Protein AF-A0A958PTQ9-F1 (afdb_monomer_lite)

Radius of gyration: 29.42 Å; chains: 1; bounding box: 82×75×78 Å

Sequence (600 aa):
MVLRRQIFIFIVIVLVSIVGSYMMKSGHLPGFTTPSSHRPLLGTPPSSGCLNCHSNQSFSGHDIHTQIQCTRCHNGNDQSDQKALAHTDLISIPGQARLWRQTCGTTDCHPQSLDSIEHSVMMTNVRLKNVDKKMFHAAFPDEDDKQVTEWTHSHVKDQCSVCHLGNEKESIGPIKKGARNGGCLLCHLQEFSNSDPGKNRKGHPTLSLKVSSDSCFGCHNRSGRIATNYLGWQEISEEDLNTTDMKHHRQFHDSRHYLKQAADIHHVAGLECIDCHPHEQVMGRLNEAQVQGSMVTCQDCHLISQNEWVRWSQLENIDRRLLRGHWPNQDFLTTSFKKLKNSQRALINVQKSGEKVVLKGKIDSLTRPLPQVPLNCQRQQSLHQNQLSCQACHSSWVTTCITCHTQRDTQGIWREWSGDFQAHPPSLGWRGSNGTPEITTFAPGMILTVDKNLLSSEDEDLSQLR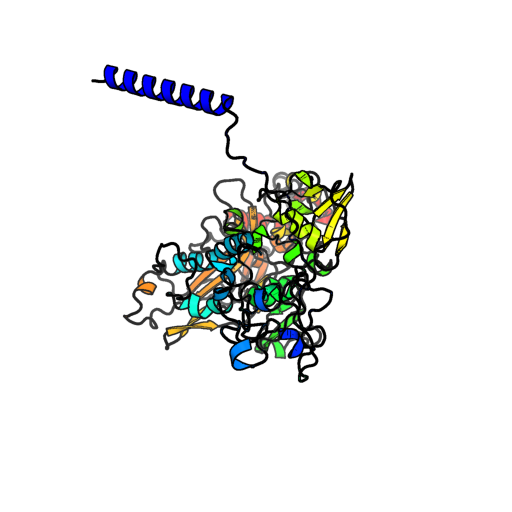TTSPLLRFYAAVNPHTTQKNARTCESCHWSSQALGWGQGQLTYDRKNEIQFTPLYEPLKDHLPADAWMAFLKSPKVPFSLHEDQKPLNLTQQKKALTVGVCLKCHSWSSQKDIYENFTSNLKKLSRSCVLPKFP

Structure (mmCIF, N/CA/C/O backbone):
data_AF-A0A958PTQ9-F1
#
_entry.id   AF-A0A958PTQ9-F1
#
loop_
_atom_site.group_PDB
_atom_site.id
_atom_site.type_symbol
_atom_site.label_atom_id
_atom_site.label_alt_id
_atom_site.label_comp_id
_atom_site.label_asym_id
_atom_site.label_entity_id
_atom_site.label_seq_id
_atom_site.pdbx_PDB_ins_code
_atom_site.Cartn_x
_atom_site.Cartn_y
_atom_site.Cartn_z
_atom_site.occupancy
_atom_site.B_iso_or_equiv
_atom_site.auth_seq_id
_atom_site.auth_comp_id
_atom_site.auth_asym_id
_atom_site.auth_atom_id
_atom_site.pdbx_PDB_model_num
ATOM 1 N N . MET A 1 1 ? 49.297 44.174 13.021 1.00 53.50 1 MET A N 1
ATOM 2 C CA . MET A 1 1 ? 49.018 42.993 12.163 1.00 53.50 1 MET A CA 1
ATOM 3 C C . MET A 1 1 ? 47.613 42.990 11.550 1.00 53.50 1 MET A C 1
ATOM 5 O O . MET A 1 1 ? 47.486 42.611 10.395 1.00 53.50 1 MET A O 1
ATOM 9 N N . VAL A 1 2 ? 46.576 43.456 12.259 1.00 55.25 2 VAL A N 1
ATOM 10 C CA . VAL A 1 2 ? 45.177 43.462 11.773 1.00 55.25 2 VAL A CA 1
ATOM 11 C C . VAL A 1 2 ? 44.939 44.427 10.597 1.00 55.25 2 VAL A C 1
ATOM 13 O O . VAL A 1 2 ? 44.313 44.045 9.612 1.00 55.25 2 VAL A O 1
ATOM 16 N N . LEU A 1 3 ? 45.533 45.627 10.628 1.00 57.03 3 LEU A N 1
ATOM 17 C CA . LEU A 1 3 ? 45.337 46.645 9.583 1.00 57.03 3 LEU A CA 1
ATOM 18 C C . LEU A 1 3 ? 45.915 46.233 8.212 1.00 57.03 3 LEU A C 1
ATOM 20 O O . LEU A 1 3 ? 45.285 46.436 7.180 1.00 57.03 3 LEU A O 1
ATOM 24 N N . ARG A 1 4 ? 47.073 45.554 8.190 1.00 60.38 4 ARG A N 1
ATOM 25 C CA . ARG A 1 4 ? 47.668 45.014 6.949 1.00 60.38 4 ARG A CA 1
ATOM 26 C C . ARG A 1 4 ? 46.812 43.912 6.318 1.00 60.38 4 ARG A C 1
ATOM 28 O O . ARG A 1 4 ? 46.767 43.807 5.098 1.00 60.38 4 ARG A O 1
ATOM 35 N N . ARG A 1 5 ? 46.113 43.117 7.134 1.00 61.28 5 ARG A N 1
ATOM 36 C CA . ARG A 1 5 ? 45.246 42.030 6.658 1.00 61.28 5 ARG A CA 1
ATOM 37 C C . ARG A 1 5 ? 43.949 42.572 6.049 1.00 61.28 5 ARG A C 1
ATOM 39 O O . ARG A 1 5 ? 43.504 42.057 5.033 1.00 61.28 5 ARG A O 1
ATOM 46 N N . GLN A 1 6 ? 43.397 43.647 6.614 1.00 63.56 6 GLN A N 1
ATOM 47 C CA . GLN A 1 6 ? 42.217 44.323 6.063 1.00 63.56 6 GLN A CA 1
ATOM 48 C C . GLN A 1 6 ? 42.523 45.058 4.753 1.00 63.56 6 GLN A C 1
ATOM 50 O O . GLN A 1 6 ? 41.745 44.951 3.810 1.00 63.56 6 GLN A O 1
ATOM 55 N N . ILE A 1 7 ? 43.685 45.715 4.650 1.00 74.44 7 ILE A N 1
ATOM 56 C CA . ILE A 1 7 ? 44.122 46.362 3.402 1.00 74.44 7 ILE A CA 1
ATOM 57 C C . ILE A 1 7 ? 44.345 45.320 2.296 1.00 74.44 7 ILE A C 1
ATOM 59 O O . ILE A 1 7 ? 43.923 45.529 1.163 1.00 74.44 7 ILE A O 1
ATOM 63 N N . PHE A 1 8 ? 44.934 44.165 2.622 1.00 77.12 8 PHE A N 1
ATOM 64 C CA . PHE A 1 8 ? 45.142 43.091 1.647 1.00 77.12 8 PHE A CA 1
ATOM 65 C C . PHE A 1 8 ? 43.818 42.502 1.137 1.00 77.12 8 PHE A C 1
ATOM 67 O O . PHE A 1 8 ? 43.644 42.334 -0.066 1.00 77.12 8 PHE A O 1
ATOM 74 N N . ILE A 1 9 ? 42.853 42.258 2.030 1.00 76.94 9 ILE A N 1
ATOM 75 C CA . ILE A 1 9 ? 41.516 41.775 1.648 1.00 76.94 9 ILE A CA 1
ATOM 76 C C . ILE A 1 9 ? 40.795 42.808 0.773 1.00 76.94 9 ILE A C 1
ATOM 78 O O . ILE A 1 9 ? 40.191 42.442 -0.232 1.00 76.94 9 ILE A O 1
ATOM 82 N N . PHE A 1 10 ? 40.902 44.096 1.103 1.00 80.81 10 PHE A N 1
ATOM 83 C CA . PHE A 1 10 ? 40.276 45.158 0.319 1.00 80.81 10 PHE A CA 1
ATOM 84 C C . PHE A 1 10 ? 40.880 45.268 -1.090 1.00 80.81 10 PHE A C 1
ATOM 86 O O . PHE A 1 10 ? 40.144 45.361 -2.068 1.00 80.81 10 PHE A O 1
ATOM 93 N N . ILE A 1 11 ? 42.207 45.161 -1.216 1.00 82.94 11 ILE A N 1
ATOM 94 C CA . ILE A 1 11 ? 42.897 45.158 -2.516 1.00 82.94 11 ILE A CA 1
ATOM 95 C C . ILE A 1 11 ? 42.489 43.941 -3.358 1.00 82.94 11 ILE A C 1
ATOM 97 O O . ILE A 1 11 ? 42.247 44.086 -4.555 1.00 82.94 11 ILE A O 1
ATOM 101 N N . VAL A 1 12 ? 42.342 42.760 -2.747 1.00 8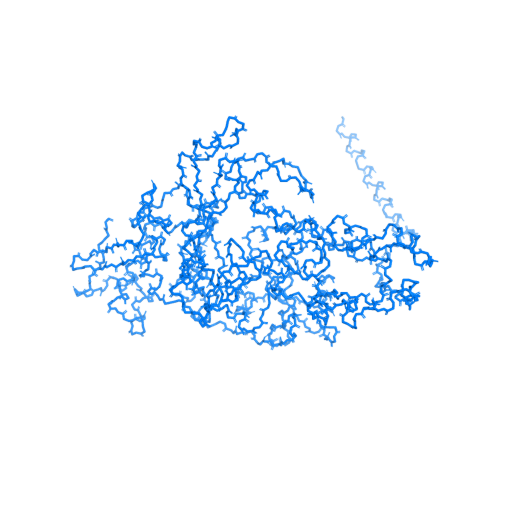0.94 12 VAL A N 1
ATOM 102 C CA . VAL A 1 12 ? 41.883 41.548 -3.447 1.00 80.94 12 VAL A CA 1
ATOM 103 C C . VAL A 1 12 ? 40.441 41.703 -3.941 1.00 80.94 12 VAL A C 1
ATOM 105 O O . VAL A 1 12 ? 40.159 41.375 -5.089 1.00 80.94 12 VAL A O 1
ATOM 108 N N . ILE A 1 13 ? 39.536 42.258 -3.130 1.00 81.69 13 ILE A N 1
ATOM 109 C CA . ILE A 1 13 ? 38.136 42.481 -3.529 1.00 81.69 13 ILE A CA 1
ATOM 110 C C . ILE A 1 13 ? 38.045 43.490 -4.682 1.00 81.69 13 ILE A C 1
ATOM 112 O O . ILE A 1 13 ? 37.293 43.277 -5.637 1.00 81.69 13 ILE A O 1
ATOM 116 N N . VAL A 1 14 ? 38.840 44.562 -4.633 1.00 82.00 14 VAL A N 1
ATOM 117 C CA . VAL A 1 14 ? 38.895 45.566 -5.703 1.00 82.00 14 VAL A CA 1
ATOM 118 C C . VAL A 1 14 ? 39.472 44.963 -6.987 1.00 82.00 14 VAL A C 1
ATOM 120 O O . VAL A 1 14 ? 38.895 45.159 -8.054 1.00 82.00 14 VAL A O 1
ATOM 123 N N . LEU A 1 15 ? 40.532 44.153 -6.904 1.00 75.94 15 LEU A N 1
ATOM 124 C CA . LEU A 1 15 ? 41.099 43.454 -8.064 1.00 75.94 15 LEU A CA 1
ATOM 125 C C . LEU A 1 15 ? 40.109 42.461 -8.688 1.00 75.94 15 LEU A C 1
ATOM 127 O O . LEU A 1 15 ? 39.942 42.463 -9.904 1.00 75.94 15 LEU A O 1
ATOM 131 N N . VAL A 1 16 ? 39.394 41.672 -7.880 1.00 76.69 16 VAL A N 1
ATOM 132 C CA . VAL A 1 16 ? 38.362 40.737 -8.370 1.00 76.69 16 VAL A CA 1
ATOM 133 C C . VAL A 1 16 ? 37.204 41.487 -9.037 1.00 76.69 16 VAL A C 1
ATOM 135 O O . VAL A 1 16 ? 36.706 41.057 -10.076 1.00 76.69 16 VAL A O 1
ATOM 138 N N . SER A 1 17 ? 36.817 42.648 -8.503 1.00 70.12 17 SER A N 1
ATOM 139 C CA . SER A 1 17 ? 35.744 43.479 -9.069 1.00 70.12 17 SER A CA 1
ATOM 140 C C . SER A 1 17 ? 36.149 44.145 -10.391 1.00 70.12 17 SER A C 1
ATOM 142 O O . SER A 1 17 ? 35.338 44.242 -11.317 1.00 70.12 17 SER A O 1
ATOM 144 N N . ILE A 1 18 ? 37.415 44.561 -10.512 1.00 74.81 18 ILE A N 1
ATOM 145 C CA . ILE A 1 18 ? 37.981 45.126 -11.746 1.00 74.81 18 ILE A CA 1
ATOM 146 C C . ILE A 1 18 ? 38.119 44.041 -12.823 1.00 74.81 18 ILE A C 1
ATOM 148 O O . ILE A 1 18 ? 37.729 44.275 -13.966 1.00 74.81 18 ILE A O 1
ATOM 152 N N . VAL A 1 19 ? 38.584 42.837 -12.465 1.00 70.00 19 VAL A N 1
ATOM 153 C CA . VAL A 1 19 ? 38.664 41.690 -13.389 1.00 70.00 19 VAL A CA 1
ATOM 154 C C . VAL A 1 19 ? 37.266 41.247 -13.838 1.00 70.00 19 VAL A C 1
ATOM 156 O O . VAL A 1 19 ? 37.056 41.015 -15.029 1.00 70.00 19 VAL A O 1
ATOM 159 N N . GLY A 1 20 ? 36.280 41.224 -12.933 1.00 63.19 20 GLY A N 1
ATOM 160 C CA . GLY A 1 20 ? 34.881 40.935 -13.266 1.00 63.19 20 GLY A CA 1
ATOM 161 C C . GLY A 1 20 ? 34.262 41.959 -14.227 1.00 63.19 20 GLY A C 1
ATOM 162 O O . GLY A 1 20 ? 33.603 41.581 -15.195 1.00 63.19 20 GLY A O 1
ATOM 163 N N . SER A 1 21 ? 34.539 43.253 -14.025 1.00 57.16 21 SER A N 1
ATOM 164 C CA . SER A 1 21 ? 34.069 44.321 -14.923 1.00 57.16 21 SER A CA 1
ATOM 165 C C . SER A 1 21 ? 34.768 44.316 -16.286 1.00 57.16 21 SER A C 1
ATOM 167 O O . SER A 1 21 ? 34.148 44.667 -17.291 1.00 57.16 21 SER A O 1
ATOM 169 N N . TYR A 1 22 ? 36.040 43.909 -16.346 1.00 54.09 22 TYR A N 1
ATOM 170 C CA . TYR A 1 22 ? 36.772 43.772 -17.607 1.00 54.09 22 TYR A CA 1
ATOM 171 C C . TYR A 1 22 ? 36.237 42.584 -18.423 1.00 54.09 22 TYR A C 1
ATOM 173 O O . TYR A 1 22 ? 35.894 42.755 -19.588 1.00 54.09 22 TYR A O 1
ATOM 181 N N . MET A 1 23 ? 36.015 41.425 -17.790 1.00 46.22 23 MET A N 1
ATOM 182 C CA . MET A 1 23 ? 35.428 40.239 -18.437 1.00 46.22 23 MET A CA 1
ATOM 183 C C . MET A 1 23 ? 34.010 40.489 -18.984 1.00 46.22 23 MET A C 1
ATOM 185 O O . MET A 1 23 ? 33.662 39.966 -20.040 1.00 46.22 23 MET A O 1
ATOM 189 N N . MET A 1 24 ? 33.209 41.337 -18.325 1.00 45.22 24 MET A N 1
ATOM 190 C CA . MET A 1 24 ? 31.885 41.738 -18.827 1.00 45.22 24 MET A CA 1
ATOM 191 C C . MET A 1 24 ? 31.941 42.693 -20.033 1.00 45.22 24 MET A C 1
ATOM 193 O O . MET A 1 24 ? 31.023 42.681 -20.850 1.00 45.22 24 MET A O 1
ATOM 197 N N . LYS A 1 25 ? 33.000 43.504 -20.181 1.00 47.66 25 LYS A N 1
ATOM 198 C CA . LYS A 1 25 ? 33.164 44.442 -21.311 1.00 47.66 25 LYS A CA 1
ATOM 199 C C . LYS A 1 25 ? 33.839 43.826 -22.541 1.00 47.66 25 LYS A C 1
ATOM 201 O O . LYS A 1 25 ? 33.604 44.309 -23.643 1.00 47.66 25 LYS A O 1
ATOM 206 N N . SER A 1 26 ? 34.648 42.776 -22.386 1.00 40.91 26 SER A N 1
ATOM 207 C CA . SER A 1 26 ? 35.437 42.184 -23.484 1.00 40.91 26 SER A CA 1
ATOM 208 C C . SER A 1 26 ? 34.681 41.191 -24.380 1.00 40.91 26 SER A C 1
ATOM 210 O O . SER A 1 26 ? 35.279 40.644 -25.303 1.00 40.91 26 SER A O 1
ATOM 212 N N . GLY A 1 27 ? 33.396 40.909 -24.131 1.00 38.66 27 GLY A N 1
ATOM 213 C CA . GLY A 1 27 ? 32.586 40.048 -25.009 1.00 38.66 27 GLY A CA 1
ATOM 214 C C . GLY A 1 27 ? 33.121 38.619 -25.209 1.00 38.66 27 GLY A C 1
ATOM 215 O O . GLY A 1 27 ? 32.747 37.962 -26.173 1.00 38.66 27 GLY A O 1
ATOM 216 N N . HIS A 1 28 ? 34.002 38.135 -24.330 1.00 39.47 28 HIS A N 1
ATOM 217 C CA . HIS A 1 28 ? 34.548 36.774 -24.337 1.00 39.47 28 HIS A CA 1
ATOM 218 C C . HIS A 1 28 ? 34.100 36.046 -23.067 1.00 39.47 28 HIS A C 1
ATOM 220 O O . HIS A 1 28 ? 34.884 35.773 -22.163 1.00 39.47 28 HIS A O 1
ATOM 226 N N . LEU A 1 29 ? 32.805 35.747 -22.995 1.00 35.31 29 LEU A N 1
ATOM 227 C CA . LEU A 1 29 ? 32.312 34.646 -22.174 1.00 35.31 29 LEU A CA 1
ATOM 228 C C . LEU A 1 29 ? 32.266 33.412 -23.085 1.00 35.31 29 LEU A C 1
ATOM 230 O O . LEU A 1 29 ? 31.682 33.514 -24.168 1.00 35.31 29 LEU A O 1
ATOM 234 N N . PRO A 1 30 ? 32.848 32.259 -22.704 1.00 33.78 30 PRO A N 1
ATOM 235 C CA . PRO A 1 30 ? 32.556 31.014 -23.398 1.00 33.78 30 PRO A CA 1
ATOM 236 C C . PRO A 1 30 ? 31.047 30.810 -23.291 1.00 33.78 30 PRO A C 1
ATOM 238 O O . PRO A 1 30 ? 30.497 30.722 -22.193 1.00 33.78 30 PRO A O 1
ATOM 241 N N . GLY A 1 31 ? 30.365 30.859 -24.434 1.00 26.22 31 GLY A N 1
ATOM 242 C CA . GLY A 1 31 ? 28.919 30.766 -24.484 1.00 26.22 31 GLY A CA 1
ATOM 243 C C . GLY A 1 31 ? 28.464 29.488 -23.794 1.00 26.22 31 GLY A C 1
ATOM 244 O O . GLY A 1 31 ? 28.677 28.392 -24.310 1.00 26.22 31 GLY A O 1
ATOM 245 N N . PHE A 1 32 ? 27.786 29.631 -22.656 1.00 29.06 32 PHE A N 1
ATOM 246 C CA . PHE A 1 32 ? 26.803 28.646 -22.237 1.00 29.06 32 PHE A CA 1
ATOM 247 C C . PHE A 1 32 ? 25.685 28.706 -23.270 1.00 29.06 32 PHE A C 1
ATOM 249 O O . PHE A 1 32 ? 24.712 29.450 -23.145 1.00 29.06 32 PHE A O 1
ATOM 256 N N . THR A 1 33 ? 25.880 27.952 -24.347 1.00 25.61 33 THR A N 1
ATOM 257 C CA . THR A 1 33 ? 24.784 27.529 -25.195 1.00 25.61 33 THR A CA 1
ATOM 258 C C . THR A 1 33 ? 23.792 26.844 -24.267 1.00 25.61 33 THR A C 1
ATOM 260 O O . THR A 1 33 ? 24.108 25.887 -23.558 1.00 25.61 33 THR A O 1
ATOM 263 N N . THR A 1 34 ? 22.578 27.384 -24.210 1.00 26.67 34 THR A N 1
ATOM 264 C CA . THR A 1 34 ? 21.430 26.591 -23.795 1.00 26.67 34 THR A CA 1
ATOM 265 C C . THR A 1 34 ? 21.523 25.272 -24.559 1.00 26.67 34 THR A C 1
ATOM 267 O O . THR A 1 34 ? 21.784 25.314 -25.767 1.00 26.67 34 THR A O 1
ATOM 270 N N . PRO A 1 35 ? 21.361 24.099 -23.919 1.00 28.78 35 PRO A N 1
ATOM 271 C CA . PRO A 1 35 ? 21.203 22.883 -24.681 1.00 28.78 35 PRO A CA 1
ATOM 272 C C . PRO A 1 35 ? 19.898 23.062 -25.447 1.00 28.78 35 PRO A C 1
ATOM 274 O O . PRO A 1 35 ? 18.795 22.873 -24.930 1.00 28.78 35 PRO A O 1
ATOM 277 N N . SER A 1 36 ? 20.054 23.519 -26.689 1.00 27.45 36 SER A N 1
ATOM 278 C CA . SER A 1 36 ? 19.135 23.297 -27.779 1.00 27.45 36 SER A CA 1
ATOM 279 C C . SER A 1 36 ? 18.574 21.904 -27.584 1.00 27.45 36 SER A C 1
ATOM 281 O O . SER A 1 36 ? 19.306 20.962 -27.267 1.00 27.45 36 SER A O 1
ATOM 283 N N . SER A 1 37 ? 17.260 21.790 -27.716 1.00 33.94 37 SER A N 1
ATOM 284 C CA . SER A 1 37 ? 16.585 20.518 -27.850 1.00 33.94 37 SER A CA 1
ATOM 285 C C . SER A 1 37 ? 17.183 19.772 -29.043 1.00 33.94 37 SER A C 1
ATOM 287 O O . SER A 1 37 ? 16.626 19.786 -30.140 1.00 33.94 37 SER A O 1
ATOM 289 N N . HIS A 1 38 ? 18.310 19.102 -28.832 1.00 28.78 38 HIS A N 1
ATOM 290 C CA . HIS A 1 38 ? 18.762 18.026 -29.672 1.00 28.78 38 HIS A CA 1
ATOM 291 C C . HIS A 1 38 ? 17.715 16.935 -29.476 1.00 28.78 38 HIS A C 1
ATOM 293 O O . HIS A 1 38 ? 17.799 16.089 -28.589 1.00 28.78 38 HIS A O 1
ATOM 299 N N . ARG A 1 39 ? 16.671 16.977 -30.315 1.00 33.38 39 ARG A N 1
ATOM 300 C CA . ARG A 1 39 ? 16.184 15.729 -30.890 1.00 33.38 39 ARG A CA 1
ATOM 301 C C . ARG A 1 39 ? 17.454 15.036 -31.377 1.00 33.38 39 ARG A C 1
ATOM 303 O O . ARG A 1 39 ? 18.146 15.647 -32.198 1.00 33.38 39 ARG A O 1
ATOM 310 N N . PRO A 1 40 ? 17.803 13.842 -30.873 1.00 32.62 40 PRO A N 1
ATOM 311 C CA . PRO A 1 40 ? 18.767 13.037 -31.588 1.00 32.62 40 PRO A CA 1
ATOM 312 C C . PRO A 1 40 ? 18.242 13.002 -33.018 1.00 32.62 40 PRO A C 1
ATOM 314 O O . PRO A 1 40 ? 17.057 12.722 -33.238 1.00 32.62 40 PRO A O 1
ATOM 317 N N . LEU A 1 41 ? 19.078 13.396 -33.973 1.00 36.34 41 LEU A N 1
ATOM 318 C CA . LEU A 1 41 ? 18.867 12.999 -35.348 1.00 36.34 41 LEU A CA 1
ATOM 319 C C . LEU A 1 41 ? 18.915 11.471 -35.308 1.00 36.34 41 LEU A C 1
ATOM 321 O O . LEU A 1 41 ? 19.981 10.872 -35.394 1.00 36.34 41 LEU A O 1
ATOM 325 N N . LEU A 1 42 ? 17.756 10.851 -35.080 1.00 43.03 42 LEU A N 1
ATOM 326 C CA . LEU A 1 42 ? 17.494 9.468 -35.425 1.00 43.03 42 LEU A CA 1
ATOM 327 C C . LEU A 1 42 ? 17.555 9.454 -36.949 1.00 43.03 42 LEU A C 1
ATOM 329 O O . LEU A 1 42 ? 16.541 9.584 -37.633 1.00 43.03 42 LEU A O 1
ATOM 333 N N . GLY A 1 43 ? 18.782 9.425 -37.475 1.00 34.41 43 GLY A N 1
ATOM 334 C CA . GLY A 1 43 ? 19.017 8.993 -38.838 1.00 34.41 43 GLY A CA 1
ATOM 335 C C . GLY A 1 43 ? 18.343 7.638 -39.001 1.00 34.41 43 GLY A C 1
ATOM 336 O O . GLY A 1 43 ? 18.283 6.856 -38.050 1.00 34.41 43 GLY A O 1
ATOM 337 N N . THR A 1 44 ? 17.796 7.386 -40.187 1.00 40.16 44 THR A N 1
ATOM 338 C CA . THR A 1 44 ? 17.336 6.053 -40.585 1.00 40.16 44 THR A CA 1
ATOM 339 C C . THR A 1 44 ? 18.343 5.020 -40.083 1.00 40.16 44 THR A C 1
ATOM 341 O O . THR A 1 44 ? 19.523 5.153 -40.433 1.00 40.16 44 THR A O 1
ATOM 344 N N . PRO A 1 45 ? 17.945 4.056 -39.232 1.00 47.06 45 PRO A N 1
ATOM 345 C CA . PRO A 1 45 ? 18.905 3.118 -38.689 1.00 47.06 45 PRO A CA 1
ATOM 346 C C . PRO A 1 45 ? 19.502 2.369 -39.885 1.00 47.06 45 PRO A C 1
ATOM 348 O O . PRO A 1 45 ? 18.732 1.832 -40.687 1.00 47.06 45 PRO A O 1
ATOM 351 N N . PRO A 1 46 ? 20.837 2.355 -40.072 1.00 48.47 46 PRO A N 1
ATOM 352 C CA . PRO A 1 46 ? 21.424 1.410 -41.006 1.00 48.47 46 PRO A CA 1
ATOM 353 C C . PRO A 1 46 ? 20.914 0.034 -40.584 1.00 48.47 46 PRO A C 1
ATOM 355 O O . PRO A 1 46 ? 20.925 -0.283 -39.391 1.00 48.47 46 PRO A O 1
ATOM 358 N N . SER A 1 47 ? 20.372 -0.723 -41.537 1.00 54.34 47 SER A N 1
ATOM 359 C CA . SER A 1 47 ? 19.925 -2.096 -41.322 1.00 54.34 47 SER A CA 1
ATOM 360 C C . SER A 1 47 ? 21.020 -2.835 -40.556 1.00 54.34 47 SER A C 1
ATOM 362 O O . SER A 1 47 ? 22.102 -3.044 -41.106 1.00 54.34 47 SER A O 1
ATOM 364 N N . SER A 1 48 ? 20.793 -3.131 -39.273 1.00 66.69 48 SER A N 1
ATOM 365 C CA . SER A 1 48 ? 21.829 -3.732 -38.436 1.00 66.69 48 SER A CA 1
ATOM 366 C C . SER A 1 48 ? 22.190 -5.086 -39.036 1.00 66.69 48 SER A C 1
ATOM 368 O O . SER A 1 48 ? 21.295 -5.879 -39.338 1.00 66.69 48 SER A O 1
ATOM 370 N N . GLY A 1 49 ? 23.483 -5.379 -39.211 1.00 83.06 49 GLY A N 1
ATOM 371 C CA . GLY A 1 49 ? 23.918 -6.682 -39.730 1.00 83.06 49 GLY A CA 1
ATOM 372 C C . GLY A 1 49 ? 23.371 -7.853 -38.903 1.00 83.06 49 GLY A C 1
ATOM 373 O O . GLY A 1 49 ? 23.162 -8.944 -39.427 1.00 83.06 49 GLY A O 1
ATOM 374 N N . CYS A 1 50 ? 22.991 -7.597 -37.646 1.00 86.88 50 CYS A N 1
ATOM 375 C CA . CYS A 1 50 ? 22.239 -8.511 -36.791 1.00 86.88 50 CYS A CA 1
ATOM 376 C C . CYS A 1 50 ? 20.970 -9.068 -37.467 1.00 86.88 50 CYS A C 1
ATOM 378 O O . CYS A 1 50 ? 20.709 -10.268 -37.379 1.00 86.88 50 CYS A O 1
ATOM 380 N N . LEU A 1 51 ? 20.176 -8.232 -38.149 1.00 86.06 51 LEU A N 1
ATOM 381 C CA . LEU A 1 51 ? 18.908 -8.642 -38.768 1.00 86.06 51 LEU A CA 1
ATOM 382 C C . LEU A 1 51 ? 19.090 -9.535 -40.003 1.00 86.06 51 LEU A C 1
ATOM 384 O O . LEU A 1 51 ? 18.144 -10.233 -40.366 1.00 86.06 51 LEU A O 1
ATOM 388 N N . ASN A 1 52 ? 20.290 -9.590 -40.594 1.00 86.06 52 ASN A N 1
ATOM 389 C CA . ASN A 1 52 ? 20.590 -10.528 -41.682 1.00 86.06 52 ASN A CA 1
ATOM 390 C C . ASN A 1 52 ? 20.476 -11.985 -41.207 1.00 86.06 52 ASN A C 1
ATOM 392 O O . ASN A 1 52 ? 19.976 -12.841 -41.933 1.00 86.06 52 ASN A O 1
ATOM 396 N N . CYS A 1 53 ? 20.878 -12.252 -39.961 1.00 85.88 53 CYS A N 1
ATOM 397 C CA . CYS A 1 53 ? 20.768 -13.569 -39.329 1.00 85.88 53 CYS A CA 1
ATOM 398 C C . CYS A 1 53 ? 19.532 -13.686 -38.416 1.00 85.88 53 CYS A C 1
ATOM 400 O O . CYS A 1 53 ? 18.977 -14.772 -38.253 1.00 85.88 53 CYS A O 1
ATOM 402 N N . HIS A 1 54 ? 19.072 -12.574 -37.830 1.00 86.06 54 HIS A N 1
ATOM 403 C CA . HIS A 1 54 ? 17.963 -12.507 -36.870 1.00 86.06 54 HIS A CA 1
ATOM 404 C C . HIS A 1 54 ? 16.692 -11.864 -37.448 1.00 86.06 54 HIS A C 1
ATOM 406 O O . HIS A 1 54 ? 15.994 -11.120 -36.762 1.00 86.06 54 HIS A O 1
ATOM 412 N N . SER A 1 55 ? 16.345 -12.183 -38.695 1.00 80.94 55 SER A N 1
ATOM 413 C CA . SER A 1 55 ? 15.191 -11.606 -39.408 1.00 80.94 55 SER A CA 1
ATOM 414 C C . SER A 1 55 ? 13.843 -11.774 -38.687 1.00 80.94 55 SER A C 1
ATOM 416 O O . SER A 1 55 ? 12.945 -10.954 -38.845 1.00 80.94 55 SER A O 1
ATOM 418 N N . ASN A 1 56 ? 13.709 -12.795 -37.834 1.00 74.69 56 ASN A N 1
ATOM 419 C CA . ASN A 1 56 ? 12.511 -13.051 -37.023 1.00 74.69 56 ASN A CA 1
ATOM 420 C C . ASN A 1 56 ? 12.496 -12.326 -35.660 1.00 74.69 56 ASN A C 1
ATOM 422 O O . ASN A 1 56 ? 11.615 -12.594 -34.842 1.00 74.69 56 ASN A O 1
ATOM 426 N N . GLN A 1 57 ? 13.478 -11.461 -35.384 1.00 74.44 57 GLN A N 1
ATOM 427 C CA . GLN A 1 57 ? 13.659 -10.750 -34.110 1.00 74.44 57 GLN A CA 1
ATOM 428 C C . GLN A 1 57 ? 13.480 -9.234 -34.266 1.00 74.44 57 GLN A C 1
ATOM 430 O O . GLN A 1 57 ? 14.124 -8.448 -33.578 1.00 74.44 57 GLN A O 1
ATOM 435 N N . SER A 1 58 ? 12.618 -8.794 -35.182 1.00 70.50 58 SER A N 1
ATOM 436 C CA . SER A 1 58 ? 12.259 -7.378 -35.283 1.00 70.50 58 SER A CA 1
ATOM 437 C C . SER A 1 58 ? 11.442 -6.924 -34.068 1.00 70.50 58 SER A C 1
ATOM 439 O O . SER A 1 58 ? 10.678 -7.704 -33.487 1.00 70.50 58 SER A O 1
ATOM 441 N N . PHE A 1 59 ? 11.597 -5.651 -33.698 1.00 69.81 59 PHE A N 1
ATOM 442 C CA . PHE A 1 59 ? 10.763 -5.004 -32.687 1.00 69.81 59 PHE A CA 1
ATOM 443 C C . PHE A 1 59 ? 9.288 -5.006 -33.097 1.00 69.81 59 PHE A C 1
ATOM 445 O O . PHE A 1 59 ? 8.952 -4.900 -34.278 1.00 69.81 59 PHE A O 1
ATOM 452 N N . SER A 1 60 ? 8.398 -5.076 -32.106 1.00 66.62 60 SER A N 1
ATOM 453 C CA . SER A 1 60 ? 6.988 -4.765 -32.326 1.00 66.62 60 SER A CA 1
ATOM 454 C C . SER A 1 60 ? 6.819 -3.258 -32.572 1.00 66.62 60 SER A C 1
ATOM 456 O O . SER A 1 60 ? 7.584 -2.448 -32.051 1.00 66.62 60 SER A O 1
ATOM 458 N N . GLY A 1 61 ? 5.789 -2.853 -33.322 1.00 61.72 61 GLY A N 1
ATOM 459 C CA . GLY A 1 61 ? 5.510 -1.433 -33.598 1.00 61.72 61 GLY A CA 1
ATOM 460 C C . GLY A 1 61 ? 5.109 -0.595 -32.372 1.00 61.72 61 GLY A C 1
ATOM 461 O O . GLY A 1 61 ? 4.849 0.596 -32.512 1.00 61.72 61 GLY A O 1
ATOM 462 N N . HIS A 1 62 ? 5.027 -1.203 -31.186 1.00 65.38 62 HIS A N 1
ATOM 463 C CA . HIS A 1 62 ? 4.672 -0.535 -29.934 1.00 65.38 62 HIS A CA 1
ATOM 464 C C . HIS A 1 62 ? 5.873 -0.284 -29.010 1.00 65.38 62 HIS A C 1
ATOM 466 O O . HIS A 1 62 ? 5.699 0.374 -27.984 1.00 65.38 62 HIS A O 1
ATOM 472 N N . ASP A 1 63 ? 7.070 -0.781 -29.350 1.00 72.19 63 ASP A N 1
ATOM 473 C CA . ASP A 1 63 ? 8.285 -0.473 -28.594 1.00 72.19 63 ASP A CA 1
ATOM 474 C C . ASP A 1 63 ? 8.744 0.965 -28.882 1.00 72.19 63 ASP A C 1
ATOM 476 O O . ASP A 1 63 ? 8.811 1.408 -30.028 1.00 72.19 63 ASP A O 1
ATOM 480 N N . ILE A 1 64 ? 9.074 1.716 -27.835 1.00 74.38 64 ILE A N 1
ATOM 481 C CA . ILE A 1 64 ? 9.550 3.099 -27.967 1.00 74.38 64 ILE A CA 1
ATOM 482 C C . ILE A 1 64 ? 10.998 3.184 -28.488 1.00 74.38 64 ILE A C 1
ATOM 484 O O . ILE A 1 64 ? 11.462 4.273 -28.824 1.00 74.38 64 ILE A O 1
ATOM 488 N N . HIS A 1 65 ? 11.702 2.051 -28.575 1.00 84.69 65 HIS A N 1
ATOM 489 C CA . HIS A 1 65 ? 13.098 1.939 -28.997 1.00 84.69 65 HIS A CA 1
ATOM 490 C C . HIS A 1 65 ? 13.275 1.312 -30.387 1.00 84.69 65 HIS A C 1
ATOM 492 O O . HIS A 1 65 ? 14.401 0.990 -30.756 1.00 84.69 65 HIS A O 1
ATOM 498 N N . THR A 1 66 ? 12.219 1.174 -31.202 1.00 79.12 66 THR A N 1
ATOM 499 C CA . THR A 1 66 ? 12.306 0.539 -32.541 1.00 79.12 66 THR A CA 1
ATOM 500 C C . THR A 1 66 ? 13.343 1.175 -33.476 1.00 79.12 66 THR A C 1
ATOM 502 O O . THR A 1 66 ? 13.722 0.568 -34.470 1.00 79.12 66 THR A O 1
ATOM 505 N N . GLN A 1 67 ? 13.753 2.419 -33.206 1.00 79.94 67 GLN A N 1
ATOM 506 C CA . GLN A 1 67 ? 14.720 3.180 -34.006 1.00 79.94 67 GLN A CA 1
ATOM 507 C C . GLN A 1 67 ? 16.167 3.064 -33.490 1.00 79.94 67 GLN A C 1
ATOM 509 O O . GLN A 1 67 ? 17.062 3.721 -34.018 1.00 79.94 67 GLN A O 1
ATOM 514 N N . ILE A 1 68 ? 16.412 2.264 -32.449 1.00 84.69 68 ILE A N 1
ATOM 515 C CA . ILE A 1 68 ? 17.735 2.058 -31.855 1.00 84.69 68 ILE A CA 1
ATOM 516 C C . ILE A 1 68 ? 18.367 0.784 -32.434 1.00 84.69 68 ILE A C 1
ATOM 518 O O . ILE A 1 68 ? 17.717 -0.253 -32.552 1.00 84.69 68 ILE A O 1
ATOM 522 N N . GLN A 1 69 ? 19.652 0.852 -32.793 1.00 86.25 69 GLN A N 1
ATOM 523 C CA . GLN A 1 69 ? 20.410 -0.305 -33.283 1.00 86.25 69 GLN A CA 1
ATOM 524 C C . GLN A 1 69 ? 20.536 -1.391 -32.203 1.00 86.25 69 GLN A C 1
ATOM 526 O O . GLN A 1 69 ? 20.776 -1.081 -31.036 1.00 86.25 69 GLN A O 1
ATOM 531 N N . CYS A 1 70 ? 20.468 -2.666 -32.601 1.00 88.06 70 CYS A N 1
ATOM 532 C CA . CYS A 1 70 ? 20.546 -3.820 -31.693 1.00 88.06 70 CYS A CA 1
ATOM 533 C C . CYS A 1 70 ? 21.779 -3.764 -30.775 1.00 88.06 70 CYS A C 1
ATOM 535 O O . CYS A 1 70 ? 21.670 -4.004 -29.573 1.00 88.06 70 CYS A O 1
ATOM 537 N N . THR A 1 71 ? 22.929 -3.379 -31.332 1.00 90.69 71 THR A N 1
ATOM 538 C CA . THR A 1 71 ? 24.222 -3.284 -30.639 1.00 90.69 71 THR A CA 1
ATOM 539 C C . THR A 1 71 ? 24.248 -2.232 -29.534 1.00 90.69 71 THR A C 1
ATOM 541 O O . THR A 1 71 ? 25.026 -2.349 -28.596 1.00 90.69 71 THR A O 1
ATOM 544 N N . ARG A 1 72 ? 23.357 -1.233 -29.557 1.00 90.62 72 ARG A N 1
ATOM 545 C CA . ARG A 1 72 ? 23.270 -0.229 -28.481 1.00 90.62 72 ARG A CA 1
ATOM 546 C C . ARG A 1 72 ? 22.703 -0.791 -27.183 1.00 90.62 72 ARG A C 1
ATOM 548 O O . ARG A 1 72 ? 22.997 -0.258 -26.119 1.00 90.62 72 ARG A O 1
ATOM 555 N N . CYS A 1 73 ? 21.906 -1.853 -27.263 1.00 89.62 73 CYS A N 1
ATOM 556 C CA . CYS A 1 73 ? 21.421 -2.565 -26.085 1.00 89.62 73 CYS A CA 1
ATOM 557 C C . CYS A 1 73 ? 22.235 -3.836 -25.852 1.00 89.62 73 CYS A C 1
ATOM 559 O O . CYS A 1 73 ? 22.685 -4.081 -24.742 1.00 89.62 73 CYS A O 1
ATOM 561 N N . HIS A 1 74 ? 22.430 -4.634 -26.899 1.00 91.50 74 HIS A N 1
ATOM 562 C CA . HIS A 1 74 ? 22.994 -5.975 -26.804 1.00 91.50 74 HIS A CA 1
ATOM 563 C C . HIS A 1 74 ? 24.508 -6.040 -27.009 1.00 91.50 74 HIS A C 1
ATOM 565 O O . HIS A 1 74 ? 25.065 -7.122 -26.873 1.00 91.50 74 HIS A O 1
ATOM 571 N N . ASN A 1 75 ? 25.187 -4.929 -27.305 1.00 91.88 75 ASN A N 1
ATOM 572 C CA . ASN A 1 75 ? 26.590 -4.933 -27.727 1.00 91.88 75 ASN A CA 1
ATOM 573 C C . ASN A 1 75 ? 26.808 -5.875 -28.936 1.00 91.88 75 ASN A C 1
ATOM 575 O O . ASN A 1 75 ? 25.888 -6.069 -29.736 1.00 91.88 75 ASN A O 1
ATOM 579 N N . GLY A 1 76 ? 27.994 -6.464 -29.086 1.00 90.88 76 GLY A N 1
ATOM 580 C CA . GLY A 1 76 ? 28.322 -7.327 -30.218 1.00 90.88 76 GLY A CA 1
ATOM 581 C C . GLY A 1 76 ? 28.806 -6.556 -31.445 1.00 90.88 76 GLY A C 1
ATOM 582 O O . GLY A 1 76 ? 28.834 -5.325 -31.474 1.00 90.88 76 GLY A O 1
ATOM 583 N N . ASN A 1 77 ? 29.200 -7.305 -32.472 1.00 90.88 77 ASN A N 1
ATOM 584 C CA . ASN A 1 77 ? 29.760 -6.776 -33.708 1.00 90.88 77 ASN A CA 1
ATOM 585 C C . ASN A 1 77 ? 28.783 -6.991 -34.871 1.00 90.88 77 ASN A C 1
ATOM 587 O O . ASN A 1 77 ? 28.688 -8.086 -35.424 1.00 90.88 77 ASN A O 1
ATOM 591 N N . ASP A 1 78 ? 28.074 -5.935 -35.268 1.00 89.75 78 ASP A N 1
ATOM 592 C CA . ASP A 1 78 ? 27.115 -5.973 -36.378 1.00 89.75 78 ASP A CA 1
ATOM 593 C C . ASP A 1 78 ? 27.757 -5.907 -37.773 1.00 89.75 78 ASP A C 1
ATOM 595 O O . ASP A 1 78 ? 27.034 -5.929 -38.767 1.00 89.75 78 ASP A O 1
ATOM 599 N N . GLN A 1 79 ? 29.089 -5.860 -37.857 1.00 89.69 79 GLN A N 1
ATOM 600 C CA . GLN A 1 79 ? 29.843 -5.877 -39.114 1.00 89.69 79 GLN A CA 1
ATOM 601 C C . GLN A 1 79 ? 30.355 -7.275 -39.486 1.00 89.69 79 GLN A C 1
ATOM 603 O O . GLN A 1 79 ? 30.895 -7.455 -40.575 1.00 89.69 79 GLN A O 1
ATOM 608 N N . SER A 1 80 ? 30.221 -8.266 -38.597 1.00 87.94 80 SER A N 1
ATOM 609 C CA . SER A 1 80 ? 30.657 -9.640 -38.856 1.00 87.94 80 SER A CA 1
ATOM 610 C C . SER A 1 80 ? 29.474 -10.560 -39.152 1.00 87.94 80 SER A C 1
ATOM 612 O O . SER A 1 80 ? 28.457 -10.532 -38.464 1.00 87.94 80 SER A O 1
ATOM 614 N N . ASP A 1 81 ? 29.635 -11.422 -40.150 1.00 87.44 81 ASP A N 1
ATOM 615 C CA . ASP A 1 81 ? 28.725 -12.522 -40.484 1.00 87.44 81 ASP A CA 1
ATOM 616 C C . ASP A 1 81 ? 29.092 -13.838 -39.767 1.00 87.44 81 ASP A C 1
ATOM 618 O O . ASP A 1 81 ? 28.304 -14.788 -39.731 1.00 87.44 81 ASP A O 1
ATOM 622 N N . GLN A 1 82 ? 30.267 -13.901 -39.134 1.00 90.75 82 GLN A N 1
ATOM 623 C CA . GLN A 1 82 ? 30.708 -15.057 -38.367 1.00 90.75 82 GLN A CA 1
ATOM 624 C C . GLN A 1 82 ? 30.142 -15.010 -36.952 1.00 90.75 82 GLN A C 1
ATOM 626 O O . GLN A 1 82 ? 30.505 -14.152 -36.153 1.00 90.75 82 GLN A O 1
ATOM 631 N N . LYS A 1 83 ? 29.321 -16.004 -36.594 1.00 91.00 83 LYS A N 1
ATOM 632 C CA . LYS A 1 83 ? 28.629 -16.091 -35.293 1.00 91.00 83 LYS A CA 1
ATOM 633 C C . LYS A 1 83 ? 29.521 -15.799 -34.075 1.00 91.00 83 LYS A C 1
ATOM 635 O O . LYS A 1 83 ? 29.075 -15.123 -33.156 1.00 91.00 83 LYS A O 1
ATOM 640 N N . ALA A 1 84 ? 30.743 -16.332 -34.038 1.00 93.31 84 ALA A N 1
ATOM 641 C CA . ALA A 1 84 ? 31.649 -16.141 -32.902 1.00 93.31 84 ALA A CA 1
ATOM 642 C C . ALA A 1 84 ? 32.125 -14.682 -32.774 1.00 93.31 84 ALA A C 1
ATOM 644 O O . ALA A 1 84 ? 32.106 -14.116 -31.684 1.00 93.31 84 ALA A O 1
ATOM 645 N N . LEU A 1 85 ? 32.490 -14.059 -33.896 1.00 91.88 85 LEU A N 1
ATOM 646 C CA . LEU A 1 85 ? 32.948 -12.671 -33.939 1.00 91.88 85 LEU A CA 1
ATOM 647 C C . LEU A 1 85 ? 31.784 -11.691 -33.752 1.00 91.88 85 LEU A C 1
ATOM 649 O O . LEU A 1 85 ? 31.899 -10.741 -32.984 1.00 91.88 85 LEU A O 1
ATOM 653 N N . ALA A 1 86 ? 30.638 -11.960 -34.380 1.00 90.62 86 ALA A N 1
ATOM 654 C CA . ALA A 1 86 ? 29.424 -11.158 -34.248 1.00 90.62 86 ALA A CA 1
ATOM 655 C C . ALA A 1 86 ? 28.907 -11.099 -32.801 1.00 90.62 86 ALA A C 1
ATOM 657 O O . ALA A 1 86 ? 28.393 -10.073 -32.362 1.00 90.62 86 ALA A O 1
ATOM 658 N N . HIS A 1 87 ? 29.068 -12.186 -32.038 1.00 94.38 87 HIS A N 1
ATOM 659 C CA . HIS A 1 87 ? 28.623 -12.279 -30.645 1.00 94.38 87 HIS A CA 1
ATOM 660 C C . HIS A 1 87 ? 29.730 -12.049 -29.605 1.00 94.38 87 HIS A C 1
ATOM 662 O O . HIS A 1 87 ? 29.514 -12.323 -28.423 1.00 94.38 87 HIS A O 1
ATOM 668 N N . THR A 1 88 ? 30.904 -11.557 -30.007 1.00 93.19 88 THR A N 1
ATOM 669 C CA . THR A 1 88 ? 31.943 -11.166 -29.042 1.00 93.19 88 THR A CA 1
ATOM 670 C C . THR A 1 88 ? 31.401 -10.050 -28.139 1.00 93.19 88 THR A C 1
ATOM 672 O O . THR A 1 88 ? 30.826 -9.084 -28.633 1.00 93.19 88 THR A O 1
ATOM 675 N N . ASP A 1 89 ? 31.514 -10.223 -26.818 1.00 91.50 89 ASP A N 1
ATOM 676 C CA . ASP A 1 89 ? 30.975 -9.324 -25.781 1.00 91.50 89 ASP A CA 1
ATOM 677 C C . ASP A 1 89 ? 29.459 -9.053 -25.850 1.00 91.50 89 ASP A C 1
ATOM 679 O O . ASP A 1 89 ? 28.968 -8.066 -25.291 1.00 91.50 89 ASP A O 1
ATOM 683 N N . LEU A 1 90 ? 28.695 -9.930 -26.515 1.00 92.88 90 LEU A N 1
ATOM 684 C CA . LEU A 1 90 ? 27.244 -9.804 -26.622 1.00 92.88 90 LEU A CA 1
ATOM 685 C C . LEU A 1 90 ? 26.573 -9.915 -25.248 1.00 92.88 90 LEU A C 1
ATOM 687 O O . LEU A 1 90 ? 26.674 -10.909 -24.526 1.00 92.88 90 LEU A O 1
ATOM 691 N N . ILE A 1 91 ? 25.766 -8.915 -24.942 1.00 91.69 91 ILE A N 1
ATOM 692 C CA . ILE A 1 91 ? 24.904 -8.860 -23.780 1.00 91.69 91 ILE A CA 1
ATOM 693 C C . ILE A 1 91 ? 23.558 -9.500 -24.127 1.00 91.69 91 ILE A C 1
ATOM 695 O O . ILE A 1 91 ? 22.733 -8.937 -24.844 1.00 91.69 91 ILE A O 1
ATOM 699 N N . SER A 1 92 ? 23.289 -10.673 -23.557 1.00 85.75 92 SER A N 1
ATOM 700 C CA . SER A 1 92 ? 22.026 -11.388 -23.803 1.00 85.75 92 SER A CA 1
ATOM 701 C C . SER A 1 92 ? 20.812 -10.714 -23.146 1.00 85.75 92 SER A C 1
ATOM 703 O O . SER A 1 92 ? 19.716 -10.738 -23.699 1.00 85.75 92 SER A O 1
ATOM 705 N N . ILE A 1 93 ? 20.992 -10.100 -21.969 1.00 86.31 93 ILE A N 1
ATOM 706 C CA . ILE A 1 93 ? 19.910 -9.491 -21.176 1.00 86.31 93 ILE A CA 1
ATOM 707 C C . ILE A 1 93 ? 20.379 -8.110 -20.686 1.00 86.31 93 ILE A C 1
ATOM 709 O O . ILE A 1 93 ? 21.008 -8.022 -19.628 1.00 86.31 93 ILE A O 1
ATOM 713 N N . PRO A 1 94 ? 20.116 -7.031 -21.446 1.00 88.19 94 PRO A N 1
ATOM 714 C CA . PRO A 1 94 ? 20.790 -5.753 -21.229 1.00 88.19 94 PRO A CA 1
ATOM 715 C C . PRO A 1 94 ? 20.275 -4.928 -20.051 1.00 88.19 94 PRO A C 1
ATOM 717 O O . PRO A 1 94 ? 21.053 -4.230 -19.418 1.00 88.19 94 PRO A O 1
ATOM 720 N N . GLY A 1 95 ? 19.003 -5.046 -19.668 1.00 87.88 95 GLY A N 1
ATOM 721 C CA . GLY A 1 95 ? 18.442 -4.213 -18.593 1.00 87.88 95 GLY A CA 1
ATOM 722 C C . GLY A 1 95 ? 18.722 -4.683 -17.157 1.00 87.88 95 GLY A C 1
ATOM 723 O O . GLY A 1 95 ? 18.058 -4.201 -16.237 1.00 87.88 95 GLY A O 1
ATOM 724 N N . GLN A 1 96 ? 19.672 -5.603 -16.952 1.00 86.25 96 GLN A N 1
ATOM 725 C CA . GLN A 1 96 ? 20.092 -6.063 -15.621 1.00 86.25 96 GLN A CA 1
ATOM 726 C C . GLN A 1 96 ? 20.904 -4.993 -14.887 1.00 86.25 96 GLN A C 1
ATOM 728 O O . GLN A 1 96 ? 21.665 -4.260 -15.515 1.00 86.25 96 GLN A O 1
ATOM 733 N N . ALA A 1 97 ? 20.797 -4.950 -13.555 1.00 86.62 97 ALA A N 1
ATOM 734 C CA . ALA A 1 97 ? 21.398 -3.894 -12.739 1.00 86.62 97 ALA A CA 1
ATOM 735 C C . ALA A 1 97 ? 22.905 -3.705 -12.977 1.00 86.62 97 ALA A C 1
ATOM 737 O O . ALA A 1 97 ? 23.350 -2.595 -13.263 1.00 86.62 97 ALA A O 1
ATOM 738 N N . ARG A 1 98 ? 23.680 -4.798 -12.986 1.00 86.56 98 ARG A N 1
ATOM 739 C CA . ARG A 1 98 ? 25.134 -4.752 -13.235 1.00 86.56 98 ARG A CA 1
ATOM 740 C C . ARG A 1 98 ? 25.531 -4.235 -14.627 1.00 86.56 98 ARG A C 1
ATOM 742 O O . ARG A 1 98 ? 26.682 -3.874 -14.838 1.00 86.56 98 ARG A O 1
ATOM 749 N N . LEU A 1 99 ? 24.600 -4.220 -15.585 1.00 90.25 99 LEU A N 1
ATOM 750 C CA . LEU A 1 99 ? 24.829 -3.815 -16.975 1.00 90.25 99 LEU A CA 1
ATOM 751 C C . LEU A 1 99 ? 24.256 -2.432 -17.301 1.00 90.25 99 LEU A C 1
ATOM 753 O O . LEU A 1 99 ? 24.449 -1.950 -18.416 1.00 90.25 99 LEU A O 1
ATOM 757 N N . TRP A 1 100 ? 23.570 -1.763 -16.368 1.00 90.50 100 TRP A N 1
ATOM 758 C CA . TRP A 1 100 ? 22.878 -0.505 -16.662 1.00 90.50 100 TRP A CA 1
ATOM 759 C C . TRP A 1 100 ? 23.792 0.572 -17.236 1.00 90.50 100 TRP A C 1
ATOM 761 O O . TRP A 1 100 ? 23.428 1.213 -18.218 1.00 90.50 100 TRP A O 1
ATOM 771 N N . ARG A 1 101 ? 24.995 0.738 -16.679 1.00 91.44 101 ARG A N 1
ATOM 772 C CA . ARG A 1 101 ? 25.968 1.741 -17.150 1.00 91.44 101 ARG A CA 1
ATOM 773 C C . ARG A 1 101 ? 26.489 1.463 -18.563 1.00 91.44 101 ARG A C 1
ATOM 775 O O . ARG A 1 101 ? 26.910 2.393 -19.237 1.00 91.44 101 ARG A O 1
ATOM 782 N N . GLN A 1 102 ? 26.427 0.210 -19.013 1.00 91.38 102 GLN A N 1
ATOM 783 C CA . GLN A 1 102 ? 26.829 -0.213 -20.359 1.00 91.38 102 GLN A CA 1
ATOM 784 C C . GLN A 1 102 ? 25.662 -0.174 -21.361 1.00 91.38 102 GLN A C 1
ATOM 786 O O . GLN A 1 102 ? 25.885 -0.282 -22.560 1.00 91.38 102 GLN A O 1
ATOM 791 N N . THR A 1 103 ? 24.422 -0.032 -20.881 1.00 92.69 103 THR A N 1
ATOM 792 C CA . THR A 1 103 ? 23.202 -0.190 -21.687 1.00 92.69 103 THR A CA 1
ATOM 793 C C . THR A 1 103 ? 22.242 0.993 -21.481 1.00 92.69 103 THR A C 1
ATOM 795 O O . THR A 1 103 ? 22.447 2.072 -22.039 1.00 92.69 103 THR A O 1
ATOM 798 N N . CYS A 1 104 ? 21.203 0.834 -20.656 1.00 92.06 104 CYS A N 1
ATOM 799 C CA . CYS A 1 104 ? 20.121 1.801 -20.457 1.00 92.06 104 CYS A CA 1
ATOM 800 C C . CYS A 1 104 ? 20.599 3.159 -19.914 1.00 92.06 104 CYS A C 1
ATOM 802 O O . CYS A 1 104 ? 20.001 4.190 -20.210 1.00 92.06 104 CYS A O 1
ATOM 804 N N . GLY A 1 105 ? 21.644 3.163 -19.088 1.00 92.88 105 GLY A N 1
ATOM 805 C CA . GLY A 1 105 ? 22.156 4.332 -18.372 1.00 92.88 105 GLY A CA 1
ATOM 806 C C . GLY A 1 105 ? 23.363 5.005 -19.017 1.00 92.88 105 GLY A C 1
ATOM 807 O O . GLY A 1 105 ? 24.014 5.816 -18.363 1.00 92.88 105 GLY A O 1
ATOM 808 N N . THR A 1 106 ? 23.669 4.681 -20.275 1.00 92.06 106 THR A N 1
ATOM 809 C CA . THR A 1 106 ? 24.666 5.415 -21.070 1.00 92.06 106 THR A CA 1
ATOM 810 C C . THR A 1 106 ? 24.275 6.892 -21.216 1.00 92.06 106 THR A C 1
ATOM 812 O O . THR A 1 106 ? 23.105 7.254 -21.073 1.00 92.06 106 THR A O 1
ATOM 815 N N . THR A 1 107 ? 25.246 7.763 -21.511 1.00 88.56 107 THR A N 1
ATOM 816 C CA . THR A 1 107 ? 25.052 9.226 -21.603 1.00 88.56 107 THR A CA 1
ATOM 817 C C . THR A 1 107 ? 23.954 9.640 -22.580 1.00 88.56 107 THR A C 1
ATOM 819 O O . THR A 1 107 ? 23.253 10.620 -22.333 1.00 88.56 107 THR A O 1
ATOM 822 N N . ASP A 1 108 ? 23.768 8.862 -23.645 1.00 87.62 108 ASP A N 1
ATOM 823 C CA . ASP A 1 108 ? 22.823 9.156 -24.724 1.00 87.62 108 ASP A CA 1
ATOM 824 C C . ASP A 1 108 ? 21.407 8.608 -24.458 1.00 87.62 108 ASP A C 1
ATOM 826 O O . ASP A 1 108 ? 20.483 8.892 -25.220 1.00 87.62 108 ASP A O 1
ATOM 830 N N . CYS A 1 109 ? 21.218 7.839 -23.377 1.00 91.19 109 CYS A N 1
ATOM 831 C CA . CYS A 1 109 ? 19.962 7.158 -23.057 1.00 91.19 109 CYS A CA 1
ATOM 832 C C . CYS A 1 109 ? 19.307 7.725 -21.782 1.00 91.19 109 CYS A C 1
ATOM 834 O O . CYS A 1 109 ? 18.698 8.802 -21.800 1.00 91.19 109 CYS A O 1
ATOM 836 N N . HIS A 1 110 ? 19.404 7.004 -20.658 1.00 92.31 110 HIS A N 1
ATOM 837 C CA . HIS A 1 110 ? 18.718 7.326 -19.404 1.00 92.31 110 HIS A CA 1
ATOM 838 C C . HIS A 1 110 ? 19.671 7.527 -18.208 1.00 92.31 110 HIS A C 1
ATOM 840 O O . HIS A 1 110 ? 19.424 6.960 -17.140 1.00 92.31 110 HIS A O 1
ATOM 846 N N . PRO A 1 111 ? 20.723 8.367 -18.311 1.00 91.94 111 PRO A N 1
ATOM 847 C CA . PRO A 1 111 ? 21.715 8.506 -17.240 1.00 91.94 111 PRO A CA 1
ATOM 848 C C . PRO A 1 111 ? 21.110 9.098 -15.954 1.00 91.94 111 PRO A C 1
ATOM 850 O O . PRO A 1 111 ? 21.455 8.689 -14.851 1.00 91.94 111 PRO A O 1
ATOM 853 N N . GLN A 1 112 ? 20.135 10.007 -16.081 1.00 89.31 112 GLN A N 1
ATOM 854 C CA . GLN A 1 112 ? 19.430 10.606 -14.938 1.00 89.31 112 GLN A CA 1
ATOM 855 C C . GLN A 1 112 ? 18.509 9.610 -14.219 1.00 89.31 112 GLN A C 1
ATOM 857 O O . GLN A 1 112 ? 18.407 9.624 -12.992 1.00 89.31 112 GLN A O 1
ATOM 862 N N . SER A 1 113 ? 17.823 8.747 -14.975 1.00 90.31 113 SER A N 1
ATOM 863 C CA . SER A 1 113 ? 16.978 7.702 -14.391 1.00 90.31 113 SER A CA 1
ATOM 864 C C . SER A 1 113 ? 17.825 6.623 -13.729 1.00 90.31 113 SER A C 1
ATOM 866 O O . SER A 1 113 ? 17.421 6.130 -12.681 1.00 90.31 113 SER A O 1
ATOM 868 N N . LEU A 1 114 ? 18.998 6.302 -14.294 1.00 91.56 114 LEU A N 1
ATOM 869 C CA . LEU A 1 114 ? 19.963 5.402 -13.667 1.00 91.56 114 LEU A CA 1
ATOM 870 C C . LEU A 1 114 ? 20.448 5.956 -12.321 1.00 91.56 114 LEU A C 1
ATOM 872 O O . LEU A 1 114 ? 20.331 5.279 -11.304 1.00 91.56 114 LEU A O 1
ATOM 876 N N . ASP A 1 115 ? 20.922 7.202 -12.295 1.00 90.62 115 ASP A N 1
ATOM 877 C CA . ASP A 1 115 ? 21.337 7.840 -11.042 1.00 90.62 115 ASP A CA 1
ATOM 878 C C . ASP A 1 115 ? 20.192 7.855 -10.014 1.00 90.62 115 ASP A C 1
ATOM 880 O O . ASP A 1 115 ? 20.398 7.582 -8.833 1.00 90.62 115 ASP A O 1
ATOM 884 N N . SER A 1 116 ? 18.956 8.094 -10.457 1.00 90.06 116 SER A N 1
ATOM 885 C CA . SER A 1 116 ? 17.798 8.083 -9.562 1.00 90.06 116 SER A CA 1
ATOM 886 C C . SER A 1 116 ? 17.502 6.700 -8.977 1.00 90.06 116 SER A C 1
ATOM 888 O O . SER A 1 116 ? 17.355 6.579 -7.758 1.00 90.06 116 SER A O 1
ATOM 890 N N . ILE A 1 117 ? 17.439 5.660 -9.819 1.00 89.44 117 ILE A N 1
ATOM 891 C CA . ILE A 1 117 ? 17.076 4.309 -9.377 1.00 89.44 117 ILE A CA 1
ATOM 892 C C . ILE A 1 117 ? 18.160 3.707 -8.480 1.00 89.44 117 ILE A C 1
ATOM 894 O O . ILE A 1 117 ? 17.800 3.093 -7.478 1.00 89.44 117 ILE A O 1
ATOM 898 N N . GLU A 1 118 ? 19.449 3.949 -8.762 1.00 88.62 118 GLU A N 1
ATOM 899 C CA . GLU A 1 118 ? 20.579 3.484 -7.934 1.00 88.62 118 GLU A CA 1
ATOM 900 C C . GLU A 1 118 ? 20.480 3.985 -6.481 1.00 88.62 118 GLU A C 1
ATOM 902 O O . GLU A 1 118 ? 20.921 3.307 -5.557 1.00 88.62 118 GLU A O 1
ATOM 907 N N . HIS A 1 119 ? 19.831 5.133 -6.263 1.00 87.31 119 HIS A N 1
ATOM 908 C CA . HIS A 1 119 ? 19.628 5.735 -4.943 1.00 87.31 119 HIS A CA 1
ATOM 909 C C . HIS A 1 119 ? 18.173 5.666 -4.467 1.00 87.31 119 HIS A C 1
ATOM 911 O O . HIS A 1 119 ? 17.790 6.417 -3.571 1.00 87.31 119 HIS A O 1
ATOM 917 N N . SER A 1 120 ? 17.336 4.832 -5.080 1.00 86.25 120 SER A N 1
ATOM 918 C CA . SER A 1 120 ? 15.916 4.721 -4.739 1.00 86.25 120 SER A CA 1
ATOM 919 C C . SER A 1 120 ? 15.669 3.781 -3.557 1.00 86.25 120 SER A C 1
ATOM 921 O O . SER A 1 120 ? 16.505 2.949 -3.189 1.00 86.25 120 SER A O 1
ATOM 923 N N . VAL A 1 121 ? 14.466 3.853 -2.981 1.00 82.12 121 VAL A N 1
ATOM 924 C CA . VAL A 1 121 ? 14.027 2.909 -1.939 1.00 82.12 121 VAL A CA 1
ATOM 925 C C . VAL A 1 121 ? 13.948 1.462 -2.446 1.00 82.12 121 VAL A C 1
ATOM 927 O O . VAL A 1 121 ? 14.212 0.546 -1.673 1.00 82.12 121 VAL A O 1
ATOM 930 N N . MET A 1 122 ? 13.625 1.259 -3.731 1.00 82.50 122 MET A N 1
ATOM 931 C CA . MET A 1 122 ? 13.510 -0.068 -4.352 1.00 82.50 122 MET A CA 1
ATOM 932 C C . MET A 1 122 ? 14.875 -0.725 -4.590 1.00 82.50 122 MET A C 1
ATOM 934 O O . MET A 1 122 ? 14.983 -1.945 -4.521 1.00 82.50 122 MET A O 1
ATOM 938 N N . MET A 1 123 ? 15.913 0.074 -4.862 1.00 82.75 123 MET A N 1
ATOM 939 C CA . MET A 1 123 ? 17.276 -0.435 -5.036 1.00 82.75 123 MET A CA 1
ATOM 940 C C . MET A 1 123 ? 17.989 -0.625 -3.700 1.00 82.75 123 MET A C 1
ATOM 942 O O . MET A 1 123 ? 18.625 -1.639 -3.473 1.00 82.75 123 MET A O 1
ATOM 946 N N . THR A 1 124 ? 17.887 0.338 -2.787 1.00 78.00 124 THR A N 1
ATOM 947 C CA . THR A 1 124 ? 18.666 0.297 -1.537 1.00 78.00 124 THR A CA 1
ATOM 948 C C . THR A 1 124 ? 18.070 -0.632 -0.478 1.00 78.00 124 THR A C 1
ATOM 950 O O . THR A 1 124 ? 18.778 -1.039 0.449 1.00 78.00 124 THR A O 1
ATOM 953 N N . ASN A 1 125 ? 16.763 -0.926 -0.568 1.00 77.06 125 ASN A N 1
ATOM 954 C CA . ASN A 1 125 ? 15.976 -1.605 0.467 1.00 77.06 125 ASN A CA 1
ATOM 955 C C . ASN A 1 125 ? 16.142 -0.982 1.868 1.00 77.06 125 ASN A C 1
ATOM 957 O O . ASN A 1 125 ? 15.962 -1.655 2.885 1.00 77.06 125 ASN A O 1
ATOM 961 N N . VAL A 1 126 ? 16.450 0.321 1.943 1.00 77.50 126 VAL A N 1
ATOM 962 C CA . VAL A 1 126 ? 16.843 1.001 3.190 1.00 77.50 126 VAL A CA 1
ATOM 963 C C . VAL A 1 126 ? 15.805 0.861 4.308 1.00 77.50 126 VAL A C 1
ATOM 965 O O . VAL A 1 126 ? 16.162 0.716 5.472 1.00 77.50 126 VAL A O 1
ATOM 968 N N . ARG A 1 127 ? 14.505 0.830 3.977 1.00 76.88 127 ARG A N 1
ATOM 969 C CA . ARG A 1 127 ? 13.434 0.668 4.978 1.00 76.88 127 ARG A CA 1
ATOM 970 C C . ARG A 1 127 ? 13.457 -0.721 5.620 1.00 76.88 127 ARG A C 1
ATOM 972 O O . ARG A 1 127 ? 13.290 -0.808 6.830 1.00 76.88 127 ARG A O 1
ATOM 979 N N . LEU A 1 128 ? 13.695 -1.772 4.831 1.00 76.25 128 LEU A N 1
ATOM 980 C CA . LEU A 1 128 ? 13.823 -3.142 5.338 1.00 76.25 128 LEU A CA 1
ATOM 981 C C . LEU A 1 128 ? 15.095 -3.282 6.183 1.00 76.25 128 LEU A C 1
ATOM 983 O O . LEU A 1 128 ? 15.016 -3.721 7.324 1.00 76.25 128 LEU A O 1
ATOM 987 N N . LYS A 1 129 ? 16.239 -2.795 5.677 1.00 74.88 129 LYS A N 1
ATOM 988 C CA . LYS A 1 129 ? 17.515 -2.794 6.416 1.00 74.88 129 LYS A CA 1
ATOM 989 C C . LYS A 1 129 ? 17.402 -2.068 7.765 1.00 74.88 129 LYS A C 1
ATOM 991 O O . LYS A 1 129 ? 17.884 -2.567 8.774 1.00 74.88 129 LYS A O 1
ATOM 996 N N . ASN A 1 130 ? 16.714 -0.924 7.811 1.00 76.31 130 ASN A N 1
ATOM 997 C CA . ASN A 1 130 ? 16.515 -0.159 9.047 1.00 76.31 130 ASN A CA 1
ATOM 998 C C . ASN A 1 130 ? 15.621 -0.878 10.069 1.00 76.31 130 ASN A C 1
ATOM 1000 O O . ASN A 1 130 ? 15.845 -0.734 11.272 1.00 76.31 130 ASN A O 1
ATOM 1004 N N . VAL A 1 131 ? 14.604 -1.618 9.612 1.00 75.44 131 VAL A N 1
ATOM 1005 C CA . VAL A 1 131 ? 13.760 -2.449 10.486 1.00 75.44 131 VAL A CA 1
ATOM 1006 C C . VAL A 1 131 ? 14.599 -3.563 11.109 1.00 75.44 131 VAL A C 1
ATOM 1008 O O . VAL A 1 131 ? 14.603 -3.691 12.332 1.00 75.44 131 VAL A O 1
ATOM 1011 N N . ASP A 1 132 ? 15.388 -4.274 10.304 1.00 72.62 132 ASP A N 1
ATOM 1012 C CA . ASP A 1 132 ? 16.280 -5.331 10.790 1.00 72.62 132 ASP A CA 1
ATOM 1013 C C . ASP A 1 132 ? 17.372 -4.787 11.728 1.00 72.62 132 ASP A C 1
ATOM 1015 O O . ASP A 1 132 ? 17.587 -5.352 12.801 1.00 72.62 132 ASP A O 1
ATOM 1019 N N . LYS A 1 133 ? 17.995 -3.636 11.415 1.00 72.31 133 LYS A N 1
ATOM 1020 C CA . LYS A 1 133 ? 18.998 -2.976 12.283 1.00 72.31 133 LYS A CA 1
ATOM 1021 C C . LYS A 1 133 ? 18.422 -2.651 13.661 1.00 72.31 133 LYS A C 1
ATOM 1023 O O . LYS A 1 133 ? 19.056 -2.915 14.680 1.00 72.31 133 LYS A O 1
ATOM 1028 N N . LYS A 1 134 ? 17.204 -2.099 13.708 1.00 72.88 134 LYS A N 1
ATOM 1029 C CA . LYS A 1 134 ? 16.511 -1.789 14.971 1.00 72.88 134 LYS A CA 1
ATOM 1030 C C . LYS A 1 134 ? 16.178 -3.036 15.784 1.00 72.88 134 LYS A C 1
ATOM 1032 O O . LYS A 1 134 ? 16.133 -2.957 17.010 1.00 72.88 134 LYS A O 1
ATOM 1037 N N . MET A 1 135 ? 15.907 -4.144 15.106 1.00 69.88 135 MET A N 1
ATOM 1038 C CA . MET A 1 135 ? 15.513 -5.396 15.735 1.00 69.88 135 MET A CA 1
ATOM 1039 C C . MET A 1 135 ? 16.691 -6.165 16.312 1.00 69.88 135 MET A C 1
ATOM 1041 O O . MET A 1 135 ? 16.627 -6.577 17.467 1.00 69.88 135 MET A O 1
ATOM 1045 N N . PHE A 1 136 ? 17.756 -6.326 15.530 1.00 66.56 136 PHE A N 1
ATOM 1046 C CA . PHE A 1 136 ? 18.847 -7.249 15.837 1.00 66.56 136 PHE A CA 1
ATOM 1047 C C . PHE A 1 136 ? 20.150 -6.563 16.280 1.00 66.56 136 PHE A C 1
ATOM 1049 O O . PHE A 1 136 ? 21.125 -7.256 16.513 1.00 66.56 136 PHE A O 1
ATOM 1056 N N . HIS A 1 137 ? 20.201 -5.224 16.368 1.00 57.88 137 HIS A N 1
ATOM 1057 C CA . HIS A 1 137 ? 21.444 -4.445 16.563 1.00 57.88 137 HIS A CA 1
ATOM 1058 C C . HIS A 1 137 ? 22.586 -4.826 15.603 1.00 57.88 137 HIS A C 1
ATOM 1060 O O . HIS A 1 137 ? 23.752 -4.563 15.882 1.00 57.88 137 HIS A O 1
ATOM 1066 N N . ALA A 1 138 ? 22.251 -5.402 14.447 1.00 47.72 138 ALA A N 1
ATOM 1067 C CA . ALA A 1 138 ? 23.238 -5.822 13.470 1.00 47.72 138 ALA A CA 1
ATOM 1068 C C . ALA A 1 138 ? 24.081 -4.622 13.022 1.00 47.72 138 ALA A C 1
ATOM 1070 O O . ALA A 1 138 ? 23.541 -3.585 12.604 1.00 47.72 138 ALA A O 1
ATOM 1071 N N . ALA A 1 139 ? 25.403 -4.777 13.094 1.00 38.12 139 ALA A N 1
ATOM 1072 C CA . ALA A 1 139 ? 26.349 -3.862 12.481 1.00 38.12 139 ALA A CA 1
ATOM 1073 C C . ALA A 1 139 ? 26.235 -4.000 10.957 1.00 38.12 139 ALA A C 1
ATOM 1075 O O . ALA A 1 139 ? 26.978 -4.728 10.308 1.00 38.12 139 ALA A O 1
ATOM 1076 N N . PHE A 1 140 ? 25.260 -3.314 10.363 1.00 42.62 140 PHE A N 1
ATOM 1077 C CA . PHE A 1 140 ? 25.352 -2.991 8.948 1.00 42.62 140 PHE A CA 1
ATOM 1078 C C . PHE A 1 140 ? 26.482 -1.968 8.821 1.00 42.62 140 PHE A C 1
ATOM 1080 O O . PHE A 1 140 ? 26.404 -0.956 9.526 1.00 42.62 140 PHE A O 1
ATOM 1087 N N . PRO A 1 141 ? 27.524 -2.214 8.004 1.00 40.69 141 PRO A N 1
ATOM 1088 C CA . PRO A 1 141 ? 28.575 -1.229 7.797 1.00 40.69 141 PRO A CA 1
ATOM 1089 C C . PRO A 1 141 ? 27.923 0.103 7.409 1.00 40.69 141 PRO A C 1
ATOM 1091 O O . PRO A 1 141 ? 27.149 0.175 6.453 1.00 40.69 141 PRO A O 1
ATOM 1094 N N . ASP A 1 142 ? 28.161 1.132 8.224 1.00 37.88 142 ASP A N 1
ATOM 1095 C CA . ASP A 1 142 ? 27.645 2.485 8.017 1.00 37.88 142 ASP A CA 1
ATOM 1096 C C . ASP A 1 142 ? 28.472 3.162 6.918 1.00 37.88 142 ASP A C 1
ATOM 1098 O O . ASP A 1 142 ? 29.143 4.147 7.177 1.00 37.88 142 ASP A O 1
ATOM 1102 N N . GLU A 1 143 ? 28.461 2.641 5.692 1.00 38.28 143 GLU A N 1
ATOM 1103 C CA . GLU A 1 143 ? 29.128 3.286 4.560 1.00 38.28 143 GLU A CA 1
ATOM 1104 C C . GLU A 1 143 ? 28.407 2.971 3.242 1.00 38.28 143 GLU A C 1
ATOM 1106 O O . GLU A 1 143 ? 28.216 1.816 2.891 1.00 38.28 143 GLU A O 1
ATOM 1111 N N . ASP A 1 144 ? 27.941 4.038 2.582 1.00 40.25 144 ASP A N 1
ATOM 1112 C CA . ASP A 1 144 ? 27.717 4.301 1.144 1.00 40.25 144 ASP A CA 1
ATOM 1113 C C . ASP A 1 144 ? 27.511 3.146 0.129 1.00 40.25 144 ASP A C 1
ATOM 1115 O O . ASP A 1 144 ? 27.837 3.275 -1.055 1.00 40.25 144 ASP A O 1
ATOM 1119 N N . ASP A 1 145 ? 26.939 2.016 0.536 1.00 40.06 145 ASP A N 1
ATOM 1120 C CA . ASP A 1 145 ? 26.966 0.816 -0.291 1.00 40.06 145 ASP A CA 1
ATOM 1121 C C . ASP A 1 145 ? 25.749 0.722 -1.227 1.00 40.06 145 ASP A C 1
ATOM 1123 O O . ASP A 1 145 ? 24.723 0.075 -0.982 1.00 40.06 145 ASP A O 1
ATOM 1127 N N . LYS A 1 146 ? 25.879 1.424 -2.354 1.00 41.50 146 LYS A N 1
ATOM 1128 C CA . LYS A 1 146 ? 24.954 1.403 -3.499 1.00 41.50 146 LYS A CA 1
ATOM 1129 C C . LYS A 1 146 ? 24.924 0.044 -4.211 1.00 41.50 146 LYS A C 1
ATOM 1131 O O . LYS A 1 146 ? 24.219 -0.096 -5.210 1.00 41.50 146 LYS A O 1
ATOM 1136 N N . GLN A 1 147 ? 25.684 -0.947 -3.736 1.00 41.72 147 GLN A N 1
ATOM 1137 C CA . GLN A 1 147 ? 25.832 -2.255 -4.364 1.00 41.72 147 GLN A CA 1
ATOM 1138 C C . GLN A 1 147 ? 25.986 -3.396 -3.346 1.00 41.72 147 GLN A C 1
ATOM 1140 O O . GLN A 1 147 ? 26.713 -4.347 -3.629 1.00 41.72 147 GLN A O 1
ATOM 1145 N N . VAL A 1 148 ? 25.267 -3.362 -2.211 1.00 42.72 148 VAL A N 1
ATOM 1146 C CA . VAL A 1 148 ? 25.224 -4.517 -1.289 1.00 42.72 148 VAL A CA 1
ATOM 1147 C C . VAL A 1 148 ? 24.629 -5.731 -2.014 1.00 42.72 148 VAL A C 1
ATOM 1149 O O . VAL A 1 148 ? 23.418 -5.954 -2.039 1.00 42.72 148 VAL A O 1
ATOM 1152 N N . THR A 1 149 ? 25.506 -6.506 -2.634 1.00 39.16 149 THR A N 1
ATOM 1153 C CA . THR A 1 149 ? 25.281 -7.865 -3.125 1.00 39.16 149 THR A CA 1
ATOM 1154 C C . THR A 1 149 ? 25.515 -8.874 -1.998 1.00 39.16 149 THR A C 1
ATOM 1156 O O . THR A 1 149 ? 25.010 -9.993 -2.062 1.00 39.16 149 THR A O 1
ATOM 1159 N N . GLU A 1 150 ? 26.171 -8.454 -0.911 1.00 42.72 150 GLU A N 1
ATOM 1160 C CA . GLU A 1 150 ? 26.451 -9.264 0.271 1.00 42.72 150 GLU A CA 1
ATOM 1161 C C . GLU A 1 150 ? 25.558 -8.860 1.447 1.00 42.72 150 GLU A C 1
ATOM 1163 O O . GLU A 1 150 ? 25.851 -7.973 2.246 1.00 42.72 150 GLU A O 1
ATOM 1168 N N . TRP A 1 151 ? 24.414 -9.531 1.554 1.00 50.38 151 TRP A N 1
ATOM 1169 C CA . TRP A 1 151 ? 23.558 -9.465 2.734 1.00 50.38 151 TRP A CA 1
ATOM 1170 C C . TRP A 1 151 ? 24.278 -10.141 3.907 1.00 50.38 151 TRP A C 1
ATOM 1172 O O . TRP A 1 151 ? 24.210 -11.360 4.055 1.00 50.38 151 TRP A O 1
ATOM 1182 N N . THR A 1 152 ? 24.988 -9.359 4.720 1.00 48.72 152 THR A N 1
ATOM 1183 C CA . THR A 1 152 ? 25.758 -9.869 5.868 1.00 48.72 152 THR A CA 1
ATOM 1184 C C . THR A 1 152 ? 24.870 -10.443 6.972 1.00 48.72 152 THR A C 1
ATOM 1186 O O . THR A 1 152 ? 25.290 -11.345 7.688 1.00 48.72 152 THR A O 1
ATOM 1189 N N . HIS A 1 153 ? 23.616 -9.991 7.077 1.00 59.00 153 HIS A N 1
ATOM 1190 C CA . HIS A 1 153 ? 22.660 -10.507 8.053 1.00 59.00 153 HIS A CA 1
ATOM 1191 C C . HIS A 1 153 ? 21.772 -11.611 7.450 1.00 59.00 153 HIS A C 1
ATOM 1193 O O . HIS A 1 153 ? 21.031 -11.373 6.487 1.00 59.00 153 HIS A O 1
ATOM 1199 N N . SER A 1 154 ? 21.809 -12.810 8.046 1.00 63.44 154 SER A N 1
ATOM 1200 C CA . SER A 1 154 ? 21.133 -14.019 7.542 1.00 63.44 154 SER A CA 1
ATOM 1201 C C . SER A 1 154 ? 19.618 -13.852 7.376 1.00 63.44 154 SER A C 1
ATOM 1203 O O . SER A 1 154 ? 19.066 -14.301 6.377 1.00 63.44 154 SER A O 1
ATOM 1205 N N . HIS A 1 155 ? 18.945 -13.116 8.267 1.00 68.62 155 HIS A N 1
ATOM 1206 C CA . HIS A 1 155 ? 17.502 -12.855 8.159 1.00 68.62 155 HIS A CA 1
ATOM 1207 C C . HIS A 1 155 ? 17.115 -12.117 6.861 1.00 68.62 155 HIS A C 1
ATOM 1209 O O . HIS A 1 155 ? 16.240 -12.577 6.125 1.00 68.62 155 HIS A O 1
ATOM 1215 N N . VAL A 1 156 ? 17.796 -11.014 6.515 1.00 68.31 156 VAL A N 1
ATOM 1216 C CA . VAL A 1 156 ? 17.519 -10.268 5.269 1.00 68.31 156 VAL A CA 1
ATOM 1217 C C . VAL A 1 156 ? 17.866 -11.108 4.042 1.00 68.31 156 VAL A C 1
ATOM 1219 O O . VAL A 1 156 ? 17.128 -11.100 3.051 1.00 68.31 156 VAL A O 1
ATOM 1222 N N . LYS A 1 157 ? 18.977 -11.847 4.108 1.00 68.12 157 LYS A N 1
ATOM 1223 C CA . LYS A 1 157 ? 19.408 -12.745 3.037 1.00 68.12 157 LYS A CA 1
ATOM 1224 C C . LYS A 1 157 ? 18.344 -13.804 2.743 1.00 68.12 157 LYS A C 1
ATOM 1226 O O . LYS A 1 157 ? 17.955 -13.952 1.587 1.00 68.12 157 LYS A O 1
ATOM 1231 N N . ASP A 1 158 ? 17.837 -14.478 3.767 1.00 67.31 158 ASP A N 1
ATOM 1232 C CA . ASP A 1 158 ? 16.933 -15.619 3.611 1.00 67.31 158 ASP A CA 1
ATOM 1233 C C . ASP A 1 158 ? 15.493 -15.190 3.281 1.00 67.31 158 ASP A C 1
ATOM 1235 O O . ASP A 1 158 ? 14.797 -15.872 2.527 1.00 67.31 158 ASP A O 1
ATOM 1239 N N . GLN A 1 159 ? 15.036 -14.043 3.803 1.00 70.44 159 GLN A N 1
ATOM 1240 C CA . GLN A 1 159 ? 13.633 -13.615 3.684 1.00 70.44 159 GLN A CA 1
ATOM 1241 C C . GLN A 1 159 ? 13.381 -12.542 2.614 1.00 70.44 159 GLN A C 1
ATOM 1243 O O . GLN A 1 159 ? 12.313 -12.523 1.995 1.00 70.44 159 GLN A O 1
ATOM 1248 N N . CYS A 1 160 ? 14.345 -11.650 2.371 1.00 69.19 160 CYS A N 1
ATOM 1249 C CA . CYS A 1 160 ? 14.110 -10.404 1.629 1.00 69.19 160 CYS A CA 1
ATOM 1250 C C . CYS A 1 160 ? 14.899 -10.307 0.315 1.00 69.19 160 CYS A C 1
ATOM 1252 O O . CYS A 1 160 ? 14.457 -9.613 -0.606 1.00 69.19 160 CYS A O 1
ATOM 1254 N N . SER A 1 161 ? 16.039 -11.001 0.202 1.00 68.38 161 SER A N 1
ATOM 1255 C CA . SER A 1 161 ? 16.939 -10.886 -0.955 1.00 68.38 161 SER A CA 1
ATOM 1256 C C . SER A 1 161 ? 16.260 -11.249 -2.275 1.00 68.38 161 SER A C 1
ATOM 1258 O O . SER A 1 161 ? 16.541 -10.614 -3.283 1.00 68.38 161 SER A O 1
ATOM 1260 N N . VAL A 1 162 ? 15.296 -12.177 -2.272 1.00 69.19 162 VAL A N 1
ATOM 1261 C CA . VAL A 1 162 ? 14.582 -12.664 -3.470 1.00 69.19 162 VAL A CA 1
ATOM 1262 C C . VAL A 1 162 ? 13.807 -11.556 -4.202 1.00 69.19 162 VAL A C 1
ATOM 1264 O O . VAL A 1 162 ? 13.505 -11.706 -5.379 1.00 69.19 162 VAL A O 1
ATOM 1267 N N . CYS A 1 163 ? 13.484 -10.445 -3.536 1.00 74.38 163 CYS A N 1
ATOM 1268 C CA . CYS A 1 163 ? 12.779 -9.307 -4.138 1.00 74.38 163 CYS A CA 1
ATOM 1269 C C . CYS A 1 163 ? 13.703 -8.122 -4.476 1.00 74.38 163 CYS A C 1
ATOM 1271 O O . CYS A 1 163 ? 13.214 -7.073 -4.896 1.00 74.38 163 CYS A O 1
ATOM 1273 N N . HIS A 1 164 ? 15.014 -8.238 -4.249 1.00 80.00 164 HIS A N 1
ATOM 1274 C CA . HIS A 1 164 ? 15.953 -7.148 -4.487 1.00 80.00 164 HIS A CA 1
ATOM 1275 C C . HIS A 1 164 ? 16.162 -6.902 -5.985 1.00 80.00 164 HIS A C 1
ATOM 1277 O O . HIS A 1 164 ? 16.541 -7.801 -6.737 1.00 80.00 164 HIS A O 1
ATOM 1283 N N . LEU A 1 165 ? 15.971 -5.650 -6.410 1.00 79.50 165 LEU A N 1
ATOM 1284 C CA . LEU A 1 165 ? 16.020 -5.245 -7.818 1.00 79.50 165 LEU A CA 1
ATOM 1285 C C . LEU A 1 165 ? 17.367 -5.557 -8.496 1.00 79.50 165 LEU A C 1
ATOM 1287 O O . LEU A 1 165 ? 17.405 -5.808 -9.704 1.00 79.50 165 LEU A O 1
ATOM 1291 N N . GLY A 1 166 ? 18.452 -5.544 -7.713 1.00 76.50 166 GLY A N 1
ATOM 1292 C CA . GLY A 1 166 ? 19.818 -5.785 -8.173 1.00 76.50 166 GLY A CA 1
ATOM 1293 C C . GLY A 1 166 ? 20.122 -7.230 -8.573 1.00 76.50 166 GLY A C 1
ATOM 1294 O O . GLY A 1 166 ? 21.130 -7.468 -9.232 1.00 76.50 166 GLY A O 1
ATOM 1295 N N . ASN A 1 167 ? 19.271 -8.188 -8.209 1.00 77.06 167 ASN A N 1
ATOM 1296 C CA . ASN A 1 167 ? 19.495 -9.582 -8.559 1.00 77.06 167 ASN A CA 1
ATOM 1297 C C . ASN A 1 167 ? 19.411 -9.815 -10.078 1.00 77.06 167 ASN A C 1
ATOM 1299 O O . ASN A 1 167 ? 18.663 -9.143 -10.802 1.00 77.06 167 ASN A O 1
ATOM 1303 N N . GLU A 1 168 ? 20.133 -10.830 -10.548 1.00 75.50 168 GLU A N 1
ATOM 1304 C CA . GLU A 1 168 ? 20.175 -11.202 -11.961 1.00 75.50 168 GLU A CA 1
ATOM 1305 C C . GLU A 1 168 ? 18.948 -12.001 -12.402 1.00 75.50 168 GLU A C 1
ATOM 1307 O O . GLU A 1 168 ? 18.272 -12.675 -11.617 1.00 75.50 168 GLU A O 1
ATOM 1312 N N . LYS A 1 169 ? 18.654 -11.903 -13.700 1.00 74.00 169 LYS A N 1
ATOM 1313 C CA . LYS A 1 169 ? 17.576 -12.645 -14.347 1.00 74.00 169 LYS A CA 1
ATOM 1314 C C . LYS A 1 169 ? 18.194 -13.688 -15.265 1.00 74.00 169 LYS A C 1
ATOM 1316 O O . LYS A 1 169 ? 18.848 -13.340 -16.237 1.00 74.00 169 LYS A O 1
ATOM 1321 N N . GLU A 1 170 ? 17.918 -14.959 -15.000 1.00 72.31 170 GLU A N 1
ATOM 1322 C CA . GLU A 1 170 ? 18.500 -16.074 -15.761 1.00 72.31 170 GLU A CA 1
ATOM 1323 C C . GLU A 1 170 ? 17.840 -16.294 -17.132 1.00 72.31 170 GLU A C 1
ATOM 1325 O O . GLU A 1 170 ? 18.416 -16.917 -18.018 1.00 72.31 170 GLU A O 1
ATOM 1330 N N . SER A 1 171 ? 16.616 -15.793 -17.339 1.00 71.38 171 SER A N 1
ATOM 1331 C CA . SER A 1 171 ? 15.900 -15.949 -18.610 1.00 71.38 171 SER A CA 1
ATOM 1332 C C . SER A 1 171 ? 15.004 -14.760 -18.942 1.00 71.38 171 SER A C 1
ATOM 1334 O O . SER A 1 171 ? 14.358 -14.183 -18.071 1.00 71.38 171 SER A O 1
ATOM 1336 N N . ILE A 1 172 ? 14.922 -14.404 -20.227 1.00 67.25 172 ILE A N 1
ATOM 1337 C CA . ILE A 1 172 ? 14.019 -13.359 -20.733 1.00 67.25 172 ILE A CA 1
ATOM 1338 C C . ILE A 1 172 ? 12.570 -13.852 -20.603 1.00 67.25 172 ILE A C 1
ATOM 1340 O O . ILE A 1 172 ? 12.262 -14.974 -21.009 1.00 67.25 172 ILE A O 1
ATOM 1344 N N . GLY A 1 173 ? 11.668 -13.035 -20.059 1.00 60.44 173 GLY A N 1
ATOM 1345 C CA . GLY A 1 173 ? 10.254 -13.388 -19.892 1.00 60.44 173 GLY A CA 1
ATOM 1346 C C . GLY A 1 173 ? 9.609 -12.758 -18.653 1.00 60.44 173 GLY A C 1
ATOM 1347 O O . GLY A 1 173 ? 10.321 -12.143 -17.851 1.00 60.44 173 GLY A O 1
ATOM 1348 N N . PRO A 1 174 ? 8.281 -12.920 -18.490 1.00 58.16 174 PRO A N 1
ATOM 1349 C CA . PRO A 1 174 ? 7.525 -12.347 -17.377 1.00 58.16 174 PRO A CA 1
ATOM 1350 C C . PRO A 1 174 ? 8.038 -12.842 -16.022 1.00 58.16 174 PRO A C 1
ATOM 1352 O O . PRO A 1 174 ? 8.813 -13.803 -15.927 1.00 58.16 174 PRO A O 1
ATOM 1355 N N . ILE A 1 175 ? 7.589 -12.180 -14.959 1.00 60.31 175 ILE A N 1
ATOM 1356 C CA . ILE A 1 175 ? 7.838 -12.617 -13.587 1.00 60.31 175 ILE A CA 1
ATOM 1357 C C . ILE A 1 175 ? 7.199 -14.000 -13.397 1.00 60.31 175 ILE A C 1
ATOM 1359 O O . ILE A 1 175 ? 5.986 -14.161 -13.495 1.00 60.31 175 ILE A O 1
ATOM 1363 N N . LYS A 1 176 ? 8.022 -15.013 -13.124 1.00 56.72 176 LYS A N 1
ATOM 1364 C CA . LYS A 1 176 ? 7.592 -16.370 -12.746 1.00 56.72 176 LYS A CA 1
ATOM 1365 C C . LYS A 1 176 ? 8.058 -16.679 -11.324 1.00 56.72 176 LYS A C 1
ATOM 1367 O O . LYS A 1 176 ? 8.828 -15.911 -10.744 1.00 56.72 176 LYS A O 1
ATOM 1372 N N . LYS A 1 177 ? 7.618 -17.811 -10.762 1.00 48.50 177 LYS A N 1
ATOM 1373 C CA . LYS A 1 177 ? 8.121 -18.335 -9.480 1.00 48.50 177 LYS A CA 1
ATOM 1374 C C . LYS A 1 177 ? 9.661 -18.335 -9.503 1.00 48.50 177 LYS A C 1
ATOM 1376 O O . LYS A 1 177 ? 10.252 -18.950 -10.381 1.00 48.50 177 LYS A O 1
ATOM 1381 N N . GLY A 1 178 ? 10.287 -17.575 -8.601 1.00 50.22 178 GLY A N 1
ATOM 1382 C CA . GLY A 1 178 ? 11.750 -17.426 -8.504 1.00 50.22 178 GLY A CA 1
ATOM 1383 C C . GLY A 1 178 ? 12.398 -16.355 -9.401 1.00 50.22 178 GLY A C 1
ATOM 1384 O O . GLY A 1 178 ? 13.526 -15.964 -9.136 1.00 50.22 178 GLY A O 1
ATOM 1385 N N . ALA A 1 179 ? 11.702 -15.805 -10.402 1.00 55.56 179 ALA A N 1
ATOM 1386 C CA . ALA A 1 179 ? 12.250 -14.820 -11.345 1.00 55.56 179 ALA A CA 1
ATOM 1387 C C . ALA A 1 179 ? 11.747 -13.391 -11.059 1.00 55.56 179 ALA A C 1
ATOM 1389 O O . ALA A 1 179 ? 11.141 -12.753 -11.923 1.00 55.56 179 ALA A O 1
ATOM 1390 N N . ARG A 1 180 ? 11.993 -12.900 -9.837 1.00 65.31 180 ARG A N 1
ATOM 1391 C CA . ARG A 1 180 ? 11.565 -11.582 -9.307 1.00 65.31 180 ARG A CA 1
ATOM 1392 C C . ARG A 1 180 ? 12.623 -10.476 -9.483 1.00 65.31 180 ARG A C 1
ATOM 1394 O O . ARG A 1 180 ? 12.607 -9.460 -8.799 1.00 65.31 180 ARG A O 1
ATOM 1401 N N . ASN A 1 181 ? 13.531 -10.696 -10.428 1.00 71.56 181 ASN A N 1
ATOM 1402 C CA . ASN A 1 181 ? 14.818 -10.021 -10.562 1.00 71.56 181 ASN A CA 1
ATOM 1403 C C . ASN A 1 181 ? 14.990 -9.437 -11.977 1.00 71.56 181 ASN A C 1
ATOM 1405 O O . ASN A 1 181 ? 14.237 -9.794 -12.892 1.00 71.56 181 ASN A O 1
ATOM 1409 N N . GLY A 1 182 ? 16.019 -8.609 -12.192 1.00 77.12 182 GLY A N 1
ATOM 1410 C CA . GLY A 1 182 ? 16.413 -8.172 -13.539 1.00 77.12 182 GLY A CA 1
ATOM 1411 C C . GLY A 1 182 ? 16.356 -6.671 -13.810 1.00 77.12 182 GLY A C 1
ATOM 1412 O O . GLY A 1 182 ? 16.189 -6.278 -14.966 1.00 77.12 182 GLY A O 1
ATOM 1413 N N . GLY A 1 183 ? 16.496 -5.831 -12.782 1.00 86.25 183 GLY A N 1
ATOM 1414 C CA . GLY A 1 183 ? 16.649 -4.389 -12.954 1.00 86.25 183 GLY A CA 1
ATOM 1415 C C . GLY A 1 183 ? 15.497 -3.722 -13.720 1.00 86.25 183 GLY A C 1
ATOM 1416 O O . GLY A 1 183 ? 14.326 -3.929 -13.411 1.00 86.25 183 GLY A O 1
ATOM 1417 N N . CYS A 1 184 ? 15.812 -2.928 -14.749 1.00 88.81 184 CYS A N 1
ATOM 1418 C CA . CYS A 1 184 ? 14.820 -2.213 -15.562 1.00 88.81 184 CYS A CA 1
ATOM 1419 C C . CYS A 1 184 ? 13.803 -3.158 -16.221 1.00 88.81 184 CYS A C 1
ATOM 1421 O O . CYS A 1 184 ? 12.641 -2.790 -16.399 1.00 88.81 184 CYS A O 1
ATOM 1423 N N . LEU A 1 185 ? 14.228 -4.376 -16.572 1.00 85.62 185 LEU A N 1
ATOM 1424 C CA . LEU A 1 185 ? 13.368 -5.354 -17.240 1.00 85.62 185 LEU A CA 1
ATOM 1425 C C . LEU A 1 185 ? 12.288 -5.908 -16.313 1.00 85.62 185 LEU A C 1
ATOM 1427 O O . LEU A 1 185 ? 11.310 -6.452 -16.809 1.00 85.62 185 LEU A O 1
ATOM 1431 N N . LEU A 1 186 ? 12.435 -5.770 -14.993 1.00 83.75 186 LEU A N 1
ATOM 1432 C CA . LEU A 1 186 ? 11.442 -6.267 -14.043 1.00 83.75 186 LEU A CA 1
ATOM 1433 C C . LEU A 1 186 ? 10.074 -5.601 -14.249 1.00 83.75 186 LEU A C 1
ATOM 1435 O O . LEU A 1 186 ? 9.040 -6.262 -14.178 1.00 83.75 186 LEU A O 1
ATOM 1439 N N . CYS A 1 187 ? 10.084 -4.298 -14.528 1.00 86.38 187 CYS A N 1
ATOM 1440 C CA . CYS A 1 187 ? 8.868 -3.509 -14.703 1.00 86.38 187 CYS A CA 1
ATOM 1441 C C . CYS A 1 187 ? 8.562 -3.231 -16.176 1.00 86.38 187 CYS A C 1
ATOM 1443 O O . CYS A 1 187 ? 7.404 -3.251 -16.576 1.00 86.38 187 CYS A O 1
ATOM 1445 N N . HIS A 1 188 ? 9.587 -2.947 -16.985 1.00 88.56 188 HIS A N 1
ATOM 1446 C CA . HIS A 1 188 ? 9.377 -2.423 -18.335 1.00 88.56 188 HIS A CA 1
ATOM 1447 C C . HIS A 1 188 ? 9.255 -3.497 -19.417 1.00 88.56 188 HIS A C 1
ATOM 1449 O O . HIS A 1 188 ? 8.838 -3.165 -20.524 1.00 88.56 188 HIS A O 1
ATOM 1455 N N . LEU A 1 189 ? 9.595 -4.757 -19.129 1.00 83.50 189 LEU A N 1
ATOM 1456 C CA . LEU A 1 189 ? 9.474 -5.852 -20.090 1.00 83.50 189 LEU A CA 1
ATOM 1457 C C . LEU A 1 189 ? 8.025 -6.345 -20.172 1.00 83.50 189 LEU A C 1
ATOM 1459 O O . LEU A 1 189 ? 7.501 -6.897 -19.207 1.00 83.50 189 LEU A O 1
ATOM 1463 N N . GLN A 1 190 ? 7.399 -6.198 -21.338 1.00 76.56 190 GLN A N 1
ATOM 1464 C CA . GLN A 1 190 ? 6.104 -6.812 -21.631 1.00 76.56 190 GLN A CA 1
ATOM 1465 C C . GLN A 1 190 ? 6.277 -8.221 -22.212 1.00 76.56 190 GLN A C 1
ATOM 1467 O O . GLN A 1 190 ? 7.322 -8.553 -22.783 1.00 76.56 190 GLN A O 1
ATOM 1472 N N . GLU A 1 191 ? 5.252 -9.067 -22.062 1.00 63.28 191 GLU A N 1
ATOM 1473 C CA . GLU A 1 191 ? 5.253 -10.394 -22.680 1.00 63.28 191 GLU A CA 1
ATOM 1474 C C . GLU A 1 191 ? 5.372 -10.311 -24.208 1.00 63.28 191 GLU A C 1
ATOM 1476 O O . GLU A 1 191 ? 4.924 -9.358 -24.848 1.00 63.28 191 GLU A O 1
ATOM 1481 N N . PHE A 1 192 ? 5.973 -11.343 -24.805 1.00 57.28 192 PHE A N 1
ATOM 1482 C CA . PHE A 1 192 ? 5.936 -11.536 -26.251 1.00 57.28 192 PHE A CA 1
ATOM 1483 C C . PHE A 1 192 ? 4.471 -11.650 -26.676 1.00 57.28 192 PHE A C 1
ATOM 1485 O O . PHE A 1 192 ? 3.742 -12.455 -26.104 1.00 57.28 192 PHE A O 1
ATOM 1492 N N . SER A 1 193 ? 4.044 -10.911 -27.702 1.00 42.19 193 SER A N 1
ATOM 1493 C CA . SER A 1 193 ? 2.645 -10.873 -28.158 1.00 42.19 193 SER A CA 1
ATOM 1494 C C . SER A 1 193 ? 2.078 -12.214 -28.665 1.00 42.19 193 SER A C 1
ATOM 1496 O O . SER A 1 193 ? 0.946 -12.247 -29.129 1.00 42.19 193 SER A O 1
ATOM 1498 N N . ASN A 1 194 ? 2.832 -13.317 -28.570 1.00 41.69 194 ASN A N 1
ATOM 1499 C CA . ASN A 1 194 ? 2.458 -14.668 -28.991 1.00 41.69 194 ASN A CA 1
ATOM 1500 C C . ASN A 1 194 ? 3.073 -15.745 -28.067 1.00 41.69 194 ASN A C 1
ATOM 1502 O O . ASN A 1 194 ? 3.873 -16.573 -28.511 1.00 41.69 194 ASN A O 1
ATOM 1506 N N . SER A 1 195 ? 2.754 -15.732 -26.772 1.00 41.56 195 SER A N 1
ATOM 1507 C CA . SER A 1 195 ? 3.233 -16.721 -25.791 1.00 41.56 195 SER A CA 1
ATOM 1508 C C . SER A 1 195 ? 2.329 -17.963 -25.709 1.00 41.56 195 SER A C 1
ATOM 1510 O O . SER A 1 195 ? 1.769 -18.282 -24.667 1.00 41.56 195 SER A O 1
ATOM 1512 N N . ASP A 1 196 ? 2.237 -18.717 -26.808 1.00 38.50 196 ASP A N 1
ATOM 1513 C CA . ASP A 1 196 ? 1.737 -20.099 -26.778 1.00 38.50 196 ASP A CA 1
ATOM 1514 C C . ASP A 1 196 ? 2.814 -20.972 -26.080 1.00 38.50 196 ASP A C 1
ATOM 1516 O O . ASP A 1 196 ? 3.957 -21.024 -26.563 1.00 38.50 196 ASP A O 1
ATOM 1520 N N . PRO A 1 197 ? 2.542 -21.611 -24.923 1.00 37.22 197 PRO A N 1
ATOM 1521 C CA . PRO A 1 197 ? 3.553 -22.372 -24.192 1.00 37.22 197 PRO A CA 1
ATOM 1522 C C . PRO A 1 197 ? 4.071 -23.542 -25.044 1.00 37.22 197 PRO A C 1
ATOM 1524 O O . PRO A 1 197 ? 3.324 -24.458 -25.369 1.00 37.22 197 PRO A O 1
ATOM 1527 N N . GLY A 1 198 ? 5.358 -23.521 -25.410 1.00 43.50 198 GLY A N 1
ATOM 1528 C CA . GLY A 1 198 ? 6.018 -24.623 -26.130 1.00 43.50 198 GLY A CA 1
ATOM 1529 C C . GLY A 1 198 ? 6.370 -24.365 -27.600 1.00 43.50 198 GLY A C 1
ATOM 1530 O O . GLY A 1 198 ? 6.979 -25.231 -28.222 1.00 43.50 198 GLY A O 1
ATOM 1531 N N . LYS A 1 199 ? 6.068 -23.186 -28.165 1.00 40.09 199 LYS A N 1
ATOM 1532 C CA . LYS A 1 199 ? 6.534 -22.796 -29.513 1.00 40.09 199 LYS A CA 1
ATOM 1533 C C . LYS A 1 199 ? 7.686 -21.789 -29.446 1.00 40.09 199 LYS A C 1
ATOM 1535 O O . LYS A 1 199 ? 7.721 -20.926 -28.571 1.00 40.09 199 LYS A O 1
ATOM 1540 N N . ASN A 1 200 ? 8.631 -21.902 -30.387 1.00 45.34 200 ASN A N 1
ATOM 1541 C CA . ASN A 1 200 ? 9.734 -20.952 -30.571 1.00 45.34 200 ASN A CA 1
ATOM 1542 C C . ASN A 1 200 ? 9.201 -19.512 -30.565 1.00 45.34 200 ASN A C 1
ATOM 1544 O O . ASN A 1 200 ? 8.361 -19.154 -31.393 1.00 45.34 200 ASN A O 1
ATOM 1548 N N . ARG A 1 201 ? 9.695 -18.704 -29.622 1.00 55.72 201 ARG A N 1
ATOM 1549 C CA . ARG A 1 201 ? 9.283 -17.310 -29.426 1.00 55.72 201 ARG A CA 1
ATOM 1550 C C . ARG A 1 201 ? 9.611 -16.511 -30.689 1.00 55.72 201 ARG A C 1
ATOM 1552 O O . ARG A 1 201 ? 10.782 -16.360 -31.035 1.00 55.72 201 ARG A O 1
ATOM 1559 N N . LYS A 1 202 ? 8.583 -16.042 -31.399 1.00 59.50 202 LYS A N 1
ATOM 1560 C CA . LYS A 1 202 ? 8.734 -15.165 -32.567 1.00 59.50 202 LYS A CA 1
ATOM 1561 C C . LYS A 1 202 ? 8.711 -13.704 -32.112 1.00 59.50 202 LYS A C 1
ATOM 1563 O O . LYS A 1 202 ? 7.801 -13.324 -31.377 1.00 59.50 202 LYS A O 1
ATOM 1568 N N . GLY A 1 203 ? 9.657 -12.902 -32.599 1.00 70.25 203 GLY A N 1
ATOM 1569 C CA .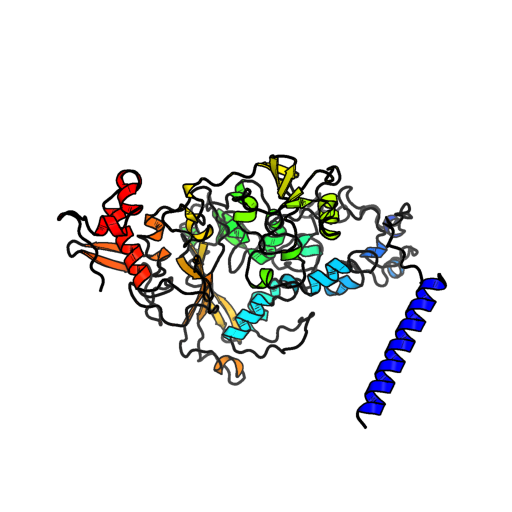 GLY A 1 203 ? 9.730 -11.459 -32.360 1.00 70.25 203 GLY A CA 1
ATOM 1570 C C . GLY A 1 203 ? 10.553 -11.050 -31.137 1.00 70.25 203 GLY A C 1
ATOM 1571 O O . GLY A 1 203 ? 10.717 -11.819 -30.190 1.00 70.25 203 GLY A O 1
ATOM 1572 N N . HIS A 1 204 ? 11.048 -9.811 -31.166 1.00 80.62 204 HIS A N 1
ATOM 1573 C CA . HIS A 1 204 ? 11.778 -9.205 -30.054 1.00 80.62 204 HIS A CA 1
ATOM 1574 C C . HIS A 1 204 ? 10.818 -8.820 -28.910 1.00 80.62 204 HIS A C 1
ATOM 1576 O O . HIS A 1 204 ? 9.721 -8.317 -29.188 1.00 80.62 204 HIS A O 1
ATOM 1582 N N . PRO A 1 205 ? 11.197 -9.003 -27.627 1.00 78.56 205 PRO A N 1
ATOM 1583 C CA . PRO A 1 205 ? 10.396 -8.509 -26.509 1.00 78.56 205 PRO A CA 1
ATOM 1584 C C . PRO A 1 205 ? 10.178 -6.994 -26.591 1.00 78.56 205 PRO A C 1
ATOM 1586 O O . PRO A 1 205 ? 11.030 -6.270 -27.100 1.00 78.56 205 PRO A O 1
ATOM 1589 N N . THR A 1 206 ? 9.057 -6.510 -26.060 1.00 80.56 206 THR A N 1
ATOM 1590 C CA . THR A 1 206 ? 8.726 -5.078 -26.075 1.00 80.56 206 THR A CA 1
ATOM 1591 C C . THR A 1 206 ? 9.008 -4.442 -24.719 1.00 80.56 206 THR A C 1
ATOM 1593 O O . THR A 1 206 ? 8.581 -4.965 -23.687 1.00 80.56 206 THR A O 1
ATOM 1596 N N . LEU A 1 207 ? 9.697 -3.302 -24.718 1.00 84.88 207 LEU A N 1
ATOM 1597 C CA . LEU A 1 207 ? 9.824 -2.425 -23.560 1.00 84.88 207 LEU A CA 1
ATOM 1598 C C . LEU A 1 207 ? 8.740 -1.349 -23.577 1.00 84.88 207 LEU A C 1
ATOM 1600 O O . LEU A 1 207 ? 8.480 -0.720 -24.602 1.00 84.88 207 LEU A O 1
ATOM 1604 N N . SER A 1 208 ? 8.114 -1.112 -22.425 1.00 85.88 208 SER A N 1
ATOM 1605 C CA . SER A 1 208 ? 6.999 -0.173 -22.324 1.00 85.88 208 SER A CA 1
ATOM 1606 C C . SER A 1 208 ? 6.987 0.636 -21.034 1.00 85.88 208 SER A C 1
ATOM 1608 O O . SER A 1 208 ? 7.382 0.178 -19.962 1.00 85.88 208 SER A O 1
ATOM 1610 N N . LEU A 1 209 ? 6.445 1.851 -21.135 1.00 88.50 209 LEU A N 1
ATOM 1611 C CA . LEU A 1 209 ? 6.047 2.664 -19.984 1.00 88.50 209 LEU A CA 1
ATOM 1612 C C . LEU A 1 209 ? 4.689 2.220 -19.405 1.00 88.50 209 LEU A C 1
ATOM 1614 O O . LEU A 1 209 ? 4.326 2.637 -18.307 1.00 88.50 209 LEU A O 1
ATOM 1618 N N . LYS A 1 210 ? 3.933 1.368 -20.113 1.00 88.75 210 LYS A N 1
ATOM 1619 C CA . LYS A 1 210 ? 2.674 0.781 -19.630 1.00 88.75 210 LYS A CA 1
ATOM 1620 C C . LYS A 1 210 ? 2.966 -0.436 -18.748 1.00 88.75 210 LYS A C 1
ATOM 1622 O O . LYS A 1 210 ? 2.904 -1.575 -19.209 1.00 88.75 210 LYS A O 1
ATOM 1627 N N . VAL A 1 211 ? 3.314 -0.162 -17.495 1.00 89.25 211 VAL A N 1
ATOM 1628 C CA . VAL A 1 211 ? 3.646 -1.159 -16.465 1.00 89.25 211 VAL A CA 1
ATOM 1629 C C . VAL A 1 211 ? 2.383 -1.540 -15.689 1.00 89.25 211 VAL A C 1
ATOM 1631 O O . VAL A 1 211 ? 1.859 -0.702 -14.954 1.00 89.25 211 VAL A O 1
ATOM 1634 N N . SER A 1 212 ? 1.892 -2.774 -15.861 1.00 88.56 212 SER A N 1
ATOM 1635 C CA . SER A 1 212 ? 0.722 -3.293 -15.129 1.00 88.56 212 SER A CA 1
ATOM 1636 C C . SER A 1 212 ? 1.058 -3.639 -13.679 1.00 88.56 212 SER A C 1
ATOM 1638 O O . SER A 1 212 ? 2.221 -3.807 -13.302 1.00 88.56 212 SER A O 1
ATOM 1640 N N . SER A 1 213 ? 0.022 -3.788 -12.854 1.00 88.12 213 SER A N 1
ATOM 1641 C CA . SER A 1 213 ? 0.155 -4.215 -11.459 1.00 88.12 213 SER A CA 1
ATOM 1642 C C . SER A 1 213 ? 0.772 -5.613 -11.314 1.00 88.12 213 SER A C 1
ATOM 1644 O O . SER A 1 213 ? 1.288 -5.927 -10.242 1.00 88.12 213 SER A O 1
ATOM 1646 N N . ASP A 1 214 ? 0.805 -6.433 -12.372 1.00 82.06 214 ASP A N 1
ATOM 1647 C CA . ASP A 1 214 ? 1.469 -7.745 -12.357 1.00 82.06 214 ASP A CA 1
ATOM 1648 C C . ASP A 1 214 ? 2.982 -7.623 -12.119 1.00 82.06 214 ASP A C 1
ATOM 1650 O O . ASP A 1 214 ? 3.575 -8.447 -11.416 1.00 82.06 214 ASP A O 1
ATOM 1654 N N . SER A 1 215 ? 3.612 -6.554 -12.623 1.00 83.62 215 SER A N 1
ATOM 1655 C CA . SER A 1 215 ? 5.024 -6.265 -12.343 1.00 83.62 215 SER A CA 1
ATOM 1656 C C . SER A 1 215 ? 5.262 -6.016 -10.852 1.00 83.62 215 SER A C 1
ATOM 1658 O O . SER A 1 215 ? 6.265 -6.451 -10.290 1.00 83.62 215 SER A O 1
ATOM 1660 N N . CYS A 1 216 ? 4.317 -5.352 -10.183 1.00 85.81 216 CYS A N 1
ATOM 1661 C CA . CYS A 1 216 ? 4.376 -5.096 -8.745 1.00 85.81 216 CYS A CA 1
ATOM 1662 C C . CYS A 1 216 ? 4.047 -6.358 -7.938 1.00 85.81 216 CYS A C 1
ATOM 1664 O O . CYS A 1 216 ? 4.654 -6.603 -6.891 1.00 85.81 216 CYS A O 1
ATOM 1666 N N . PHE A 1 217 ? 3.111 -7.173 -8.436 1.00 82.38 217 PHE A N 1
ATOM 1667 C CA . PHE A 1 217 ? 2.671 -8.415 -7.813 1.00 82.38 217 PHE A CA 1
ATOM 1668 C C . PHE A 1 217 ? 3.840 -9.358 -7.539 1.00 82.38 217 PHE A C 1
ATOM 1670 O O . PHE A 1 217 ? 3.874 -9.961 -6.474 1.00 82.38 217 PHE A O 1
ATOM 1677 N N . GLY A 1 218 ? 4.831 -9.425 -8.434 1.00 77.50 218 GLY A N 1
ATOM 1678 C CA . GLY A 1 218 ? 6.016 -10.271 -8.278 1.00 77.50 218 GLY A CA 1
ATOM 1679 C C . GLY A 1 218 ? 6.682 -10.206 -6.902 1.00 77.50 218 GLY A C 1
ATOM 1680 O O . GLY A 1 218 ? 7.081 -11.247 -6.380 1.00 77.50 218 GLY A O 1
ATOM 1681 N N . CYS A 1 219 ? 6.743 -9.011 -6.305 1.00 80.50 219 CYS A N 1
ATOM 1682 C CA . CYS A 1 219 ? 7.385 -8.766 -5.012 1.00 80.50 219 CYS A CA 1
ATOM 1683 C C . CYS A 1 219 ? 6.388 -8.345 -3.917 1.00 80.50 219 CYS A C 1
ATOM 1685 O O . CYS A 1 219 ? 6.533 -8.746 -2.764 1.00 80.50 219 CYS A O 1
ATOM 1687 N N . HIS A 1 220 ? 5.345 -7.577 -4.255 1.00 85.56 220 HIS A N 1
ATOM 1688 C CA . HIS A 1 220 ? 4.381 -7.019 -3.293 1.00 85.56 220 HIS A CA 1
ATOM 1689 C C . HIS A 1 220 ? 3.195 -7.950 -2.966 1.00 85.56 220 HIS A C 1
ATOM 1691 O O . HIS A 1 220 ? 2.177 -7.498 -2.434 1.00 85.56 220 HIS A O 1
ATOM 1697 N N . ASN A 1 221 ? 3.317 -9.248 -3.258 1.00 80.56 221 ASN A N 1
ATOM 1698 C CA . ASN A 1 221 ? 2.335 -10.288 -2.915 1.00 80.56 221 ASN A CA 1
ATOM 1699 C C . ASN A 1 221 ? 2.659 -11.071 -1.621 1.00 80.56 221 ASN A C 1
ATOM 1701 O O . ASN A 1 221 ? 1.914 -11.983 -1.258 1.00 80.56 221 ASN A O 1
ATOM 1705 N N . ARG A 1 222 ? 3.780 -10.764 -0.954 1.00 75.81 222 ARG A N 1
ATOM 1706 C CA . ARG A 1 222 ? 4.204 -11.367 0.324 1.00 75.81 222 ARG A CA 1
ATOM 1707 C C . ARG A 1 222 ? 4.229 -10.304 1.427 1.00 75.81 222 ARG A C 1
ATOM 1709 O O . ARG A 1 222 ? 4.061 -9.111 1.155 1.00 75.81 222 ARG A O 1
ATOM 1716 N N . SER A 1 223 ? 4.393 -10.740 2.674 1.00 75.88 223 SER A N 1
ATOM 1717 C CA . SER A 1 223 ? 4.445 -9.883 3.865 1.00 75.88 223 SER A CA 1
ATOM 1718 C C . SER A 1 223 ? 3.172 -9.039 4.010 1.00 75.88 223 SER A C 1
ATOM 1720 O O . SER A 1 223 ? 2.124 -9.571 4.366 1.00 75.88 223 SER A O 1
ATOM 1722 N N . GLY A 1 224 ? 3.214 -7.745 3.679 1.00 76.88 224 GLY A N 1
ATOM 1723 C CA . GLY A 1 224 ? 2.047 -6.859 3.744 1.00 76.88 224 GLY A CA 1
ATOM 1724 C C . GLY A 1 224 ? 0.936 -7.179 2.736 1.00 76.88 224 GLY A C 1
ATOM 1725 O O . GLY A 1 224 ? -0.128 -6.571 2.828 1.00 76.88 224 GLY A O 1
ATOM 1726 N N . ARG A 1 225 ? 1.171 -8.101 1.780 1.00 85.56 225 ARG A N 1
ATOM 1727 C CA . ARG A 1 225 ? 0.148 -8.625 0.846 1.00 85.56 225 ARG A CA 1
ATOM 1728 C C . ARG A 1 225 ? -0.597 -7.511 0.099 1.00 85.56 225 ARG A C 1
ATOM 1730 O O . ARG A 1 225 ? -1.782 -7.596 -0.194 1.00 85.56 225 ARG A O 1
ATOM 1737 N N . ILE A 1 226 ? 0.124 -6.435 -0.216 1.00 89.19 226 ILE A N 1
ATOM 1738 C CA . ILE A 1 226 ? -0.443 -5.200 -0.770 1.00 89.19 226 ILE A CA 1
ATOM 1739 C C . ILE A 1 226 ? -1.085 -5.464 -2.134 1.00 89.19 226 ILE A C 1
ATOM 1741 O O . ILE A 1 226 ? -2.222 -5.061 -2.366 1.00 89.19 226 ILE A O 1
ATOM 1745 N N . ALA A 1 227 ? -0.379 -6.168 -3.022 1.00 91.00 227 ALA A N 1
ATOM 1746 C CA . ALA A 1 227 ? -0.880 -6.446 -4.364 1.00 91.00 227 ALA A CA 1
ATOM 1747 C C . ALA A 1 227 ? -2.098 -7.381 -4.332 1.00 91.00 227 ALA A C 1
ATOM 1749 O O . ALA A 1 227 ? -3.069 -7.160 -5.050 1.00 91.00 227 ALA A O 1
ATOM 1750 N N . THR A 1 228 ? -2.082 -8.402 -3.473 1.00 91.62 228 THR A N 1
ATOM 1751 C CA . THR A 1 228 ? -3.195 -9.353 -3.347 1.00 91.62 228 THR A CA 1
ATOM 1752 C C . THR A 1 228 ? -4.419 -8.676 -2.728 1.00 91.62 228 THR A C 1
ATOM 1754 O O . THR A 1 228 ? -5.516 -8.813 -3.264 1.00 91.62 228 THR A O 1
ATOM 1757 N N . ASN A 1 229 ? -4.234 -7.849 -1.694 1.00 94.31 229 ASN A N 1
ATOM 1758 C CA . ASN A 1 229 ? -5.308 -7.056 -1.098 1.00 94.31 229 ASN A CA 1
ATOM 1759 C C . ASN A 1 229 ? -5.944 -6.089 -2.113 1.00 94.31 229 ASN A C 1
ATOM 1761 O O . ASN A 1 229 ? -7.169 -6.071 -2.241 1.00 94.31 229 ASN A O 1
ATOM 1765 N N . TYR A 1 230 ? -5.127 -5.358 -2.887 1.00 95.56 230 TYR A N 1
ATOM 1766 C CA . TYR A 1 230 ? -5.599 -4.422 -3.920 1.00 95.56 230 TYR A CA 1
ATOM 1767 C C . TYR A 1 230 ? -6.514 -5.102 -4.943 1.00 95.56 230 TYR A C 1
ATOM 1769 O O . TYR A 1 230 ? -7.582 -4.588 -5.280 1.00 95.56 230 TYR A O 1
ATOM 1777 N N . LEU A 1 231 ? -6.133 -6.310 -5.367 1.00 93.94 231 LEU A N 1
ATOM 1778 C CA . LEU A 1 231 ? -6.888 -7.141 -6.305 1.00 93.94 231 LEU A CA 1
ATOM 1779 C C . LEU A 1 231 ? -8.076 -7.887 -5.661 1.00 93.94 231 LEU A C 1
ATOM 1781 O O . LEU A 1 231 ? -8.864 -8.530 -6.365 1.00 93.94 231 LEU A O 1
ATOM 1785 N N . GLY A 1 232 ? -8.234 -7.827 -4.337 1.00 94.69 232 GLY A N 1
ATOM 1786 C CA . GLY A 1 232 ? -9.289 -8.538 -3.617 1.00 94.69 232 GLY A CA 1
ATOM 1787 C C . GLY A 1 232 ? -9.033 -10.039 -3.499 1.00 94.69 232 GLY A C 1
ATOM 1788 O O . GLY A 1 232 ? -9.943 -10.822 -3.757 1.00 94.69 232 GLY A O 1
ATOM 1789 N N . TRP A 1 233 ? -7.804 -10.443 -3.186 1.00 92.94 233 TRP A N 1
ATOM 1790 C CA . TRP A 1 233 ? -7.403 -11.833 -2.966 1.00 92.94 233 TRP A CA 1
ATOM 1791 C C . TRP A 1 233 ? -6.729 -11.964 -1.597 1.00 92.94 233 TRP A C 1
ATOM 1793 O O . TRP A 1 233 ? -5.673 -11.381 -1.361 1.00 92.94 233 TRP A O 1
ATOM 1803 N N . GLN A 1 234 ? -7.342 -12.719 -0.693 1.00 91.38 234 GLN A N 1
ATOM 1804 C CA . GLN A 1 234 ? -6.794 -13.054 0.620 1.00 91.38 234 GLN A CA 1
ATOM 1805 C C . GLN A 1 234 ? -6.067 -14.391 0.528 1.00 91.38 234 GLN A C 1
ATOM 1807 O O . GLN A 1 234 ? -6.638 -15.347 0.021 1.00 91.38 234 GLN A O 1
ATOM 1812 N N . GLU A 1 235 ? -4.833 -14.464 1.017 1.00 88.25 235 GLU A N 1
ATOM 1813 C CA . GLU A 1 235 ? -4.087 -15.725 1.125 1.00 88.25 235 GLU A CA 1
ATOM 1814 C C . GLU A 1 235 ? -4.752 -16.657 2.150 1.00 88.25 235 GLU A C 1
ATOM 1816 O O . GLU A 1 235 ? -5.243 -16.177 3.168 1.00 88.25 235 GLU A O 1
ATOM 1821 N N . ILE A 1 236 ? -4.783 -17.961 1.881 1.00 86.94 236 ILE A N 1
ATOM 1822 C CA . ILE A 1 236 ? -5.301 -18.991 2.795 1.00 86.94 236 ILE A CA 1
ATOM 1823 C C . ILE A 1 236 ? -4.320 -20.158 2.910 1.00 86.94 236 ILE A C 1
ATOM 1825 O O . ILE A 1 236 ? -3.472 -20.347 2.032 1.00 86.94 236 ILE A O 1
ATOM 1829 N N . SER A 1 237 ? -4.414 -20.917 4.003 1.00 84.00 237 SER A N 1
ATOM 1830 C CA . SER A 1 237 ? -3.572 -22.097 4.201 1.00 84.00 237 SER A CA 1
ATOM 1831 C C . SER A 1 237 ? -4.052 -23.271 3.339 1.00 84.00 237 SER A C 1
ATOM 1833 O O . SER A 1 237 ? -5.170 -23.267 2.818 1.00 84.00 237 SER A O 1
ATOM 1835 N N . GLU A 1 238 ? -3.209 -24.293 3.173 1.00 80.50 238 GLU A N 1
ATOM 1836 C CA . GLU A 1 238 ? -3.635 -25.541 2.524 1.00 80.50 238 GLU A CA 1
ATOM 1837 C C . GLU A 1 238 ? -4.698 -26.280 3.351 1.00 80.50 238 GLU A C 1
ATOM 1839 O O . GLU A 1 238 ? -5.583 -26.916 2.784 1.00 80.50 238 GLU A O 1
ATOM 1844 N N . GLU A 1 239 ? -4.659 -26.156 4.680 1.00 77.88 239 GLU A N 1
ATOM 1845 C CA . GLU A 1 239 ? -5.638 -26.768 5.584 1.00 77.88 239 GLU A CA 1
ATOM 1846 C C . GLU A 1 239 ? -7.041 -26.171 5.389 1.00 77.88 239 GLU A C 1
ATOM 1848 O O . GLU A 1 239 ? -8.033 -26.907 5.355 1.00 77.88 239 GLU A O 1
ATOM 1853 N N . ASP A 1 240 ? -7.115 -24.857 5.144 1.00 80.31 240 ASP A N 1
ATOM 1854 C CA . ASP A 1 240 ? -8.365 -24.136 4.878 1.00 80.31 240 ASP A CA 1
ATOM 1855 C C . ASP A 1 240 ? -9.045 -24.577 3.573 1.00 80.31 240 ASP A C 1
ATOM 1857 O O . ASP A 1 240 ? -10.248 -24.373 3.402 1.00 80.31 240 ASP A O 1
ATOM 1861 N N . LEU A 1 241 ? -8.323 -25.209 2.638 1.00 79.94 241 LEU A N 1
ATOM 1862 C CA . LEU A 1 241 ? -8.900 -25.654 1.362 1.00 79.94 241 LEU A CA 1
ATOM 1863 C C . LEU A 1 241 ? -10.047 -26.644 1.557 1.00 79.94 241 LEU A C 1
ATOM 1865 O O . LEU A 1 241 ? -11.007 -26.626 0.791 1.00 79.94 241 LEU A O 1
ATOM 1869 N N . ASN A 1 242 ? -9.974 -27.473 2.599 1.00 75.38 242 ASN A N 1
ATOM 1870 C CA . ASN A 1 242 ? -10.973 -28.506 2.865 1.00 75.38 242 ASN A CA 1
ATOM 1871 C C . ASN A 1 242 ? -12.336 -27.930 3.279 1.00 75.38 242 ASN A C 1
ATOM 1873 O O . ASN A 1 242 ? -13.358 -28.596 3.124 1.00 75.38 242 ASN A O 1
ATOM 1877 N N . THR A 1 243 ? -12.364 -26.704 3.805 1.00 72.69 243 THR A N 1
ATOM 1878 C CA . THR A 1 243 ? -13.577 -26.015 4.279 1.00 72.69 243 THR A CA 1
ATOM 1879 C C . THR A 1 243 ? -13.983 -24.850 3.373 1.00 72.69 243 THR A C 1
ATOM 1881 O O . THR A 1 243 ? -14.991 -24.185 3.617 1.00 72.69 243 THR A O 1
ATOM 1884 N N . THR A 1 244 ? -13.216 -24.610 2.308 1.00 77.50 244 THR A N 1
ATOM 1885 C CA . THR A 1 244 ? -13.352 -23.448 1.436 1.00 77.50 244 THR A CA 1
ATOM 1886 C C . THR A 1 244 ? -14.301 -23.704 0.263 1.00 77.50 244 THR A C 1
ATOM 1888 O O . THR A 1 244 ? -14.226 -24.719 -0.426 1.00 77.50 244 THR A O 1
ATOM 1891 N N . ASP A 1 245 ? -15.161 -22.724 -0.034 1.00 77.19 245 ASP A N 1
ATOM 1892 C CA . ASP A 1 245 ? -15.917 -22.697 -1.289 1.00 77.19 245 ASP A CA 1
ATOM 1893 C C . ASP A 1 245 ? -14.980 -22.468 -2.488 1.00 77.19 245 ASP A C 1
ATOM 1895 O O . ASP A 1 245 ? -14.499 -21.358 -2.745 1.00 77.19 245 ASP A O 1
ATOM 1899 N N . MET A 1 246 ? -14.774 -23.528 -3.270 1.00 83.06 246 MET A N 1
ATOM 1900 C CA . MET A 1 246 ? -13.897 -23.528 -4.442 1.00 83.06 246 MET A CA 1
ATOM 1901 C C . MET A 1 246 ? -14.353 -22.579 -5.560 1.00 83.06 246 MET A C 1
ATOM 1903 O O . MET A 1 246 ? -13.557 -22.248 -6.437 1.00 83.06 246 MET A O 1
ATOM 1907 N N . LYS A 1 247 ? -15.598 -22.081 -5.545 1.00 83.75 247 LYS A N 1
ATOM 1908 C CA . LYS A 1 247 ? -16.079 -21.103 -6.537 1.00 83.75 247 LYS A CA 1
ATOM 1909 C C . LYS A 1 247 ? -15.328 -19.770 -6.470 1.00 83.75 247 LYS A C 1
ATOM 1911 O O . LYS A 1 247 ? -15.185 -19.090 -7.485 1.00 83.75 247 LYS A O 1
ATOM 1916 N N . HIS A 1 248 ? -14.866 -19.391 -5.282 1.00 86.06 248 HIS A N 1
ATOM 1917 C CA . HIS A 1 248 ? -14.196 -18.114 -5.021 1.00 86.06 248 HIS A CA 1
ATOM 1918 C C . HIS A 1 248 ? -12.697 -18.284 -4.756 1.00 86.06 248 HIS A C 1
ATOM 1920 O O . HIS A 1 248 ? -12.033 -17.351 -4.302 1.00 86.06 248 HIS A O 1
ATOM 1926 N N . HIS A 1 249 ? -12.170 -19.468 -5.053 1.00 91.31 249 HIS A N 1
ATOM 1927 C CA . HIS A 1 249 ? -10.779 -19.839 -4.872 1.00 91.31 249 HIS A CA 1
ATOM 1928 C C . HIS A 1 249 ? -9.949 -19.550 -6.123 1.00 91.31 249 HIS A C 1
ATOM 1930 O O . HIS A 1 249 ? -10.424 -19.646 -7.257 1.00 91.31 249 HIS A O 1
ATOM 1936 N N . ARG A 1 250 ? -8.674 -19.222 -5.915 1.00 88.25 250 ARG A N 1
ATOM 1937 C CA . ARG A 1 250 ? -7.667 -19.202 -6.972 1.00 88.25 250 ARG A CA 1
ATOM 1938 C C . ARG A 1 250 ? -6.313 -19.635 -6.427 1.00 88.25 250 ARG A C 1
ATOM 1940 O O . ARG A 1 250 ? -5.878 -19.159 -5.384 1.00 88.25 250 ARG A O 1
ATOM 1947 N N . GLN A 1 251 ? -5.610 -20.477 -7.178 1.00 86.38 251 GLN A N 1
ATOM 1948 C CA . GLN A 1 251 ? -4.184 -20.726 -6.968 1.00 86.38 251 GLN A CA 1
ATOM 1949 C C . GLN A 1 251 ? -3.360 -19.838 -7.910 1.00 86.38 251 GLN A C 1
ATOM 1951 O O . GLN A 1 251 ? -3.684 -19.705 -9.094 1.00 86.38 251 GLN A O 1
ATOM 1956 N N . PHE A 1 252 ? -2.305 -19.211 -7.393 1.00 79.06 252 PHE A N 1
ATOM 1957 C CA . PHE A 1 252 ? -1.365 -18.426 -8.198 1.00 79.06 252 PHE A CA 1
ATOM 1958 C C . PHE A 1 252 ? -0.118 -19.232 -8.590 1.00 79.06 252 PHE A C 1
ATOM 1960 O O . PHE A 1 252 ? 0.108 -20.348 -8.129 1.00 79.06 252 PHE A O 1
ATOM 1967 N N . HIS A 1 253 ? 0.707 -18.665 -9.479 1.00 69.69 253 HIS A N 1
ATOM 1968 C CA . HIS A 1 253 ? 1.874 -19.331 -10.079 1.00 69.69 253 HIS A CA 1
ATOM 1969 C C . HIS A 1 253 ? 2.955 -19.771 -9.080 1.00 69.69 253 HIS A C 1
ATOM 1971 O O . HIS A 1 253 ? 3.841 -20.548 -9.432 1.00 69.69 253 HIS A O 1
ATOM 1977 N N . ASP A 1 254 ? 2.917 -19.264 -7.850 1.00 71.12 254 ASP A N 1
ATOM 1978 C CA . ASP A 1 254 ? 3.813 -19.662 -6.768 1.00 71.12 254 ASP A CA 1
ATOM 1979 C C . ASP A 1 254 ? 3.264 -20.808 -5.904 1.00 71.12 254 ASP A C 1
ATOM 1981 O O . ASP A 1 254 ? 3.917 -21.182 -4.932 1.00 71.12 254 ASP A O 1
ATOM 1985 N N . SER A 1 255 ? 2.150 -21.417 -6.324 1.00 79.81 255 SER A N 1
ATOM 1986 C CA . SER A 1 255 ? 1.434 -22.517 -5.663 1.00 79.81 255 SER A CA 1
ATOM 1987 C C . SER A 1 255 ? 0.602 -22.105 -4.447 1.00 79.81 255 SER A C 1
ATOM 1989 O O . SER A 1 255 ? -0.076 -22.957 -3.885 1.00 79.81 255 SER A O 1
ATOM 1991 N N . ARG A 1 256 ? 0.586 -20.821 -4.069 1.00 83.75 256 ARG A N 1
ATOM 1992 C CA . ARG A 1 256 ? -0.212 -20.340 -2.935 1.00 83.75 256 ARG A CA 1
ATOM 1993 C C . ARG A 1 256 ? -1.685 -20.197 -3.298 1.00 83.75 256 ARG A C 1
ATOM 1995 O O . ARG A 1 256 ? -2.035 -19.928 -4.454 1.00 83.75 256 ARG A O 1
ATOM 2002 N N . HIS A 1 257 ? -2.534 -20.360 -2.292 1.00 87.50 257 HIS A N 1
ATOM 2003 C CA . HIS A 1 257 ? -3.983 -20.379 -2.429 1.00 87.50 257 HIS A CA 1
ATOM 2004 C C . HIS A 1 257 ? -4.611 -19.095 -1.903 1.00 87.50 257 HIS A C 1
ATOM 2006 O O . HIS A 1 257 ? -4.162 -18.527 -0.908 1.00 87.50 257 HIS A O 1
ATOM 2012 N N . TYR A 1 258 ? -5.653 -18.639 -2.595 1.00 90.31 258 TYR A N 1
ATOM 2013 C CA . TYR A 1 258 ? -6.316 -17.381 -2.301 1.00 90.31 258 TYR A CA 1
ATOM 2014 C C . TYR A 1 258 ? -7.830 -17.503 -2.376 1.00 90.31 258 TYR A C 1
ATOM 2016 O O . TYR A 1 258 ? -8.363 -18.188 -3.251 1.00 90.31 258 TYR A O 1
ATOM 2024 N N . LEU A 1 259 ? -8.510 -16.749 -1.517 1.00 91.25 259 LEU A N 1
ATOM 2025 C CA . LEU A 1 259 ? -9.946 -16.530 -1.558 1.00 91.25 259 LEU A CA 1
ATOM 2026 C C . LEU A 1 259 ? -10.297 -15.123 -2.013 1.00 91.25 259 LEU A C 1
ATOM 2028 O O . LEU A 1 259 ? -9.627 -14.143 -1.674 1.00 91.25 259 LEU A O 1
ATOM 2032 N N . LYS A 1 260 ? -11.379 -15.019 -2.785 1.00 93.19 260 LYS A N 1
ATOM 2033 C CA . LYS A 1 260 ? -11.886 -13.733 -3.246 1.00 93.19 260 LYS A CA 1
ATOM 2034 C C . LYS A 1 260 ? -12.442 -12.930 -2.072 1.00 93.19 260 LYS A C 1
ATOM 2036 O O . LYS A 1 260 ? -13.319 -13.385 -1.349 1.00 93.19 260 LYS A O 1
ATOM 2041 N N . GLN A 1 261 ? -11.972 -11.696 -1.964 1.00 94.00 261 GLN A N 1
ATOM 2042 C CA . GLN A 1 261 ? -12.487 -10.662 -1.076 1.00 94.00 261 GLN A CA 1
ATOM 2043 C C . GLN A 1 261 ? -12.891 -9.423 -1.886 1.00 94.00 261 GLN A C 1
ATOM 2045 O O . GLN A 1 261 ? -12.667 -9.339 -3.100 1.00 94.00 261 GLN A O 1
ATOM 2050 N N . ALA A 1 262 ? -13.475 -8.429 -1.213 1.00 95.06 262 ALA A N 1
ATOM 2051 C CA . ALA A 1 262 ? -13.726 -7.128 -1.824 1.00 95.06 262 ALA A CA 1
ATOM 2052 C C . ALA A 1 262 ? -12.396 -6.479 -2.247 1.00 95.06 262 ALA A C 1
ATOM 2054 O O . ALA A 1 262 ? -11.526 -6.237 -1.409 1.00 95.06 262 ALA A O 1
ATOM 2055 N N . ALA A 1 263 ? -12.242 -6.212 -3.544 1.00 96.88 263 ALA A N 1
ATOM 2056 C CA . ALA A 1 263 ? -11.084 -5.509 -4.089 1.00 96.88 263 ALA A CA 1
ATOM 2057 C C . ALA A 1 263 ? -11.141 -4.007 -3.779 1.00 96.88 263 ALA A C 1
ATOM 2059 O O . ALA A 1 263 ? -12.210 -3.475 -3.468 1.00 96.88 263 ALA A O 1
ATOM 2060 N N . ASP A 1 264 ? -10.008 -3.314 -3.889 1.00 97.62 264 ASP A N 1
ATOM 2061 C CA . ASP A 1 264 ? -9.977 -1.857 -3.747 1.00 97.62 264 ASP A CA 1
ATOM 2062 C C . ASP A 1 264 ? -10.838 -1.193 -4.833 1.00 97.62 264 ASP A C 1
ATOM 2064 O O . ASP A 1 264 ? -10.800 -1.566 -6.008 1.00 97.62 264 ASP A O 1
ATOM 2068 N N . ILE A 1 265 ? -11.605 -0.174 -4.457 1.00 96.12 265 ILE A N 1
ATOM 2069 C CA . ILE A 1 265 ? -12.483 0.548 -5.378 1.00 96.12 265 ILE A CA 1
ATOM 2070 C C . ILE A 1 265 ? -11.713 1.200 -6.535 1.00 96.12 265 ILE A C 1
ATOM 2072 O O . ILE A 1 265 ? -12.256 1.334 -7.631 1.00 96.12 265 ILE A O 1
ATOM 2076 N N . HIS A 1 266 ? -10.449 1.577 -6.328 1.00 95.81 266 HIS A N 1
ATOM 2077 C CA . HIS A 1 266 ? -9.600 2.124 -7.384 1.00 95.81 266 HIS A CA 1
ATOM 2078 C C . HIS A 1 266 ? -9.187 1.038 -8.386 1.00 95.81 266 HIS A C 1
ATOM 2080 O O . HIS A 1 266 ? -9.192 1.304 -9.588 1.00 95.81 266 HIS A O 1
ATOM 2086 N N . HIS A 1 267 ? -8.938 -0.194 -7.924 1.00 96.50 267 HIS A N 1
ATOM 2087 C CA . HIS A 1 267 ? -8.717 -1.339 -8.810 1.00 96.50 267 HIS A CA 1
ATOM 2088 C C . HIS A 1 267 ? -9.980 -1.657 -9.614 1.00 96.50 267 HIS A C 1
ATOM 2090 O O . HIS A 1 267 ? -9.916 -1.801 -10.831 1.00 96.50 267 HIS A O 1
ATOM 2096 N N . VAL A 1 268 ? -11.144 -1.688 -8.956 1.00 96.00 268 VAL A N 1
ATOM 2097 C CA . VAL A 1 268 ? -12.444 -1.892 -9.622 1.00 96.00 268 VAL A CA 1
ATOM 2098 C C . VAL A 1 268 ? -12.716 -0.799 -10.662 1.00 96.00 268 VAL A C 1
ATOM 2100 O O . VAL A 1 268 ? -13.300 -1.069 -11.708 1.00 96.00 268 VAL A O 1
ATOM 2103 N N . ALA A 1 269 ? -12.253 0.428 -10.416 1.00 94.62 269 ALA A N 1
ATOM 2104 C CA . ALA A 1 269 ? -12.321 1.522 -11.379 1.00 94.62 269 ALA A CA 1
ATOM 2105 C C . ALA A 1 269 ? -11.308 1.398 -12.536 1.00 94.62 269 ALA A C 1
ATOM 2107 O O . ALA A 1 269 ? -11.331 2.242 -13.432 1.00 94.62 269 ALA A O 1
ATOM 2108 N N . GLY A 1 270 ? -10.437 0.385 -12.541 1.00 94.81 270 GLY A N 1
ATOM 2109 C CA . GLY A 1 270 ? -9.429 0.117 -13.570 1.00 94.81 270 GLY A CA 1
ATOM 2110 C C . GLY A 1 270 ? -8.110 0.872 -13.389 1.00 94.81 270 GLY A C 1
ATOM 2111 O O . GLY A 1 270 ? -7.408 1.082 -14.374 1.00 94.81 270 GLY A O 1
ATOM 2112 N N . LEU A 1 271 ? -7.795 1.340 -12.175 1.00 95.81 271 LEU A N 1
ATOM 2113 C CA . LEU A 1 271 ? -6.500 1.962 -11.885 1.00 95.81 271 LEU A CA 1
ATOM 2114 C C . LEU A 1 271 ? -5.438 0.915 -11.554 1.00 95.81 271 LEU A C 1
ATOM 2116 O O . LEU A 1 271 ? -5.686 -0.046 -10.822 1.00 95.81 271 LEU A O 1
ATOM 2120 N N . GLU A 1 272 ? -4.230 1.164 -12.039 1.00 95.25 272 GLU A N 1
ATOM 2121 C CA . GLU A 1 272 ? -3.050 0.328 -11.830 1.00 95.25 272 GLU A CA 1
ATOM 2122 C C . GLU A 1 272 ? -2.141 0.932 -10.753 1.00 95.25 272 GLU A C 1
ATOM 2124 O O . GLU A 1 272 ? -2.243 2.120 -10.434 1.00 95.25 272 GLU A O 1
ATOM 2129 N N . CYS A 1 273 ? -1.199 0.153 -10.208 1.00 94.31 273 CYS A N 1
ATOM 2130 C CA . CYS A 1 273 ? -0.278 0.647 -9.174 1.00 94.31 273 CYS A CA 1
ATOM 2131 C C . CYS A 1 273 ? 0.403 1.970 -9.573 1.00 94.31 273 CYS A C 1
ATOM 2133 O O . CYS A 1 273 ? 0.487 2.901 -8.769 1.00 94.31 273 CYS A O 1
ATOM 2135 N N . ILE A 1 274 ? 0.837 2.091 -10.833 1.00 94.44 274 ILE A N 1
ATOM 2136 C CA . ILE A 1 274 ? 1.529 3.283 -11.342 1.00 94.44 274 ILE A CA 1
ATOM 2137 C C . ILE A 1 274 ? 0.636 4.526 -11.439 1.00 94.44 274 ILE A C 1
ATOM 2139 O O . ILE A 1 274 ? 1.163 5.634 -11.546 1.00 94.44 274 ILE A O 1
ATOM 2143 N N . ASP A 1 275 ? -0.693 4.397 -11.402 1.00 95.50 275 ASP A N 1
ATOM 2144 C CA . ASP A 1 275 ? -1.595 5.553 -11.381 1.00 95.50 275 ASP A CA 1
ATOM 2145 C C . ASP A 1 275 ? -1.538 6.293 -10.038 1.00 95.50 275 ASP A C 1
ATOM 2147 O O . ASP A 1 275 ? -1.697 7.514 -10.011 1.00 95.50 275 ASP A O 1
ATOM 2151 N N . CYS A 1 276 ? -1.239 5.576 -8.951 1.00 92.75 276 CYS A N 1
ATOM 2152 C CA . CYS A 1 276 ? -1.108 6.122 -7.598 1.00 92.75 276 CYS A CA 1
ATOM 2153 C C . CYS A 1 276 ? 0.354 6.250 -7.140 1.00 92.75 276 CYS A C 1
ATOM 2155 O O . CYS A 1 276 ? 0.648 7.056 -6.263 1.00 92.75 276 CYS A O 1
ATOM 2157 N N . HIS A 1 277 ? 1.276 5.489 -7.735 1.00 92.56 277 HIS A N 1
ATOM 2158 C CA . HIS A 1 277 ? 2.706 5.523 -7.426 1.00 92.56 277 HIS A CA 1
ATOM 2159 C C . HIS A 1 277 ? 3.493 6.199 -8.564 1.00 92.56 277 HIS A C 1
ATOM 2161 O O . HIS A 1 277 ? 3.817 5.552 -9.563 1.00 92.56 277 HIS A O 1
ATOM 2167 N N . PRO A 1 278 ? 3.788 7.513 -8.468 1.00 89.94 278 PRO A N 1
ATOM 2168 C CA . PRO A 1 278 ? 4.488 8.243 -9.521 1.00 89.94 278 PRO A CA 1
ATOM 2169 C C . PRO A 1 278 ? 5.955 7.811 -9.642 1.00 89.94 278 PRO A C 1
ATOM 2171 O O . PRO A 1 278 ? 6.533 7.239 -8.719 1.00 89.94 278 PRO A O 1
ATOM 2174 N N . HIS A 1 279 ? 6.581 8.164 -10.771 1.00 89.75 279 HIS A N 1
ATOM 2175 C CA . HIS A 1 279 ? 7.994 7.876 -11.051 1.00 89.75 279 HIS A CA 1
ATOM 2176 C C . HIS A 1 279 ? 8.911 8.268 -9.889 1.00 89.75 279 HIS A C 1
ATOM 2178 O O . HIS A 1 279 ? 9.793 7.502 -9.528 1.00 89.75 279 HIS A O 1
ATOM 2184 N N . GLU A 1 280 ? 8.723 9.454 -9.301 1.00 88.25 280 GLU A N 1
ATOM 2185 C CA . GLU A 1 280 ? 9.547 9.905 -8.175 1.00 88.25 280 GLU A CA 1
ATOM 2186 C C . GLU A 1 280 ? 9.497 8.934 -6.995 1.00 88.25 280 GLU A C 1
ATOM 2188 O O . GLU A 1 280 ? 10.522 8.653 -6.394 1.00 88.25 280 GLU A O 1
ATOM 2193 N N . GLN A 1 281 ? 8.330 8.369 -6.691 1.00 87.50 281 GLN A N 1
ATOM 2194 C CA . GLN A 1 281 ? 8.191 7.446 -5.574 1.00 87.50 281 GLN A CA 1
ATOM 2195 C C . GLN A 1 281 ? 8.857 6.095 -5.860 1.00 87.50 281 GLN A C 1
ATOM 2197 O O . GLN A 1 281 ? 9.508 5.550 -4.971 1.00 87.50 281 GLN A O 1
ATOM 2202 N N . VAL A 1 282 ? 8.688 5.560 -7.074 1.00 87.94 282 VAL A N 1
ATOM 2203 C CA . VAL A 1 282 ? 9.142 4.204 -7.436 1.00 87.94 282 VAL A CA 1
ATOM 2204 C C . VAL A 1 282 ? 10.614 4.181 -7.851 1.00 87.94 282 VAL A C 1
ATOM 2206 O O . VAL A 1 282 ? 11.356 3.298 -7.435 1.00 87.94 282 VAL A O 1
ATOM 2209 N N . MET A 1 283 ? 11.035 5.153 -8.662 1.00 89.50 283 MET A N 1
ATOM 2210 C CA . MET A 1 283 ? 12.354 5.207 -9.301 1.00 89.50 283 MET A CA 1
ATOM 2211 C C . MET A 1 283 ? 13.186 6.433 -8.908 1.00 89.50 283 MET A C 1
ATOM 2213 O O . MET A 1 283 ? 14.336 6.541 -9.322 1.00 89.50 283 MET A O 1
ATOM 2217 N N . GLY A 1 284 ? 12.615 7.388 -8.171 1.00 88.25 284 GLY A N 1
ATOM 2218 C CA . GLY A 1 284 ? 13.323 8.592 -7.745 1.00 88.25 284 GLY A CA 1
ATOM 2219 C C . GLY A 1 284 ? 14.309 8.327 -6.611 1.00 88.25 284 GLY A C 1
ATOM 2220 O O . GLY A 1 284 ? 14.149 7.377 -5.836 1.00 88.25 284 GLY A O 1
ATOM 2221 N N . ARG A 1 285 ? 15.305 9.214 -6.506 1.00 86.88 285 ARG A N 1
ATOM 2222 C CA . ARG A 1 285 ? 16.264 9.244 -5.395 1.00 86.88 285 ARG A CA 1
ATOM 2223 C C . ARG A 1 285 ? 15.527 9.338 -4.062 1.00 86.88 285 ARG A C 1
ATOM 2225 O O . ARG A 1 285 ? 14.579 10.112 -3.960 1.00 86.88 285 ARG A O 1
ATOM 2232 N N . LEU A 1 286 ? 16.021 8.608 -3.062 1.00 82.44 286 LEU A N 1
ATOM 2233 C CA . LEU A 1 286 ? 15.520 8.622 -1.689 1.00 82.44 286 LEU A CA 1
ATOM 2234 C C . LEU A 1 286 ? 15.318 10.047 -1.159 1.00 82.44 286 LEU A C 1
ATOM 2236 O O . LEU A 1 286 ? 16.244 10.856 -1.131 1.00 82.44 286 LEU A O 1
ATOM 2240 N N . ASN A 1 287 ? 14.110 10.313 -0.672 1.00 77.19 287 ASN A N 1
ATOM 2241 C CA . ASN A 1 287 ? 13.739 11.525 0.044 1.00 77.19 287 ASN A CA 1
ATOM 2242 C C . ASN A 1 287 ? 12.892 11.201 1.288 1.00 77.19 287 ASN A C 1
ATOM 2244 O O . ASN A 1 287 ? 12.414 10.076 1.467 1.00 77.19 287 ASN A O 1
ATOM 2248 N N . GLU A 1 288 ? 12.690 12.191 2.160 1.00 68.75 288 GLU A N 1
ATOM 2249 C CA . GLU A 1 288 ? 11.939 12.011 3.411 1.00 68.75 288 GLU A CA 1
ATOM 2250 C C . GLU A 1 288 ? 10.517 11.482 3.180 1.00 68.75 288 GLU A C 1
ATOM 2252 O O . GLU A 1 288 ? 10.064 10.607 3.918 1.00 68.75 288 GLU A O 1
ATOM 2257 N N . ALA A 1 289 ? 9.830 11.938 2.128 1.00 65.00 289 ALA A N 1
ATOM 2258 C CA . ALA A 1 289 ? 8.478 11.486 1.808 1.00 65.00 289 ALA A CA 1
ATOM 2259 C C . ALA A 1 289 ? 8.429 9.982 1.485 1.00 65.00 289 ALA A C 1
ATOM 2261 O O . ALA A 1 289 ? 7.547 9.282 1.985 1.00 65.00 289 ALA A O 1
ATOM 2262 N N . GLN A 1 290 ? 9.396 9.456 0.725 1.00 68.75 290 GLN A N 1
ATOM 2263 C CA . GLN A 1 290 ? 9.513 8.016 0.453 1.00 68.75 290 GLN A CA 1
ATOM 2264 C C . GLN A 1 290 ? 9.855 7.209 1.714 1.00 68.75 290 GLN A C 1
ATOM 2266 O O . GLN A 1 290 ? 9.393 6.076 1.873 1.00 68.75 290 GLN A O 1
ATOM 2271 N N . VAL A 1 291 ? 10.647 7.778 2.628 1.00 61.09 291 VAL A N 1
ATOM 2272 C CA . VAL A 1 291 ? 10.987 7.135 3.907 1.00 61.09 291 VAL A CA 1
ATOM 2273 C C . VAL A 1 291 ? 9.765 7.079 4.835 1.00 61.09 291 VAL A C 1
ATOM 2275 O O . VAL A 1 291 ? 9.529 6.052 5.485 1.00 61.09 291 VAL A O 1
ATOM 2278 N N . GLN A 1 292 ? 8.952 8.139 4.855 1.00 60.66 292 GLN A N 1
ATOM 2279 C CA . GLN A 1 292 ? 7.788 8.283 5.735 1.00 60.66 292 GLN A CA 1
ATOM 2280 C C . GLN A 1 292 ? 6.498 7.637 5.194 1.00 60.66 292 GLN A C 1
ATOM 2282 O O . GLN A 1 292 ? 5.613 7.315 5.989 1.00 60.66 292 GLN A O 1
ATOM 2287 N N . GLY A 1 293 ? 6.368 7.367 3.888 1.00 65.75 293 GLY A N 1
ATOM 2288 C CA . GLY A 1 293 ? 5.214 6.636 3.351 1.00 65.75 293 GLY A CA 1
ATOM 2289 C C . GLY A 1 293 ? 4.848 6.944 1.896 1.00 65.75 293 GLY A C 1
ATOM 2290 O O . GLY A 1 293 ? 5.703 7.053 1.024 1.00 65.75 293 GLY A O 1
ATOM 2291 N N . SER A 1 294 ? 3.539 6.986 1.614 1.00 68.25 294 SER A N 1
ATOM 2292 C CA . SER A 1 294 ? 3.009 7.257 0.271 1.00 68.25 294 SER A CA 1
ATOM 2293 C C . SER A 1 294 ? 3.130 8.738 -0.080 1.00 68.25 294 SER A C 1
ATOM 2295 O O . SER A 1 294 ? 2.683 9.597 0.681 1.00 68.25 294 SER A O 1
ATOM 2297 N N . MET A 1 295 ? 3.687 9.024 -1.257 1.00 83.69 295 MET A N 1
ATOM 2298 C CA . MET A 1 295 ? 3.821 10.385 -1.780 1.00 83.69 295 MET A CA 1
ATOM 2299 C C . MET A 1 295 ? 2.468 10.972 -2.200 1.00 83.69 295 MET A C 1
ATOM 2301 O O . MET A 1 295 ? 2.216 12.159 -2.003 1.00 83.69 295 MET A O 1
ATOM 2305 N N . VAL A 1 296 ? 1.591 10.125 -2.745 1.00 89.25 296 VAL A N 1
ATOM 2306 C CA . VAL A 1 296 ? 0.214 10.481 -3.096 1.00 89.25 296 VAL A CA 1
ATOM 2307 C C . VAL A 1 296 ? -0.699 10.223 -1.905 1.00 89.25 296 VAL A C 1
ATOM 2309 O O . VAL A 1 296 ? -0.668 9.146 -1.298 1.00 89.25 296 VAL A O 1
ATOM 2312 N N . THR A 1 297 ? -1.524 11.216 -1.580 1.00 87.81 297 THR A N 1
ATOM 2313 C CA . THR A 1 297 ? -2.519 11.168 -0.506 1.00 87.81 297 THR A CA 1
ATOM 2314 C C . THR A 1 297 ? -3.939 11.139 -1.065 1.00 87.81 297 THR A C 1
ATOM 2316 O O . THR A 1 297 ? -4.191 11.490 -2.217 1.00 87.81 297 THR A O 1
ATOM 2319 N N . CYS A 1 298 ? -4.908 10.759 -0.230 1.00 87.81 298 CYS A N 1
ATOM 2320 C CA . CYS A 1 298 ? -6.319 10.745 -0.616 1.00 87.81 298 CYS A CA 1
ATOM 2321 C C . CYS A 1 298 ? -6.786 12.147 -1.040 1.00 87.81 298 CYS A C 1
ATOM 2323 O O . CYS A 1 298 ? -7.513 12.297 -2.020 1.00 87.81 298 CYS A O 1
ATOM 2325 N N . GLN A 1 299 ? -6.316 13.183 -0.336 1.00 85.75 299 GLN A N 1
ATOM 2326 C CA . GLN A 1 299 ? -6.664 14.577 -0.594 1.00 85.75 299 GLN A CA 1
ATOM 2327 C C . GLN A 1 299 ? -6.186 15.071 -1.959 1.00 85.75 299 GLN A C 1
ATOM 2329 O O . GLN A 1 299 ? -6.833 15.948 -2.528 1.00 85.75 299 GLN A O 1
ATOM 2334 N N . ASP A 1 300 ? -5.112 14.498 -2.513 1.00 88.38 300 ASP A N 1
ATOM 2335 C CA . ASP A 1 300 ? -4.592 14.923 -3.813 1.00 88.38 300 ASP A CA 1
ATOM 2336 C C . ASP A 1 300 ? -5.601 14.696 -4.947 1.00 88.38 300 ASP A C 1
ATOM 2338 O O . ASP A 1 300 ? -5.667 15.504 -5.873 1.00 88.38 300 ASP A O 1
ATOM 2342 N N . CYS A 1 301 ? -6.429 13.651 -4.841 1.00 89.25 301 CYS A N 1
ATOM 2343 C CA . CYS A 1 301 ? -7.445 13.318 -5.844 1.00 89.25 301 CYS A CA 1
ATOM 2344 C C . CYS A 1 301 ? -8.880 13.604 -5.383 1.00 89.25 301 CYS A C 1
ATOM 2346 O O . CYS A 1 301 ? -9.733 13.891 -6.214 1.00 89.25 301 CYS A O 1
ATOM 2348 N N . HIS A 1 302 ? -9.157 13.542 -4.078 1.00 87.06 302 HIS A N 1
ATOM 2349 C CA . HIS A 1 302 ? -10.526 13.587 -3.551 1.00 87.06 302 HIS A CA 1
ATOM 2350 C C . HIS A 1 302 ? -10.895 14.935 -2.886 1.00 87.06 302 HIS A C 1
ATOM 2352 O O . HIS A 1 302 ? -12.074 15.259 -2.788 1.00 87.06 302 HIS A O 1
ATOM 2358 N N . LEU A 1 303 ? -9.924 15.782 -2.496 1.00 76.62 303 LEU A N 1
ATOM 2359 C CA . LEU A 1 303 ? -10.157 17.144 -1.955 1.00 76.62 303 LEU A CA 1
ATOM 2360 C C . LEU A 1 303 ? -9.608 18.242 -2.881 1.00 76.62 303 LEU A C 1
ATOM 2362 O O . LEU A 1 303 ? -8.844 19.120 -2.488 1.00 76.62 303 LEU A O 1
ATOM 2366 N N . ILE A 1 304 ? -10.014 18.175 -4.146 1.00 67.88 304 ILE A N 1
ATOM 2367 C CA . ILE A 1 304 ? -9.450 18.925 -5.279 1.00 67.88 304 ILE A CA 1
ATOM 2368 C C . ILE A 1 304 ? -9.508 20.453 -5.111 1.00 67.88 304 ILE A C 1
ATOM 2370 O O . ILE A 1 304 ? -8.634 21.157 -5.616 1.00 67.88 304 ILE A O 1
ATOM 2374 N N . SER A 1 305 ? -10.504 20.984 -4.401 1.00 68.00 305 SER A N 1
ATOM 2375 C CA . SER A 1 305 ? -10.650 22.430 -4.191 1.00 68.00 305 SER A CA 1
ATOM 2376 C C . SER A 1 305 ? -9.567 23.038 -3.292 1.00 68.00 305 SER A C 1
ATOM 2378 O O . SER A 1 305 ? -9.320 24.236 -3.376 1.00 68.00 305 SER A O 1
ATOM 2380 N N . GLN A 1 306 ? -8.888 22.232 -2.472 1.00 67.44 306 GLN A N 1
ATOM 2381 C CA . GLN A 1 306 ? -7.870 22.683 -1.512 1.00 67.44 306 GLN A CA 1
ATOM 2382 C C . GLN A 1 306 ? -6.435 22.567 -2.059 1.00 67.44 306 GLN A C 1
ATOM 2384 O O . GLN A 1 306 ? -5.469 22.621 -1.302 1.00 67.44 306 GLN A O 1
ATOM 2389 N N . ASN A 1 307 ? -6.287 22.362 -3.370 1.00 73.75 307 ASN A N 1
ATOM 2390 C CA . ASN A 1 307 ? -5.065 21.839 -3.971 1.00 73.75 307 ASN A CA 1
ATOM 2391 C C . ASN A 1 307 ? -4.402 22.798 -4.975 1.00 73.75 307 ASN A C 1
ATOM 2393 O O . ASN A 1 307 ? -5.070 23.440 -5.784 1.00 73.75 307 ASN A O 1
ATOM 2397 N N . GLU A 1 308 ? -3.065 22.804 -4.979 1.00 88.75 308 GLU A N 1
ATOM 2398 C CA . GLU A 1 308 ? -2.238 23.526 -5.955 1.00 88.75 308 GLU A CA 1
ATOM 2399 C C . GLU A 1 308 ? -2.115 22.783 -7.301 1.00 88.75 308 GLU A C 1
ATOM 2401 O O . GLU A 1 308 ? -2.159 21.549 -7.370 1.00 88.75 308 GLU A O 1
ATOM 2406 N N . TRP A 1 309 ? -1.914 23.552 -8.376 1.00 91.81 309 TRP A N 1
ATOM 2407 C CA . TRP A 1 309 ? -1.796 23.075 -9.758 1.00 91.81 309 TRP A CA 1
ATOM 2408 C C . TRP A 1 309 ? -0.515 23.596 -10.416 1.00 91.81 309 TRP A C 1
ATOM 2410 O O . TRP A 1 309 ? -0.133 24.745 -10.207 1.00 91.81 309 TRP A O 1
ATOM 2420 N N . VAL A 1 310 ? 0.110 22.770 -11.254 1.00 93.81 310 VAL A N 1
ATOM 2421 C CA . VAL A 1 310 ? 1.335 23.081 -12.005 1.00 93.81 310 VAL A CA 1
ATOM 2422 C C . VAL A 1 310 ? 1.022 23.094 -13.499 1.00 93.81 310 VAL A C 1
ATOM 2424 O O . VAL A 1 310 ? 0.403 22.161 -14.009 1.00 93.81 310 VAL A O 1
ATOM 2427 N N . ARG A 1 311 ? 1.438 24.131 -14.228 1.00 94.31 311 ARG A N 1
ATOM 2428 C CA . ARG A 1 311 ? 1.269 24.195 -15.690 1.00 94.31 311 ARG A CA 1
ATOM 2429 C C . ARG A 1 311 ? 2.336 23.372 -16.407 1.00 94.31 311 ARG A C 1
ATOM 2431 O O . ARG A 1 311 ? 3.424 23.162 -15.878 1.00 94.31 311 ARG A O 1
ATOM 2438 N N . TRP A 1 312 ? 2.076 23.002 -17.661 1.00 93.00 312 TRP A N 1
ATOM 2439 C CA . TRP A 1 312 ? 3.052 22.322 -18.524 1.00 93.00 312 TRP A CA 1
ATOM 2440 C C . TRP A 1 312 ? 4.453 22.964 -18.515 1.00 93.00 312 TRP A C 1
ATOM 2442 O O . TRP A 1 312 ? 5.456 22.263 -18.395 1.00 93.00 312 TRP A O 1
ATOM 2452 N N . SER A 1 313 ? 4.536 24.298 -18.586 1.00 92.25 313 SER A N 1
ATOM 2453 C CA . SER A 1 313 ? 5.804 25.046 -18.595 1.00 92.25 313 SER A CA 1
ATOM 2454 C C . SER A 1 313 ? 6.600 24.964 -17.289 1.00 92.25 313 SER A C 1
ATOM 2456 O O . SER A 1 313 ? 7.796 25.251 -17.299 1.00 92.25 313 SER A O 1
ATOM 2458 N N . GLN A 1 314 ? 5.960 24.561 -16.192 1.00 93.62 314 GLN A N 1
ATOM 2459 C CA . GLN A 1 314 ? 6.554 24.431 -14.862 1.00 93.62 314 GLN A CA 1
ATOM 2460 C C . GLN A 1 314 ? 6.917 22.978 -14.519 1.00 93.62 314 GLN A C 1
ATOM 2462 O O . GLN A 1 314 ? 7.612 22.748 -13.538 1.00 93.62 314 GLN A O 1
ATOM 2467 N N . LEU A 1 315 ? 6.467 21.998 -15.312 1.00 93.06 315 LEU A N 1
ATOM 2468 C CA . LEU A 1 315 ? 6.827 20.594 -15.106 1.00 93.06 315 LEU A CA 1
ATOM 2469 C C . LEU A 1 315 ? 8.316 20.357 -15.351 1.00 93.06 315 LEU A C 1
ATOM 2471 O O . LEU A 1 315 ? 8.887 20.928 -16.287 1.00 93.06 315 LEU A O 1
ATOM 2475 N N . GLU A 1 316 ? 8.899 19.428 -14.598 1.00 90.25 316 GLU A N 1
ATOM 2476 C CA . GLU A 1 316 ? 10.237 18.912 -14.867 1.00 90.25 316 GLU A CA 1
ATOM 2477 C C . GLU A 1 316 ? 10.311 18.214 -16.233 1.00 90.25 316 GLU A C 1
ATOM 2479 O O . GLU A 1 316 ? 9.325 17.689 -16.763 1.00 90.25 316 GLU A O 1
ATOM 2484 N N . ASN A 1 317 ? 11.516 18.161 -16.806 1.00 90.69 317 ASN A N 1
ATOM 2485 C CA . ASN A 1 317 ? 11.739 17.525 -18.106 1.00 90.69 317 ASN A CA 1
ATOM 2486 C C . ASN A 1 317 ? 11.315 16.050 -18.121 1.00 90.69 317 ASN A C 1
ATOM 2488 O O . ASN A 1 317 ? 10.761 15.590 -19.121 1.00 90.69 317 ASN A O 1
ATOM 2492 N N . ILE A 1 318 ? 11.543 15.316 -17.027 1.00 89.31 318 ILE A N 1
ATOM 2493 C CA . ILE A 1 318 ? 11.147 13.909 -16.921 1.00 89.31 318 ILE A CA 1
ATOM 2494 C C . ILE A 1 318 ? 9.622 13.745 -16.952 1.00 89.31 318 ILE A C 1
ATOM 2496 O O . ILE A 1 318 ? 9.121 12.899 -17.687 1.00 89.31 318 ILE A O 1
ATOM 2500 N N . ASP A 1 319 ? 8.867 14.607 -16.267 1.00 92.81 319 ASP A N 1
ATOM 2501 C CA . ASP A 1 319 ? 7.400 14.557 -16.256 1.00 92.81 319 ASP A CA 1
ATOM 2502 C C . ASP A 1 319 ? 6.813 14.848 -17.641 1.00 92.81 319 ASP A C 1
ATOM 2504 O O . ASP A 1 319 ? 5.906 14.150 -18.098 1.00 92.81 319 ASP A O 1
ATOM 2508 N N . ARG A 1 320 ? 7.390 15.810 -18.374 1.00 93.88 320 ARG A N 1
ATOM 2509 C CA . ARG A 1 320 ? 7.009 16.088 -19.771 1.00 93.88 320 ARG A CA 1
ATOM 2510 C C . ARG A 1 320 ? 7.293 14.906 -20.696 1.00 93.88 320 ARG A C 1
ATOM 2512 O O . ARG A 1 320 ? 6.501 14.636 -21.600 1.00 93.88 320 ARG A O 1
ATOM 2519 N N . ARG A 1 321 ? 8.419 14.207 -20.498 1.00 91.19 321 ARG A N 1
ATOM 2520 C CA . ARG A 1 321 ? 8.766 12.996 -21.262 1.00 91.19 321 ARG A CA 1
ATOM 2521 C C . ARG A 1 321 ? 7.781 11.866 -20.970 1.00 91.19 321 ARG A 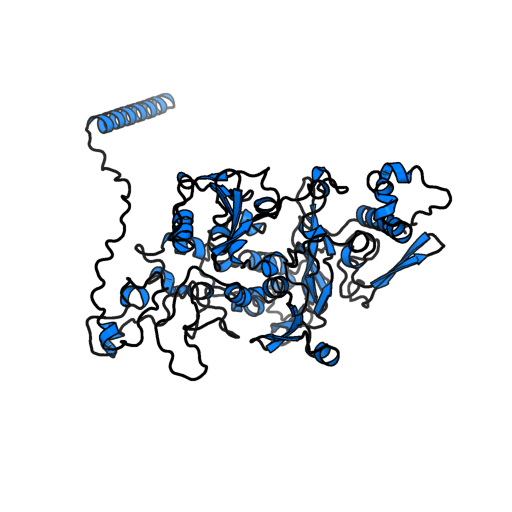C 1
ATOM 2523 O O . ARG A 1 321 ? 7.279 11.268 -21.913 1.00 91.19 321 ARG A O 1
ATOM 2530 N N . LEU A 1 322 ? 7.447 11.632 -19.700 1.00 92.69 322 LEU A N 1
ATOM 2531 C CA . LEU A 1 322 ? 6.464 10.622 -19.298 1.00 92.69 322 LEU A CA 1
ATOM 2532 C C . LEU A 1 322 ? 5.072 10.919 -19.871 1.00 92.69 322 LEU A C 1
ATOM 2534 O O . LEU A 1 322 ? 4.430 10.016 -20.398 1.00 92.69 322 LEU A O 1
ATOM 2538 N N . LEU A 1 323 ? 4.630 12.180 -19.847 1.00 94.88 323 LEU A N 1
ATOM 2539 C CA . LEU A 1 323 ? 3.365 12.601 -20.463 1.00 94.88 323 LEU A CA 1
ATOM 2540 C C . LEU A 1 323 ? 3.313 12.280 -21.960 1.00 94.88 323 LEU A C 1
ATOM 2542 O O . LEU A 1 323 ? 2.345 11.680 -22.425 1.00 94.88 323 LEU A O 1
ATOM 2546 N N . ARG A 1 324 ? 4.375 12.621 -22.701 1.00 92.31 324 ARG A N 1
ATOM 2547 C CA . ARG A 1 324 ? 4.503 12.293 -24.131 1.00 92.31 324 ARG A CA 1
ATOM 2548 C C . ARG A 1 324 ? 4.615 10.789 -24.383 1.00 92.31 324 ARG A C 1
ATOM 2550 O O . ARG A 1 324 ? 4.163 10.327 -25.419 1.00 92.31 324 ARG A O 1
ATOM 2557 N N . GLY A 1 325 ? 5.198 10.037 -23.453 1.00 89.88 325 GLY A N 1
ATOM 2558 C CA . GLY A 1 325 ? 5.294 8.581 -23.536 1.00 89.88 325 GLY A CA 1
ATOM 2559 C C . GLY A 1 325 ? 3.948 7.880 -23.339 1.00 89.88 325 GLY A C 1
ATOM 2560 O O . GLY A 1 325 ? 3.606 6.985 -24.104 1.00 89.88 325 GLY A O 1
ATOM 2561 N N . HIS A 1 326 ? 3.157 8.300 -22.347 1.00 92.00 326 HIS A N 1
ATOM 2562 C CA . HIS A 1 326 ? 1.841 7.707 -22.084 1.00 92.00 326 HIS A CA 1
ATOM 2563 C C . HIS A 1 326 ? 0.766 8.174 -23.074 1.00 92.00 326 HIS A C 1
ATOM 2565 O O . HIS A 1 326 ? -0.073 7.373 -23.486 1.00 92.00 326 HIS A O 1
ATOM 2571 N N . TRP A 1 327 ? 0.786 9.451 -23.470 1.00 94.06 327 TRP A N 1
ATOM 2572 C CA . TRP A 1 327 ? -0.231 10.049 -24.342 1.00 94.06 327 TRP A CA 1
ATOM 2573 C C . TRP A 1 327 ? 0.409 10.934 -25.430 1.00 94.06 327 TRP A C 1
ATOM 2575 O O . TRP A 1 327 ? 0.263 12.157 -25.393 1.00 94.06 327 TRP A O 1
ATOM 2585 N N . PRO A 1 328 ? 1.094 10.341 -26.428 1.00 90.56 328 PRO A N 1
ATOM 2586 C CA . PRO A 1 328 ? 1.869 11.077 -27.438 1.00 90.56 328 PRO A CA 1
ATOM 2587 C C . PRO A 1 328 ? 1.039 12.030 -28.307 1.00 90.56 328 PRO A C 1
ATOM 2589 O O . PRO A 1 328 ? 1.558 13.040 -28.773 1.00 90.56 328 PRO A O 1
ATOM 2592 N N . ASN A 1 329 ? -0.249 11.731 -28.493 1.00 92.06 329 ASN A N 1
ATOM 2593 C CA . ASN A 1 329 ? -1.154 12.502 -29.353 1.00 92.06 329 ASN A CA 1
ATOM 2594 C C . ASN A 1 329 ? -1.934 13.595 -28.602 1.00 92.06 329 ASN A C 1
ATOM 2596 O O . ASN A 1 329 ? -2.813 14.225 -29.184 1.00 92.06 329 ASN A O 1
ATOM 2600 N N . GLN A 1 330 ? -1.681 13.791 -27.305 1.00 92.75 330 GLN A N 1
ATOM 2601 C CA . GLN A 1 330 ? -2.384 14.789 -26.503 1.00 92.75 330 GLN A CA 1
ATOM 2602 C C . GLN A 1 330 ? -1.607 16.112 -26.464 1.00 92.75 330 GLN A C 1
ATOM 2604 O O . GLN A 1 330 ? -0.401 16.124 -26.219 1.00 92.75 330 GLN A O 1
ATOM 2609 N N . ASP A 1 331 ? -2.314 17.232 -26.638 1.00 92.94 331 ASP A N 1
ATOM 2610 C CA . ASP A 1 331 ? -1.776 18.561 -26.343 1.00 92.94 331 ASP A CA 1
ATOM 2611 C C . ASP A 1 331 ? -1.924 18.884 -24.847 1.00 92.94 331 ASP A C 1
ATOM 2613 O O . ASP A 1 331 ? -2.996 18.741 -24.252 1.00 92.94 331 ASP A O 1
ATOM 2617 N N . PHE A 1 332 ? -0.826 19.322 -24.238 1.00 94.31 332 PHE A N 1
ATOM 2618 C CA . PHE A 1 332 ? -0.732 19.637 -22.818 1.00 94.31 332 PHE A CA 1
ATOM 2619 C C . PHE A 1 332 ? -0.553 21.131 -22.537 1.00 94.31 332 PHE A C 1
ATOM 2621 O O . PHE A 1 332 ? -0.524 21.509 -21.368 1.00 94.31 332 PHE A O 1
ATOM 2628 N N . LEU A 1 333 ? -0.442 21.994 -23.555 1.00 90.38 333 LEU A N 1
ATOM 2629 C CA . LEU A 1 333 ? -0.104 23.414 -23.375 1.00 90.38 333 LEU A CA 1
ATOM 2630 C C . LEU A 1 333 ? -1.098 24.168 -22.480 1.00 90.38 333 LEU A C 1
ATOM 2632 O O . LEU A 1 333 ? -0.698 25.036 -21.704 1.00 90.38 333 LEU A O 1
ATOM 2636 N N . THR A 1 334 ? -2.379 23.806 -22.547 1.00 91.31 334 THR A N 1
ATOM 2637 C CA . THR A 1 334 ? -3.457 24.374 -21.718 1.00 91.31 334 THR A CA 1
ATOM 2638 C C . THR A 1 334 ? -3.810 23.506 -20.506 1.00 91.31 334 THR A C 1
ATOM 2640 O O . THR A 1 334 ? -4.663 23.882 -19.701 1.00 91.31 334 THR A O 1
ATOM 2643 N N . THR A 1 335 ? -3.155 22.353 -20.346 1.00 94.69 335 THR A N 1
ATOM 2644 C CA . THR A 1 335 ? -3.412 21.419 -19.246 1.00 94.69 335 THR A CA 1
ATOM 2645 C C . THR A 1 335 ? -2.588 21.804 -18.021 1.00 94.69 335 THR A C 1
ATOM 2647 O O . THR A 1 335 ? -1.398 22.119 -18.107 1.00 94.69 335 THR A O 1
ATOM 2650 N N . SER A 1 336 ? -3.228 21.764 -16.855 1.00 94.81 336 SER A N 1
ATOM 2651 C CA . SER A 1 336 ? -2.555 21.852 -15.559 1.00 94.81 336 SER A CA 1
ATOM 2652 C C . SER A 1 336 ? -2.601 20.503 -14.848 1.00 94.81 336 SER A C 1
ATOM 2654 O O . SER A 1 336 ? -3.542 19.731 -15.019 1.00 94.81 336 SER A O 1
ATOM 2656 N N . PHE A 1 337 ? -1.593 20.228 -14.034 1.00 94.88 337 PHE A N 1
ATOM 2657 C CA . PHE A 1 337 ? -1.380 18.951 -13.366 1.00 94.88 337 PHE A CA 1
ATOM 2658 C C . PHE A 1 337 ? -1.390 19.140 -11.859 1.00 94.88 337 PHE A C 1
ATOM 2660 O O . PHE A 1 337 ? -0.954 20.174 -11.349 1.00 94.88 337 PHE A O 1
ATOM 2667 N N . LYS A 1 338 ? -1.910 18.155 -11.135 1.00 93.50 338 LYS A N 1
ATOM 2668 C CA . LYS A 1 338 ? -2.022 18.240 -9.681 1.00 93.50 338 LYS A CA 1
ATOM 2669 C C . LYS A 1 338 ? -0.636 18.282 -9.037 1.00 93.50 338 LYS A C 1
ATOM 2671 O O . LYS A 1 338 ? 0.129 17.337 -9.199 1.00 93.50 338 LYS A O 1
ATOM 2676 N N . LYS A 1 339 ? -0.320 19.331 -8.272 1.00 91.75 339 LYS A N 1
ATOM 2677 C CA . LYS A 1 339 ? 0.887 19.359 -7.432 1.00 91.75 339 LYS A CA 1
ATOM 2678 C C . LYS A 1 339 ? 0.673 18.478 -6.208 1.00 91.75 339 LYS A C 1
ATOM 2680 O O . LYS A 1 339 ? -0.369 18.593 -5.556 1.00 91.75 339 LYS A O 1
ATOM 2685 N N . LEU A 1 340 ? 1.622 17.606 -5.897 1.00 88.31 340 LEU A N 1
ATOM 2686 C CA . LEU A 1 340 ? 1.525 16.757 -4.714 1.00 88.31 340 LEU A CA 1
ATOM 2687 C C . LEU A 1 340 ? 1.751 17.580 -3.444 1.00 88.31 340 LEU A C 1
ATOM 2689 O O . LEU A 1 340 ? 2.512 18.540 -3.438 1.00 88.31 340 LEU A O 1
ATOM 2693 N N . LYS A 1 341 ? 1.069 17.222 -2.353 1.00 82.50 341 LYS A N 1
ATOM 2694 C CA . LYS A 1 341 ? 1.267 17.907 -1.066 1.00 82.50 341 LYS A CA 1
ATOM 2695 C C . LYS A 1 341 ? 2.615 17.562 -0.424 1.00 82.50 341 LYS A C 1
ATOM 2697 O O . LYS A 1 341 ? 3.260 18.426 0.160 1.00 82.50 341 LYS A O 1
ATOM 2702 N N . ASN A 1 342 ? 3.022 16.300 -0.544 1.00 77.56 342 ASN A N 1
ATOM 2703 C CA . ASN A 1 342 ? 4.219 15.748 0.097 1.00 77.56 342 ASN A CA 1
ATOM 2704 C C . ASN A 1 342 ? 5.423 15.660 -0.861 1.00 77.56 342 ASN A C 1
ATOM 2706 O O . ASN A 1 342 ? 6.401 14.987 -0.557 1.00 77.56 342 ASN A O 1
ATOM 2710 N N . SER A 1 343 ? 5.344 16.289 -2.035 1.00 78.69 343 SER A N 1
ATOM 2711 C CA . SER A 1 343 ? 6.431 16.353 -3.015 1.00 78.69 343 SER A CA 1
ATOM 2712 C C . SER A 1 343 ? 6.345 17.668 -3.792 1.00 78.69 343 SER A C 1
ATOM 2714 O O . SER A 1 343 ? 5.268 18.234 -3.951 1.00 78.69 343 SER A O 1
ATOM 2716 N N . GLN A 1 344 ? 7.476 18.159 -4.299 1.00 74.88 344 GLN A N 1
ATOM 2717 C CA . GLN A 1 344 ? 7.489 19.305 -5.215 1.00 74.88 344 GLN A CA 1
ATOM 2718 C C . GLN A 1 344 ? 7.072 18.933 -6.649 1.00 74.88 344 GLN A C 1
ATOM 2720 O O . GLN A 1 344 ? 6.918 19.821 -7.488 1.00 74.88 344 GLN A O 1
ATOM 2725 N N . ARG A 1 345 ? 6.852 17.645 -6.937 1.00 85.44 345 ARG A N 1
ATOM 2726 C CA . ARG A 1 345 ? 6.459 17.145 -8.258 1.00 85.44 345 ARG A CA 1
ATOM 2727 C C . ARG A 1 345 ? 4.948 17.060 -8.442 1.00 85.44 345 ARG A C 1
ATOM 2729 O O . ARG A 1 345 ? 4.147 17.155 -7.508 1.00 85.44 345 ARG A O 1
ATOM 2736 N N . ALA A 1 346 ? 4.556 16.898 -9.702 1.00 91.44 346 ALA A N 1
ATOM 2737 C CA . ALA A 1 346 ? 3.165 16.783 -10.104 1.00 91.44 346 ALA A CA 1
ATOM 2738 C C . ALA A 1 346 ? 2.734 15.320 -10.283 1.00 91.44 346 ALA A C 1
ATOM 2740 O O . ALA A 1 346 ? 3.469 14.482 -10.805 1.00 91.44 346 ALA A O 1
ATOM 2741 N N . LEU A 1 347 ? 1.481 15.033 -9.937 1.00 93.38 347 LEU A N 1
ATOM 2742 C CA . LEU A 1 347 ? 0.791 13.812 -10.328 1.00 93.38 347 LEU A CA 1
ATOM 2743 C C . LEU A 1 347 ? 0.267 13.968 -11.760 1.00 93.38 347 LEU A C 1
ATOM 2745 O O . LEU A 1 347 ? -0.827 14.477 -11.997 1.00 93.38 347 LEU A O 1
ATOM 2749 N N . ILE A 1 348 ? 1.083 13.549 -12.727 1.00 94.62 348 ILE A N 1
ATOM 2750 C CA . ILE A 1 348 ? 0.890 13.828 -14.162 1.00 94.62 348 ILE A CA 1
ATOM 2751 C C . ILE A 1 348 ? -0.410 13.269 -14.772 1.00 94.62 348 ILE A C 1
ATOM 2753 O O . ILE A 1 348 ? -0.878 13.747 -15.805 1.00 94.62 348 ILE A O 1
ATOM 2757 N N . ASN A 1 349 ? -1.002 12.245 -14.162 1.00 95.44 349 ASN A N 1
ATOM 2758 C CA . ASN A 1 349 ? -2.255 11.644 -14.612 1.00 95.44 349 ASN A CA 1
ATOM 2759 C C . ASN A 1 349 ? -3.498 12.348 -14.057 1.00 95.44 349 ASN A C 1
ATOM 2761 O O . ASN A 1 349 ? -4.590 12.078 -14.549 1.00 95.44 349 ASN A O 1
ATOM 2765 N N . VAL A 1 350 ? -3.359 13.265 -13.095 1.00 95.06 350 VAL A N 1
ATOM 2766 C CA . VAL A 1 350 ? -4.463 14.112 -12.632 1.00 95.06 350 VAL A CA 1
ATOM 2767 C C . VAL A 1 350 ? -4.380 15.459 -13.336 1.00 95.06 350 VAL A C 1
ATOM 2769 O O . VAL A 1 350 ? -3.489 16.271 -13.078 1.00 95.06 350 VAL A O 1
ATOM 2772 N N . GLN A 1 351 ? -5.319 15.673 -14.251 1.00 94.50 351 GLN A N 1
ATOM 2773 C CA . GLN A 1 351 ? -5.301 16.752 -15.228 1.00 94.50 351 GLN A CA 1
ATOM 2774 C C . GLN A 1 351 ? -6.494 17.680 -15.027 1.00 94.50 351 GLN A C 1
ATOM 2776 O O . GLN A 1 351 ? -7.626 17.240 -14.813 1.00 94.50 351 GLN A O 1
ATOM 2781 N N . LYS A 1 352 ? -6.230 18.980 -15.138 1.00 93.00 352 LYS A N 1
ATOM 2782 C CA . LYS A 1 352 ? -7.224 20.047 -15.120 1.00 93.00 352 LYS A CA 1
ATOM 2783 C C . LYS A 1 352 ? -7.170 20.830 -16.424 1.00 93.00 352 LYS A C 1
ATOM 2785 O O . LYS A 1 352 ? -6.109 21.326 -16.805 1.00 93.00 352 LYS A O 1
ATOM 2790 N N . SER A 1 353 ? -8.324 20.967 -17.069 1.00 89.19 353 SER A N 1
ATOM 2791 C CA . SER A 1 353 ? -8.534 21.847 -18.220 1.00 89.19 353 SER A CA 1
ATOM 2792 C C . SER A 1 353 ? -9.812 22.653 -17.990 1.00 89.19 353 SER A C 1
ATOM 2794 O O . SER A 1 353 ? -10.898 22.086 -17.851 1.00 89.19 353 SER A O 1
ATOM 2796 N N . GLY A 1 354 ? -9.671 23.974 -17.847 1.00 86.00 354 GLY A N 1
ATOM 2797 C CA . GLY A 1 354 ? -10.743 24.826 -17.326 1.00 86.00 354 GLY A CA 1
ATOM 2798 C C . GLY A 1 354 ? -11.170 24.391 -15.918 1.00 86.00 354 GLY A C 1
ATOM 2799 O O . GLY A 1 354 ? -10.333 24.236 -15.025 1.00 86.00 354 GLY A O 1
ATOM 2800 N N . GLU A 1 355 ? -12.469 24.168 -15.722 1.00 84.12 355 GLU A N 1
ATOM 2801 C CA . GLU A 1 355 ? -13.037 23.659 -14.462 1.00 84.12 355 GLU A CA 1
ATOM 2802 C C . GLU A 1 355 ? -13.040 22.128 -14.371 1.00 84.12 355 GLU A C 1
ATOM 2804 O O . GLU A 1 355 ? -13.187 21.561 -13.288 1.00 84.12 355 GLU A O 1
ATOM 2809 N N . LYS A 1 356 ? -12.845 21.435 -15.498 1.00 88.56 356 LYS A N 1
ATOM 2810 C CA . LYS A 1 356 ? -12.902 19.978 -15.551 1.00 88.56 356 LYS A CA 1
ATOM 2811 C C . LYS A 1 356 ? -11.618 19.387 -14.981 1.00 88.56 356 LYS A C 1
ATOM 2813 O O . LYS A 1 356 ? -10.531 19.616 -15.513 1.00 88.56 356 LYS A O 1
ATOM 2818 N N . VAL A 1 357 ? -11.767 18.582 -13.932 1.00 91.56 357 VAL A N 1
ATOM 2819 C CA . VAL A 1 357 ? -10.677 17.832 -13.304 1.00 91.56 357 VAL A CA 1
ATOM 2820 C C . VAL A 1 357 ? -10.919 16.337 -13.461 1.00 91.56 357 VAL A C 1
ATOM 2822 O O . VAL A 1 357 ? -11.997 15.829 -13.147 1.00 91.56 357 VAL A O 1
ATOM 2825 N N . VAL A 1 358 ? -9.911 15.633 -13.964 1.00 93.88 358 VAL A N 1
ATOM 2826 C CA . VAL A 1 358 ? -9.990 14.210 -14.296 1.00 93.88 358 VAL A CA 1
ATOM 2827 C C . VAL A 1 358 ? -8.707 13.483 -13.922 1.00 93.88 358 VAL A C 1
ATOM 2829 O O . VAL A 1 358 ? -7.634 14.081 -13.878 1.00 93.88 358 VAL A O 1
ATOM 2832 N N . LEU A 1 359 ? -8.815 12.176 -13.717 1.00 95.25 359 LEU A N 1
ATOM 2833 C CA . LEU A 1 359 ? -7.684 11.260 -13.709 1.00 95.25 359 LEU A CA 1
ATOM 2834 C C . LEU A 1 359 ? -7.696 10.457 -15.009 1.00 95.25 359 LEU A C 1
ATOM 2836 O O . LEU A 1 359 ? -8.711 9.861 -15.364 1.00 95.25 359 LEU A O 1
ATOM 2840 N N . LYS A 1 360 ? -6.576 10.438 -15.728 1.00 96.12 360 LYS A N 1
ATOM 2841 C CA . LYS A 1 360 ? -6.408 9.656 -16.955 1.00 96.12 360 LYS A CA 1
ATOM 2842 C C . LYS A 1 360 ? -5.509 8.450 -16.696 1.00 96.12 360 LYS A C 1
ATOM 2844 O O . LYS A 1 360 ? -4.366 8.634 -16.297 1.00 96.12 360 LYS A O 1
ATOM 2849 N N . GLY A 1 361 ? -6.008 7.234 -16.905 1.00 96.25 361 GLY A N 1
ATOM 2850 C CA . GLY A 1 361 ? -5.248 6.016 -16.599 1.00 96.25 361 GLY A CA 1
ATOM 2851 C C . GLY A 1 361 ? -4.010 5.864 -17.488 1.00 96.25 361 GLY A C 1
ATOM 2852 O O . GLY A 1 361 ? -4.063 6.101 -18.698 1.00 96.25 361 GLY A O 1
ATOM 2853 N N . LYS A 1 362 ? -2.871 5.489 -16.897 1.00 95.31 362 LYS A N 1
ATOM 2854 C CA . LYS A 1 362 ? -1.573 5.393 -17.597 1.00 95.31 362 LYS A CA 1
ATOM 2855 C C . LYS A 1 362 ? -1.462 4.196 -18.545 1.00 95.31 362 LYS A C 1
ATOM 2857 O O . LYS A 1 362 ? -0.619 4.221 -19.447 1.00 95.31 362 LYS A O 1
ATOM 2862 N N . ILE A 1 363 ? -2.302 3.175 -18.366 1.00 91.94 363 ILE A N 1
ATOM 2863 C CA . ILE A 1 363 ? -2.362 1.993 -19.241 1.00 91.94 363 ILE A CA 1
ATOM 2864 C C . ILE A 1 363 ? -3.507 2.111 -20.244 1.00 91.94 363 ILE A C 1
ATOM 2866 O O . ILE A 1 363 ? -3.272 2.103 -21.458 1.00 91.94 363 ILE A O 1
ATOM 2870 N N . ASP A 1 364 ? -4.729 2.254 -19.734 1.00 93.56 364 ASP A N 1
ATOM 2871 C CA . ASP A 1 364 ? -5.961 2.232 -20.527 1.00 93.56 364 ASP A CA 1
ATOM 2872 C C . ASP A 1 364 ? -6.272 3.559 -21.234 1.00 93.56 364 ASP A C 1
ATOM 2874 O O . ASP A 1 364 ? -7.098 3.604 -22.141 1.00 93.56 364 ASP A O 1
ATOM 2878 N N . SER A 1 365 ? -5.595 4.648 -20.848 1.00 93.88 365 SER A N 1
ATOM 2879 C CA . SER A 1 365 ? -5.845 6.011 -21.335 1.00 93.88 365 SER A CA 1
ATOM 2880 C C . SER A 1 365 ? -7.270 6.531 -21.108 1.00 93.88 365 SER A C 1
ATOM 2882 O O . SER A 1 365 ? -7.622 7.591 -21.639 1.00 93.88 365 SER A O 1
ATOM 2884 N N . LEU A 1 366 ? -8.077 5.845 -20.293 1.00 95.56 366 LEU A N 1
ATOM 2885 C CA . LEU A 1 366 ? -9.446 6.238 -19.988 1.00 95.56 366 LEU A CA 1
ATOM 2886 C C . LEU A 1 366 ? -9.447 7.428 -19.036 1.00 95.56 366 LEU A C 1
ATOM 2888 O O . LEU A 1 366 ? -8.718 7.475 -18.042 1.00 95.56 366 LEU A O 1
ATOM 2892 N N . THR A 1 367 ? -10.300 8.400 -19.347 1.00 95.00 367 THR A N 1
ATOM 2893 C CA . THR A 1 367 ? -10.483 9.608 -18.542 1.00 95.00 367 THR A CA 1
ATOM 2894 C C . THR A 1 367 ? -11.614 9.403 -17.548 1.00 95.00 367 THR A C 1
ATOM 2896 O O . THR A 1 367 ? -12.745 9.128 -17.942 1.00 95.00 367 THR A O 1
ATOM 2899 N N . ARG A 1 368 ? -11.325 9.588 -16.262 1.00 93.56 368 ARG A N 1
ATOM 2900 C CA . ARG A 1 368 ? -12.265 9.401 -15.158 1.00 93.56 368 ARG A CA 1
ATOM 2901 C C . ARG A 1 368 ? -12.496 10.731 -14.443 1.00 93.56 368 ARG A C 1
ATOM 2903 O O . ARG A 1 368 ? -11.517 11.364 -14.042 1.00 93.56 368 ARG A O 1
ATOM 2910 N N . PRO A 1 369 ? -13.747 11.188 -14.271 1.00 91.12 369 PRO A N 1
ATOM 2911 C CA . PRO A 1 369 ? -14.016 12.341 -13.423 1.00 91.12 369 PRO A CA 1
ATOM 2912 C C . PRO A 1 369 ? -13.650 11.999 -11.978 1.00 91.12 369 PRO A C 1
ATOM 2914 O O . PRO A 1 369 ? -13.989 10.922 -11.487 1.00 91.12 369 PRO A O 1
ATOM 2917 N N . LEU A 1 370 ? -12.952 12.909 -11.301 1.00 87.75 370 LEU A N 1
ATOM 2918 C CA . LEU A 1 370 ? -12.639 12.714 -9.891 1.00 87.75 370 LEU A CA 1
ATOM 2919 C C . LEU A 1 370 ? -13.844 13.133 -9.031 1.00 87.75 370 LEU A C 1
ATOM 2921 O O . LEU A 1 370 ? -14.316 14.268 -9.164 1.00 87.75 370 LEU A O 1
ATOM 2925 N N . PRO A 1 371 ? -14.369 12.236 -8.176 1.00 77.69 371 PRO A N 1
ATOM 2926 C CA . PRO A 1 371 ? -15.525 12.545 -7.351 1.00 77.69 371 PRO A CA 1
ATOM 2927 C C . PRO A 1 371 ? -15.167 13.603 -6.304 1.00 77.69 371 PRO A C 1
ATOM 2929 O O . PRO A 1 371 ? -14.085 13.586 -5.721 1.00 77.69 371 PRO A O 1
ATOM 2932 N N . GLN A 1 372 ? -16.098 14.520 -6.045 1.00 74.06 372 GLN A N 1
ATOM 2933 C CA . GLN A 1 372 ? -15.985 15.424 -4.904 1.00 74.06 372 GLN A CA 1
ATOM 2934 C C . GLN A 1 372 ? -16.371 14.680 -3.626 1.00 74.06 372 GLN A C 1
ATOM 2936 O O . GLN A 1 372 ? -17.356 13.940 -3.597 1.00 74.06 372 GLN A O 1
ATOM 2941 N N . VAL A 1 373 ? -15.608 14.900 -2.559 1.00 75.12 373 VAL A N 1
ATOM 2942 C CA . VAL A 1 373 ? -15.912 14.333 -1.243 1.00 75.12 373 VAL A CA 1
ATOM 2943 C C . VAL A 1 373 ? -17.066 15.108 -0.595 1.00 75.12 373 VAL A C 1
ATOM 2945 O O . VAL A 1 373 ? -16.990 16.339 -0.500 1.00 75.12 373 VAL A O 1
ATOM 2948 N N . PRO A 1 374 ? -18.118 14.419 -0.114 1.00 72.31 374 PRO A N 1
ATOM 2949 C CA . PRO A 1 374 ? -19.211 15.041 0.630 1.00 72.31 374 PRO A CA 1
ATOM 2950 C C . PRO A 1 374 ? -18.729 15.872 1.831 1.00 72.31 374 PRO A C 1
ATOM 2952 O O . PRO A 1 374 ? -17.744 15.521 2.479 1.00 72.31 374 PRO A O 1
ATOM 2955 N N . LEU A 1 375 ? -19.451 16.945 2.179 1.00 66.06 375 LEU A N 1
ATOM 2956 C CA . LEU A 1 375 ? -19.118 17.839 3.306 1.00 66.06 375 LEU A CA 1
ATOM 2957 C C . LEU A 1 375 ? -18.944 17.092 4.640 1.00 66.06 375 LEU A C 1
ATOM 2959 O O . LEU A 1 375 ? -18.002 17.356 5.378 1.00 66.06 375 LEU A O 1
ATOM 2963 N N . ASN A 1 376 ? -19.768 16.079 4.916 1.00 63.50 376 ASN A N 1
ATOM 2964 C CA . ASN A 1 376 ? -19.663 15.252 6.126 1.00 63.50 376 ASN A CA 1
ATOM 2965 C C . ASN A 1 376 ? -18.405 14.358 6.173 1.00 63.50 376 ASN A C 1
ATOM 2967 O O . ASN A 1 376 ? -18.070 13.826 7.232 1.00 63.50 376 ASN A O 1
ATOM 2971 N N . CYS A 1 377 ? -17.705 14.199 5.049 1.00 64.12 377 CYS A N 1
ATOM 2972 C CA . CYS A 1 377 ? -16.401 13.544 4.951 1.00 64.12 377 CYS A CA 1
ATOM 2973 C C . CYS A 1 377 ? -15.236 14.554 4.955 1.00 64.12 377 CYS A C 1
ATOM 2975 O O . CYS A 1 377 ? -14.075 14.152 5.067 1.00 64.12 377 CYS A O 1
ATOM 2977 N N . GLN A 1 378 ? -15.508 15.862 4.873 1.00 68.06 378 GLN A N 1
ATOM 2978 C CA . GLN A 1 378 ? -14.487 16.891 5.049 1.00 68.06 378 GLN A CA 1
ATOM 2979 C C . GLN A 1 378 ? -14.108 16.934 6.531 1.00 68.06 378 GLN A C 1
ATOM 2981 O O . GLN A 1 378 ? -14.890 17.329 7.392 1.00 68.06 378 GLN A O 1
ATOM 2986 N N . ARG A 1 379 ? -12.893 16.466 6.829 1.00 63.00 379 ARG A N 1
ATOM 2987 C CA . ARG A 1 379 ? -12.408 16.095 8.168 1.00 63.00 379 ARG A CA 1
ATOM 2988 C C . ARG A 1 379 ? -12.736 17.103 9.291 1.00 63.00 379 ARG A C 1
ATOM 2990 O O . ARG A 1 379 ? -13.035 16.664 10.403 1.00 63.00 379 ARG A O 1
ATOM 2997 N N . GLN A 1 380 ? -12.752 18.409 9.008 1.00 59.31 380 GLN A N 1
ATOM 2998 C CA . GLN A 1 380 ? -13.035 19.478 9.980 1.00 59.31 380 GLN A CA 1
ATOM 2999 C C . GLN A 1 380 ? -14.508 19.565 10.407 1.00 59.31 380 GLN A C 1
ATOM 3001 O O . GLN A 1 380 ? -14.792 20.024 11.506 1.00 59.31 380 GLN A O 1
ATOM 3006 N N . GLN A 1 381 ? -15.425 19.107 9.556 1.00 58.72 381 GLN A N 1
ATOM 3007 C CA . GLN A 1 381 ? -16.873 19.117 9.788 1.00 58.72 381 GLN A CA 1
ATOM 3008 C C . GLN A 1 381 ? -17.404 17.740 10.213 1.00 58.72 381 GLN A C 1
ATOM 3010 O O . GLN A 1 381 ? -18.596 17.569 10.452 1.00 58.72 381 GLN A O 1
ATOM 3015 N N . SER A 1 382 ? -16.520 16.741 10.300 1.00 66.25 382 SER A N 1
ATOM 3016 C CA . SER A 1 382 ? -16.869 15.401 10.766 1.00 66.25 382 SER A CA 1
ATOM 3017 C C . SER A 1 382 ? -16.951 15.339 12.296 1.00 66.25 382 SER A C 1
ATOM 3019 O O . SER A 1 382 ? -16.238 16.059 12.995 1.00 66.25 382 SER A O 1
ATOM 3021 N N . LEU A 1 383 ? -17.739 14.391 12.815 1.00 73.50 383 LEU A N 1
ATOM 3022 C CA . LEU A 1 383 ? -17.836 14.041 14.247 1.00 73.50 383 LEU A CA 1
ATOM 3023 C C . LEU A 1 383 ? -16.480 13.843 14.931 1.00 73.50 383 LEU A C 1
ATOM 3025 O O . LEU A 1 383 ? -16.329 14.070 16.126 1.00 73.50 383 LEU A O 1
ATOM 3029 N N . HIS A 1 384 ? -15.497 13.394 14.155 1.00 82.81 384 HIS A N 1
ATOM 3030 C CA . HIS A 1 384 ? -14.168 13.059 14.632 1.00 82.81 384 HIS A CA 1
ATOM 3031 C C . HIS A 1 384 ? -13.175 14.219 14.474 1.00 82.81 384 HIS A C 1
ATOM 3033 O O . HIS A 1 384 ? -12.007 14.034 14.787 1.00 82.81 384 HIS A O 1
ATOM 3039 N N . GLN A 1 385 ? -13.598 15.397 13.990 1.00 76.50 385 GLN A N 1
ATOM 3040 C CA . GLN A 1 385 ? -12.830 16.656 13.984 1.00 76.50 385 GLN A CA 1
ATOM 3041 C C . GLN A 1 385 ? -11.357 16.506 13.541 1.00 76.50 385 GLN A C 1
ATOM 3043 O O . GLN A 1 385 ? -10.432 17.008 14.178 1.00 76.50 385 GLN A O 1
ATOM 3048 N N . ASN A 1 386 ? -11.123 15.816 12.422 1.00 76.81 386 ASN A N 1
ATOM 3049 C CA . ASN A 1 386 ? -9.807 15.473 11.859 1.00 76.81 386 ASN A CA 1
ATOM 3050 C C . ASN A 1 386 ? -8.969 14.426 12.604 1.00 76.81 386 ASN A C 1
ATOM 3052 O O . ASN A 1 386 ? -7.827 14.211 12.211 1.00 76.81 386 ASN A O 1
ATOM 3056 N N . GLN A 1 387 ? -9.491 13.729 13.604 1.00 85.31 387 GLN A N 1
ATOM 3057 C CA . GLN A 1 387 ? -8.716 12.728 14.342 1.00 85.31 387 GLN A CA 1
ATOM 3058 C C . GLN A 1 387 ? -8.507 11.421 13.574 1.00 85.31 387 GLN A C 1
ATOM 3060 O O . GLN A 1 387 ? -7.628 10.660 13.950 1.00 85.31 387 GLN A O 1
ATOM 3065 N N . LEU A 1 388 ? -9.277 11.141 12.519 1.00 88.44 388 LEU A N 1
ATOM 3066 C CA . LEU A 1 388 ? -9.161 9.903 11.740 1.00 88.44 388 LEU A CA 1
ATOM 3067 C C . LEU A 1 388 ? -8.456 10.128 10.400 1.00 88.44 388 LEU A C 1
ATOM 3069 O O . LEU A 1 388 ? -8.677 11.146 9.733 1.00 88.44 388 LEU A O 1
ATOM 3073 N N . SER A 1 389 ? -7.658 9.139 9.994 1.00 89.88 389 SER A N 1
ATOM 3074 C CA . SER A 1 389 ? -7.181 9.006 8.619 1.00 89.88 389 SER A CA 1
ATOM 3075 C C . SER A 1 389 ? -8.314 8.549 7.698 1.00 89.88 389 SER A C 1
ATOM 3077 O O . SER A 1 389 ? -9.293 7.939 8.134 1.00 89.88 389 SER A O 1
ATOM 3079 N N . CYS A 1 390 ? -8.186 8.806 6.393 1.00 89.00 390 CYS A N 1
ATOM 3080 C CA . CYS A 1 390 ? -9.151 8.285 5.418 1.00 89.00 390 CYS A CA 1
ATOM 3081 C C . CYS A 1 390 ? -9.164 6.746 5.432 1.00 89.00 390 CYS A C 1
ATOM 3083 O O . CYS A 1 390 ? -10.225 6.135 5.321 1.00 89.00 390 CYS A O 1
ATOM 3085 N N . GLN A 1 391 ? -8.001 6.117 5.635 1.00 91.44 391 GLN A N 1
ATOM 3086 C CA . GLN A 1 391 ? -7.864 4.663 5.693 1.00 91.44 391 GLN A CA 1
ATOM 3087 C C . GLN A 1 391 ? -8.589 4.053 6.895 1.00 91.44 391 GLN A C 1
ATOM 3089 O O . GLN A 1 391 ? -9.162 2.974 6.745 1.00 91.44 391 GLN A O 1
ATOM 3094 N N . ALA A 1 392 ? -8.613 4.729 8.051 1.00 93.12 392 ALA A N 1
ATOM 3095 C CA . ALA A 1 392 ? -9.354 4.267 9.228 1.00 93.12 392 ALA A CA 1
ATOM 3096 C C . ALA A 1 392 ? -10.843 4.057 8.917 1.00 93.12 392 ALA A C 1
ATOM 3098 O O . ALA A 1 392 ? -11.440 3.087 9.379 1.00 93.12 392 ALA A O 1
ATOM 3099 N N . CYS A 1 393 ? -11.415 4.935 8.088 1.00 90.88 393 CYS A N 1
ATOM 3100 C CA . CYS A 1 393 ? -12.810 4.854 7.670 1.00 90.88 393 CYS A CA 1
ATOM 3101 C C . CYS A 1 393 ? -13.018 3.914 6.479 1.00 90.88 393 CYS A C 1
ATOM 3103 O O . CYS A 1 393 ? -13.997 3.177 6.467 1.00 90.88 393 CYS A O 1
ATOM 3105 N N . HIS A 1 394 ? -12.146 3.954 5.470 1.00 93.50 394 HIS A N 1
ATOM 3106 C CA . HIS A 1 394 ? -12.430 3.356 4.161 1.00 93.50 394 HIS A CA 1
ATOM 3107 C C . HIS A 1 394 ? -11.769 1.997 3.903 1.00 93.50 394 HIS A C 1
ATOM 3109 O O . HIS A 1 394 ? -12.124 1.358 2.918 1.00 93.50 394 HIS A O 1
ATOM 3115 N N . SER A 1 395 ? -10.843 1.521 4.741 1.00 95.12 395 SER A N 1
ATOM 3116 C CA . SER A 1 395 ? -10.233 0.194 4.537 1.00 95.12 395 SER A CA 1
ATOM 3117 C C . SER A 1 395 ? -11.170 -0.907 5.025 1.00 95.12 395 SER A C 1
ATOM 3119 O O . SER A 1 395 ? -11.471 -0.958 6.218 1.00 95.12 395 SER A O 1
ATOM 3121 N N . SER A 1 396 ? -11.618 -1.804 4.143 1.00 95.00 396 SER A N 1
ATOM 3122 C CA . SER A 1 396 ? -12.560 -2.863 4.537 1.00 95.00 396 SER A CA 1
ATOM 3123 C C . SER A 1 396 ? -11.916 -4.008 5.309 1.00 95.00 396 SER A C 1
ATOM 3125 O O . SER A 1 396 ? -12.525 -4.535 6.235 1.00 95.00 396 SER A O 1
ATOM 3127 N N . TRP A 1 397 ? -10.701 -4.402 4.935 1.00 94.94 397 TRP A N 1
ATOM 3128 C CA . TRP A 1 397 ? -10.020 -5.551 5.529 1.00 94.94 397 TRP A CA 1
ATOM 3129 C C . TRP A 1 397 ? -8.504 -5.461 5.339 1.00 94.94 397 TRP A C 1
ATOM 3131 O O . TRP A 1 397 ? -8.011 -4.697 4.512 1.00 94.94 397 TRP A O 1
ATOM 3141 N N . VAL A 1 398 ? -7.752 -6.216 6.124 1.00 93.00 398 VAL A N 1
ATOM 3142 C CA . VAL A 1 398 ? -6.313 -6.419 5.951 1.00 93.00 398 VAL A CA 1
ATOM 3143 C C . VAL A 1 398 ? -6.017 -7.895 6.171 1.00 93.00 398 VAL A C 1
ATOM 3145 O O . VAL A 1 398 ? -6.644 -8.512 7.032 1.00 93.00 398 VAL A O 1
ATOM 3148 N N . THR A 1 399 ? -5.088 -8.457 5.393 1.00 89.00 399 THR A N 1
ATOM 3149 C CA . THR A 1 399 ? -4.603 -9.809 5.676 1.00 89.00 399 THR A CA 1
ATOM 3150 C C . THR A 1 399 ? -3.736 -9.781 6.931 1.00 89.00 399 THR A C 1
ATOM 3152 O O . THR A 1 399 ? -2.758 -9.033 6.992 1.00 89.00 399 THR A O 1
ATOM 3155 N N . THR A 1 400 ? -4.078 -10.601 7.914 1.00 87.00 400 THR A N 1
ATOM 3156 C CA . THR A 1 400 ? -3.263 -10.876 9.098 1.00 87.00 400 THR A CA 1
ATOM 3157 C C . THR A 1 400 ? -2.950 -12.364 9.166 1.00 87.00 400 THR A C 1
ATOM 3159 O O . THR A 1 400 ? -3.484 -13.172 8.406 1.00 87.00 400 THR A O 1
ATOM 3162 N N . CYS A 1 401 ? -2.004 -12.714 10.024 1.00 80.75 401 CYS A N 1
ATOM 3163 C CA . CYS A 1 401 ? -1.543 -14.077 10.187 1.00 80.75 401 CYS A CA 1
ATOM 3164 C C . CYS A 1 401 ? -0.986 -14.212 11.596 1.00 80.75 401 CYS A C 1
ATOM 3166 O O . CYS A 1 401 ? -0.098 -13.448 11.984 1.00 80.75 401 CYS A O 1
ATOM 3168 N N . ILE A 1 402 ? -1.532 -15.152 12.358 1.00 75.94 402 ILE A N 1
ATOM 3169 C CA . ILE A 1 402 ? -1.171 -15.358 13.766 1.00 75.94 402 ILE A CA 1
ATOM 3170 C C . ILE A 1 402 ? 0.030 -16.284 13.939 1.00 75.94 402 ILE A C 1
ATOM 3172 O O . ILE A 1 402 ? 0.636 -16.301 15.004 1.00 75.94 402 ILE A O 1
ATOM 3176 N N . THR A 1 403 ? 0.387 -17.027 12.889 1.00 66.94 403 THR A N 1
ATOM 3177 C CA . THR A 1 403 ? 1.532 -17.947 12.892 1.00 66.94 403 THR A CA 1
ATOM 3178 C C . THR A 1 403 ? 2.652 -17.513 11.949 1.00 66.94 403 THR A C 1
ATOM 3180 O O . THR A 1 403 ? 3.616 -18.257 11.801 1.00 66.94 403 THR A O 1
ATOM 3183 N N . CYS A 1 404 ? 2.554 -16.320 11.335 1.00 67.12 404 CYS A N 1
ATOM 3184 C CA . CYS A 1 404 ? 3.569 -15.762 10.431 1.00 67.12 404 CYS A CA 1
ATOM 3185 C C . CYS A 1 404 ? 4.803 -15.315 11.207 1.00 67.12 404 CYS A C 1
ATOM 3187 O O . CYS A 1 404 ? 5.083 -14.122 11.351 1.00 67.12 404 CYS A O 1
ATOM 3189 N N . HIS A 1 405 ? 5.485 -16.299 11.774 1.00 70.06 405 HIS A N 1
ATOM 3190 C CA . HIS A 1 405 ? 6.677 -16.148 12.570 1.00 70.06 405 HIS A CA 1
ATOM 3191 C C . HIS A 1 405 ? 7.864 -16.478 11.688 1.00 70.06 405 HIS A C 1
ATOM 3193 O O . HIS A 1 405 ? 7.904 -17.536 11.055 1.00 70.06 405 HIS A O 1
ATOM 3199 N N . THR A 1 406 ? 8.866 -15.605 11.685 1.00 68.88 406 THR A N 1
ATOM 3200 C CA . THR A 1 406 ? 10.192 -16.059 11.286 1.00 68.88 406 THR A CA 1
ATOM 3201 C C . THR A 1 406 ? 10.834 -16.728 12.497 1.00 68.88 406 THR A C 1
ATOM 3203 O O . THR A 1 406 ? 10.863 -16.180 13.603 1.00 68.88 406 THR A O 1
ATOM 3206 N N . GLN A 1 407 ? 11.273 -17.967 12.297 1.00 67.88 407 GLN A N 1
ATOM 3207 C CA . GLN A 1 407 ? 11.997 -18.752 13.287 1.00 67.88 407 GLN A CA 1
ATOM 3208 C C . GLN A 1 407 ? 13.282 -19.258 12.645 1.00 67.88 407 GLN A C 1
ATOM 3210 O O . GLN A 1 407 ? 13.296 -19.649 11.477 1.00 67.88 407 GLN A O 1
ATOM 3215 N N . ARG A 1 408 ? 14.361 -19.266 13.422 1.00 66.12 408 ARG A N 1
ATOM 3216 C CA . ARG A 1 408 ? 15.615 -19.884 13.010 1.00 66.12 408 ARG A CA 1
ATOM 3217 C C . ARG A 1 408 ? 15.559 -21.386 13.282 1.00 66.12 408 ARG A C 1
ATOM 3219 O O . ARG A 1 408 ? 15.238 -21.794 14.398 1.00 66.12 408 ARG A O 1
ATOM 3226 N N . ASP A 1 409 ? 15.807 -22.191 12.256 1.00 67.38 409 ASP A N 1
ATOM 3227 C CA . ASP A 1 409 ? 15.860 -23.646 12.395 1.00 67.38 409 ASP A CA 1
ATOM 3228 C C . ASP A 1 409 ? 17.189 -24.112 13.021 1.00 67.38 409 ASP A C 1
ATOM 3230 O O . ASP A 1 409 ? 18.109 -23.327 13.253 1.00 67.38 409 ASP A O 1
ATOM 3234 N N . THR A 1 410 ? 17.306 -25.414 13.292 1.00 69.06 410 THR A N 1
ATOM 3235 C CA . THR A 1 410 ? 18.512 -26.026 13.881 1.00 69.06 410 THR A CA 1
ATOM 3236 C C . THR A 1 410 ? 19.747 -25.961 12.977 1.00 69.06 410 THR A C 1
ATOM 3238 O O . THR A 1 410 ? 20.836 -26.303 13.423 1.00 69.06 410 THR A O 1
ATOM 3241 N N . GLN A 1 411 ? 19.594 -25.577 11.705 1.00 68.62 411 GLN A N 1
ATOM 3242 C CA . GLN A 1 411 ? 20.689 -25.379 10.749 1.00 68.62 411 GLN A CA 1
ATOM 3243 C C . GLN A 1 411 ? 21.114 -23.906 10.670 1.00 68.62 411 GLN A C 1
ATOM 3245 O O . GLN A 1 411 ? 21.990 -23.554 9.883 1.00 68.62 411 GLN A O 1
ATOM 3250 N N . GLY A 1 412 ? 20.499 -23.035 11.473 1.00 64.75 412 GLY A N 1
ATOM 3251 C CA . GLY A 1 412 ? 20.801 -21.614 11.504 1.00 64.75 412 GLY A CA 1
ATOM 3252 C C . GLY A 1 412 ? 20.124 -20.805 10.395 1.00 64.75 412 GLY A C 1
ATOM 3253 O O . GLY A 1 412 ? 20.443 -19.622 10.269 1.00 64.75 412 GLY A O 1
ATOM 3254 N N . ILE A 1 413 ? 19.194 -21.393 9.635 1.00 68.88 413 ILE A N 1
ATOM 3255 C CA . ILE A 1 413 ? 18.481 -20.740 8.528 1.00 68.88 413 ILE A CA 1
ATOM 3256 C C . ILE A 1 413 ? 17.186 -20.119 9.050 1.00 68.88 413 ILE A C 1
ATOM 3258 O O . ILE A 1 413 ? 16.434 -20.753 9.798 1.00 68.88 413 ILE A O 1
ATOM 3262 N N . TRP A 1 414 ? 16.885 -18.886 8.637 1.00 69.81 414 TRP A N 1
ATOM 3263 C CA . TRP A 1 414 ? 15.592 -18.277 8.946 1.00 69.81 414 TRP A CA 1
ATOM 3264 C C . TRP A 1 414 ? 14.510 -18.853 8.041 1.00 69.81 414 TRP A C 1
ATOM 3266 O O . TRP A 1 414 ? 14.591 -18.749 6.817 1.00 69.81 414 TRP A O 1
ATOM 3276 N N . ARG A 1 415 ? 13.457 -19.415 8.636 1.00 69.88 415 ARG A N 1
ATOM 3277 C CA . ARG A 1 415 ? 12.264 -19.878 7.923 1.00 69.88 415 ARG A CA 1
ATOM 3278 C C . ARG A 1 415 ? 11.054 -19.063 8.342 1.00 69.88 415 ARG A C 1
ATOM 3280 O O . ARG A 1 415 ? 10.834 -18.836 9.530 1.00 69.88 415 ARG A O 1
ATOM 3287 N N . GLU A 1 416 ? 10.264 -18.641 7.360 1.00 70.94 416 GLU A N 1
ATOM 3288 C CA . GLU A 1 416 ? 8.904 -18.168 7.610 1.00 70.94 416 GLU A CA 1
ATOM 3289 C C . GLU A 1 416 ? 8.022 -19.404 7.780 1.00 70.94 416 GLU A C 1
ATOM 3291 O O . GLU A 1 416 ? 7.894 -20.214 6.861 1.00 70.94 416 GLU A O 1
ATOM 3296 N N . TRP A 1 417 ? 7.435 -19.543 8.961 1.00 68.44 417 TRP A N 1
ATOM 3297 C CA . TRP A 1 417 ? 6.291 -20.415 9.174 1.00 68.44 417 TRP A CA 1
ATOM 3298 C C . TRP A 1 417 ? 5.045 -19.583 8.922 1.00 68.44 417 TRP A C 1
ATOM 3300 O O . TRP A 1 417 ? 5.013 -18.412 9.283 1.00 68.44 417 TRP A O 1
ATOM 3310 N N . SER A 1 418 ? 4.046 -20.147 8.254 1.00 68.25 418 SER A N 1
ATOM 3311 C CA . SER A 1 418 ? 2.809 -19.436 7.941 1.00 68.25 418 SER A CA 1
ATOM 3312 C C . SER A 1 418 ? 1.623 -20.389 7.952 1.00 68.25 418 SER A C 1
ATOM 3314 O O . SER A 1 418 ? 1.736 -21.506 7.454 1.00 68.25 418 SER A O 1
ATOM 3316 N N . GLY A 1 419 ? 0.496 -19.912 8.468 1.00 66.94 419 GLY A N 1
ATOM 3317 C CA . GLY A 1 419 ? -0.735 -20.663 8.715 1.00 66.94 419 GLY A CA 1
ATOM 3318 C C . GLY A 1 419 ? -1.775 -19.764 9.398 1.00 66.94 419 GLY A C 1
ATOM 3319 O O . GLY A 1 419 ? -1.419 -18.730 9.976 1.00 66.94 419 GLY A O 1
ATOM 3320 N N . ASP A 1 420 ? -3.053 -20.119 9.309 1.00 78.00 420 ASP A N 1
ATOM 3321 C CA . ASP A 1 420 ? -4.185 -19.320 9.807 1.00 78.00 420 ASP A CA 1
ATOM 3322 C C . ASP A 1 420 ? -4.168 -17.861 9.324 1.00 78.00 420 ASP A C 1
ATOM 3324 O O . ASP A 1 420 ? -4.049 -16.898 10.093 1.00 78.00 420 ASP A O 1
ATOM 3328 N N . PHE A 1 421 ? -4.276 -17.691 8.007 1.00 86.06 421 PHE A N 1
ATOM 3329 C CA . PHE A 1 421 ? -4.449 -16.373 7.408 1.00 86.06 421 PHE A CA 1
ATOM 3330 C C . PHE A 1 421 ? -5.868 -15.862 7.609 1.00 86.06 421 PHE A C 1
ATOM 3332 O O . PHE A 1 421 ? -6.848 -16.567 7.378 1.00 86.06 421 PHE A O 1
ATOM 3339 N N . GLN A 1 422 ? -5.991 -14.585 7.950 1.00 87.50 422 GLN A N 1
ATOM 3340 C CA . GLN A 1 422 ? -7.287 -13.974 8.217 1.00 87.50 422 GLN A CA 1
ATOM 3341 C C . GLN A 1 422 ? -7.461 -12.693 7.419 1.00 87.50 422 GLN A C 1
ATOM 3343 O O . GLN A 1 422 ? -6.515 -11.932 7.234 1.00 87.50 422 GLN A O 1
ATOM 3348 N N . ALA A 1 423 ? -8.692 -12.426 6.993 1.00 91.19 423 ALA A N 1
ATOM 3349 C CA . ALA A 1 423 ? -9.109 -11.120 6.512 1.00 91.19 423 ALA A CA 1
ATOM 3350 C C . ALA A 1 423 ? -10.149 -10.563 7.471 1.00 91.19 423 ALA A C 1
ATOM 3352 O O . ALA A 1 423 ? -11.271 -11.054 7.566 1.00 91.19 423 ALA A O 1
ATOM 3353 N N . HIS A 1 424 ? -9.779 -9.497 8.161 1.00 92.62 424 HIS A N 1
ATOM 3354 C CA . HIS A 1 424 ? -10.693 -8.766 9.020 1.00 92.62 424 HIS A CA 1
ATOM 3355 C C . HIS A 1 424 ? -10.404 -7.269 8.908 1.00 92.62 424 HIS A C 1
ATOM 3357 O O . HIS A 1 424 ? -9.337 -6.866 8.428 1.00 92.62 424 HIS A O 1
ATOM 3363 N N . PRO A 1 425 ? -11.328 -6.403 9.346 1.00 94.62 425 PRO A N 1
ATOM 3364 C CA . PRO A 1 425 ? -11.050 -4.980 9.403 1.00 94.62 425 PRO A CA 1
ATOM 3365 C C . PRO A 1 425 ? -9.802 -4.688 10.259 1.00 94.62 425 PRO A C 1
ATOM 3367 O O . PRO A 1 425 ? -9.615 -5.323 11.300 1.00 94.62 425 PRO A O 1
ATOM 3370 N N . PRO A 1 426 ? -8.938 -3.742 9.856 1.00 94.94 426 PRO A N 1
ATOM 3371 C CA . PRO A 1 426 ? -7.689 -3.464 10.562 1.00 94.94 426 PRO A CA 1
ATOM 3372 C C . PRO A 1 426 ? -7.925 -2.926 11.977 1.00 94.94 426 PRO A C 1
ATOM 3374 O O . PRO A 1 426 ? -8.928 -2.242 12.235 1.00 94.94 426 PRO A O 1
ATOM 3377 N N . SER A 1 427 ? -6.952 -3.188 12.854 1.00 95.75 427 SER A N 1
ATOM 3378 C CA . SER A 1 427 ? -6.853 -2.578 14.181 1.00 95.75 427 SER A CA 1
ATOM 3379 C C . SER A 1 427 ? -6.614 -1.074 14.055 1.00 95.75 427 SER A C 1
ATOM 3381 O O . SER A 1 427 ? -6.060 -0.602 13.061 1.00 95.75 427 SER A O 1
ATOM 3383 N N . LEU A 1 428 ? -7.024 -0.304 15.058 1.00 95.94 428 LEU A N 1
ATOM 3384 C CA . LEU A 1 428 ? -6.840 1.140 15.102 1.00 95.94 428 LEU A CA 1
ATOM 3385 C C . LEU A 1 428 ? -5.764 1.507 16.115 1.00 95.94 428 LEU A C 1
ATOM 3387 O O . LEU A 1 428 ? -5.671 0.947 17.205 1.00 95.94 428 LEU A O 1
ATOM 3391 N N . GLY A 1 429 ? -4.957 2.488 15.747 1.00 94.12 429 GLY A N 1
ATOM 3392 C CA . GLY A 1 429 ? -3.887 2.996 16.583 1.00 94.12 429 GLY A CA 1
ATOM 3393 C C . GLY A 1 429 ? -3.558 4.429 16.225 1.00 94.12 429 GLY A C 1
ATOM 3394 O O . GLY A 1 429 ? -4.069 4.999 15.264 1.00 94.12 429 GLY A O 1
ATOM 3395 N N . TRP A 1 430 ? -2.696 5.013 17.028 1.00 90.75 430 TRP A N 1
ATOM 3396 C CA . TRP A 1 430 ? -2.258 6.388 16.943 1.00 90.75 430 TRP A CA 1
ATOM 3397 C C . TRP A 1 430 ? -0.959 6.475 16.137 1.00 90.75 430 TRP A C 1
ATOM 3399 O O . TRP A 1 430 ? -0.043 5.682 16.370 1.00 90.75 430 TRP A O 1
ATOM 3409 N N . ARG A 1 431 ? -0.868 7.438 15.212 1.00 89.88 431 ARG A N 1
ATOM 3410 C CA . ARG A 1 431 ? 0.361 7.754 14.469 1.00 89.88 431 ARG A CA 1
ATOM 3411 C C . ARG A 1 431 ? 0.672 9.258 14.503 1.00 89.88 431 ARG A C 1
ATOM 3413 O O . ARG A 1 431 ? -0.197 10.065 14.166 1.00 89.88 431 ARG A O 1
ATOM 3420 N N . GLY A 1 432 ? 1.910 9.624 14.840 1.00 81.12 432 GLY A N 1
ATOM 3421 C CA . GLY A 1 432 ? 2.450 10.988 14.754 1.00 81.12 432 GLY A CA 1
ATOM 3422 C C . GLY A 1 432 ? 3.571 11.287 15.761 1.00 81.12 432 GLY A C 1
ATOM 3423 O O . GLY A 1 432 ? 3.802 10.541 16.701 1.00 81.12 432 GLY A O 1
ATOM 3424 N N . SER A 1 433 ? 4.266 12.411 15.609 1.00 56.66 433 SER A N 1
ATOM 3425 C CA . SER A 1 433 ? 5.321 12.845 16.541 1.00 56.66 433 SER A CA 1
ATOM 3426 C C . SER A 1 433 ? 5.005 14.273 16.974 1.00 56.66 433 SER A C 1
ATOM 3428 O O . SER A 1 433 ? 5.099 15.175 16.153 1.00 56.66 433 SER A O 1
ATOM 3430 N N . ASN A 1 434 ? 4.570 14.483 18.223 1.00 48.09 434 ASN A N 1
ATOM 3431 C CA . ASN A 1 434 ? 4.320 15.808 18.821 1.00 48.09 434 ASN A CA 1
ATOM 3432 C C . ASN A 1 434 ? 3.587 16.827 17.906 1.00 48.09 434 ASN A C 1
ATOM 3434 O O . ASN A 1 434 ? 4.129 17.869 17.547 1.00 48.09 434 ASN A O 1
ATOM 3438 N N . GLY A 1 435 ? 2.325 16.532 17.571 1.00 54.19 435 GLY A N 1
ATOM 3439 C CA . GLY A 1 435 ? 1.398 17.389 16.812 1.00 54.19 435 GLY A CA 1
ATOM 3440 C C . GLY A 1 435 ? -0.053 16.901 16.959 1.00 54.19 435 GLY A C 1
ATOM 3441 O O . GLY A 1 435 ? -0.315 16.094 17.850 1.00 54.19 435 GLY A O 1
ATOM 3442 N N . THR A 1 436 ? -0.999 17.356 16.116 1.00 58.09 436 THR A N 1
ATOM 3443 C CA . THR A 1 436 ? -2.397 16.862 16.118 1.00 58.09 436 THR A CA 1
ATOM 3444 C C . THR A 1 436 ? -2.421 15.421 15.611 1.00 58.09 436 THR A C 1
ATOM 3446 O O . THR A 1 436 ? -2.219 15.187 14.419 1.00 58.09 436 THR A O 1
ATOM 3449 N N . PRO A 1 437 ? -2.617 14.434 16.485 1.00 71.38 437 PRO A N 1
ATOM 3450 C CA . PRO A 1 437 ? -2.374 13.065 16.095 1.00 71.38 437 PRO A CA 1
ATOM 3451 C C . PRO A 1 437 ? -3.534 12.444 15.332 1.00 71.38 437 PRO A C 1
ATOM 3453 O O . PRO A 1 437 ? -4.695 12.783 15.565 1.00 71.38 437 PRO A O 1
ATOM 3456 N N . GLU A 1 438 ? -3.211 11.489 14.463 1.00 88.06 438 GLU A N 1
ATOM 3457 C CA . GLU A 1 438 ? -4.179 10.809 13.609 1.00 88.06 438 GLU A CA 1
ATOM 3458 C C . GLU A 1 438 ? -4.317 9.335 14.016 1.00 88.06 438 GLU A C 1
ATOM 3460 O O . GLU A 1 438 ? -3.337 8.596 14.118 1.00 88.06 438 GLU A O 1
ATOM 3465 N N . ILE A 1 439 ? -5.554 8.902 14.245 1.00 92.56 439 ILE A N 1
ATOM 3466 C CA . ILE A 1 439 ? -5.926 7.500 14.377 1.00 92.56 439 ILE A CA 1
ATOM 3467 C C . ILE A 1 439 ? -5.977 6.895 12.974 1.00 92.56 439 ILE A C 1
ATOM 3469 O O . ILE A 1 439 ? -6.702 7.374 12.098 1.00 92.56 439 ILE A O 1
ATOM 3473 N N . THR A 1 440 ? -5.212 5.830 12.767 1.00 93.81 440 THR A N 1
ATOM 3474 C CA . THR A 1 440 ? -5.098 5.125 11.490 1.00 93.81 440 THR A CA 1
ATOM 3475 C C . THR A 1 440 ? -5.113 3.612 11.690 1.00 93.81 440 THR A C 1
ATOM 3477 O O . THR A 1 440 ? -5.206 3.113 12.811 1.00 93.81 440 THR A O 1
ATOM 3480 N N . THR A 1 441 ? -5.053 2.883 10.583 1.00 94.50 441 THR A N 1
ATOM 3481 C CA . THR A 1 441 ? -5.067 1.425 10.510 1.00 94.50 441 THR A CA 1
ATOM 3482 C C . THR A 1 441 ? -3.707 0.808 10.818 1.00 94.50 441 THR A C 1
ATOM 3484 O O . THR A 1 441 ? -2.675 1.271 10.328 1.00 94.50 441 THR A O 1
ATOM 3487 N N . PHE A 1 442 ? -3.729 -0.271 11.592 1.00 93.69 442 PHE A N 1
ATOM 3488 C CA . PHE A 1 442 ? -2.587 -1.074 12.008 1.00 93.69 442 PHE A CA 1
ATOM 3489 C C . PHE A 1 442 ? -2.861 -2.555 11.743 1.00 93.69 442 PHE A C 1
ATOM 3491 O O . PHE A 1 442 ? -3.999 -3.019 11.830 1.00 93.69 442 PHE A O 1
ATOM 3498 N N . ALA A 1 443 ? -1.797 -3.290 11.445 1.00 91.19 443 ALA A N 1
ATOM 3499 C CA . ALA A 1 443 ? -1.796 -4.743 11.343 1.00 91.19 443 ALA A CA 1
ATOM 3500 C C . ALA A 1 443 ? -0.470 -5.283 11.902 1.00 91.19 443 ALA A C 1
ATOM 3502 O O . ALA A 1 443 ? 0.491 -4.505 12.014 1.00 91.19 443 ALA A O 1
ATOM 3503 N N . PRO A 1 444 ? -0.392 -6.582 12.244 1.00 85.56 444 PRO A N 1
ATOM 3504 C CA . PRO A 1 444 ? 0.877 -7.218 12.566 1.00 85.56 444 PRO A CA 1
ATOM 3505 C C . PRO A 1 444 ? 1.875 -6.988 11.426 1.00 85.56 444 PRO A C 1
ATOM 3507 O O . PRO A 1 444 ? 1.634 -7.382 10.287 1.00 85.56 444 PRO A O 1
ATOM 3510 N N . GLY A 1 445 ? 2.962 -6.278 11.725 1.00 71.56 445 GLY A N 1
ATOM 3511 C CA . GLY A 1 445 ? 4.036 -6.004 10.772 1.00 71.56 445 GLY A CA 1
ATOM 3512 C C . GLY A 1 445 ? 5.120 -7.072 10.837 1.00 71.56 445 GLY A C 1
ATOM 3513 O O . GLY A 1 445 ? 5.641 -7.485 9.807 1.00 71.56 445 GLY A O 1
ATOM 3514 N N . MET A 1 446 ? 5.430 -7.530 12.051 1.00 71.06 446 MET A N 1
ATOM 3515 C CA . MET A 1 446 ? 6.362 -8.619 12.292 1.00 71.06 446 MET A CA 1
ATOM 3516 C C . MET A 1 446 ? 6.026 -9.293 13.621 1.00 71.06 446 MET A C 1
ATOM 3518 O O . MET A 1 446 ? 5.990 -8.635 14.664 1.00 71.06 446 MET A O 1
ATOM 3522 N N . ILE A 1 447 ? 5.789 -10.600 13.582 1.00 66.50 447 ILE A N 1
ATOM 3523 C CA . ILE A 1 447 ? 5.687 -11.426 14.781 1.00 66.50 447 ILE A CA 1
ATOM 3524 C C . ILE A 1 447 ? 6.888 -12.368 14.764 1.00 66.50 447 ILE A C 1
ATOM 3526 O O . ILE A 1 447 ? 7.123 -13.042 13.770 1.00 66.50 447 ILE A O 1
ATOM 3530 N N . LEU A 1 448 ? 7.688 -12.369 15.827 1.00 68.12 448 LEU A N 1
ATOM 3531 C CA . LEU A 1 448 ? 8.912 -13.163 15.918 1.00 68.12 448 LEU A CA 1
ATOM 3532 C C . LEU A 1 448 ? 8.861 -14.075 17.130 1.00 68.12 448 LEU A C 1
ATOM 3534 O O . LEU A 1 448 ? 8.538 -13.624 18.231 1.00 68.12 448 LEU A O 1
ATOM 3538 N N . THR A 1 449 ? 9.269 -15.327 16.935 1.00 64.12 449 THR A N 1
ATOM 3539 C CA . THR A 1 449 ? 9.609 -16.224 18.040 1.00 64.12 449 THR A CA 1
ATOM 3540 C C . THR A 1 449 ? 11.106 -16.500 18.013 1.00 64.12 449 THR A C 1
ATOM 3542 O O . THR A 1 449 ? 11.616 -17.083 17.062 1.00 64.12 449 THR A O 1
ATOM 3545 N N . VAL A 1 450 ? 11.809 -16.082 19.063 1.00 61.62 450 VAL A N 1
ATOM 3546 C CA . VAL A 1 450 ? 13.243 -16.315 19.241 1.00 61.62 450 VAL A CA 1
ATOM 3547 C C . VAL A 1 450 ? 13.432 -17.374 20.322 1.00 61.62 450 VAL A C 1
ATOM 3549 O O . VAL A 1 450 ? 13.193 -17.116 21.504 1.00 61.62 450 VAL A O 1
ATOM 3552 N N . ASP A 1 451 ? 13.872 -18.567 19.922 1.00 58.66 451 ASP A N 1
ATOM 3553 C CA . ASP A 1 451 ? 14.325 -19.587 20.867 1.00 58.66 451 ASP A CA 1
ATOM 3554 C C . ASP A 1 451 ? 15.807 -19.372 21.183 1.00 58.66 451 ASP A C 1
ATOM 3556 O O . ASP A 1 451 ? 16.675 -19.554 20.329 1.00 58.66 451 ASP A O 1
ATOM 3560 N N . LYS A 1 452 ? 16.095 -18.977 22.425 1.00 57.03 452 LYS A N 1
ATOM 3561 C CA . LYS A 1 452 ? 17.464 -18.717 22.880 1.00 57.03 452 LYS A CA 1
ATOM 3562 C C . LYS A 1 452 ? 18.328 -19.979 22.951 1.00 57.03 452 LYS A C 1
ATOM 3564 O O . LYS A 1 452 ? 19.544 -19.857 22.935 1.00 57.03 452 LYS A O 1
ATOM 3569 N N . ASN A 1 453 ? 17.725 -21.168 23.010 1.00 52.12 453 ASN A N 1
ATOM 3570 C CA . ASN A 1 453 ? 18.455 -22.437 23.081 1.00 52.12 453 ASN A CA 1
ATOM 3571 C C . ASN A 1 453 ? 18.964 -22.912 21.712 1.00 52.12 453 ASN A C 1
ATOM 3573 O O . ASN A 1 453 ? 19.798 -23.810 21.652 1.00 52.12 453 ASN A O 1
ATOM 3577 N N . LEU A 1 454 ? 18.464 -22.323 20.622 1.00 51.38 454 LEU A N 1
ATOM 3578 C CA . LEU A 1 454 ? 18.927 -22.575 19.253 1.00 51.38 454 LEU A CA 1
ATOM 3579 C C . LEU A 1 454 ? 20.029 -21.588 18.820 1.00 51.38 454 LEU A C 1
ATOM 3581 O O . LEU A 1 454 ? 20.383 -21.541 17.645 1.00 51.38 454 LEU A O 1
ATOM 3585 N N . LEU A 1 455 ? 20.545 -20.782 19.754 1.00 52.75 455 LEU A N 1
ATOM 3586 C CA . LEU A 1 455 ? 21.628 -19.830 19.520 1.00 52.75 455 LEU A CA 1
ATOM 3587 C C . LEU A 1 455 ? 22.976 -20.529 19.727 1.00 52.75 455 LEU A C 1
ATOM 3589 O O . LEU A 1 455 ? 23.245 -21.068 20.801 1.00 52.75 455 LEU A O 1
ATOM 3593 N N . SER A 1 456 ? 23.817 -20.529 18.697 1.00 49.56 456 SER A N 1
ATOM 3594 C CA . SER A 1 456 ? 25.195 -21.009 18.780 1.00 49.56 456 SER A CA 1
ATOM 3595 C C . SER A 1 456 ? 26.114 -19.939 19.387 1.00 49.56 456 SER A C 1
ATOM 3597 O O . SER A 1 456 ? 25.786 -18.754 19.411 1.00 49.56 456 SER A O 1
ATOM 3599 N N . SER A 1 457 ? 27.293 -20.334 19.874 1.00 47.78 457 SER A N 1
ATOM 3600 C CA . SER A 1 457 ? 28.291 -19.402 20.426 1.00 47.78 457 SER A CA 1
ATOM 3601 C C . SER A 1 457 ? 28.904 -18.452 19.389 1.00 47.78 457 SER A C 1
ATOM 3603 O O . SER A 1 457 ? 29.544 -17.484 19.778 1.00 47.78 457 SER A O 1
ATOM 3605 N N . GLU A 1 458 ? 28.712 -18.713 18.092 1.00 49.75 458 GLU A N 1
ATOM 3606 C CA . GLU A 1 458 ? 29.112 -17.819 16.993 1.00 49.75 458 GLU A CA 1
ATOM 3607 C C . GLU A 1 458 ? 28.056 -16.726 16.716 1.00 49.75 458 GLU A C 1
ATOM 3609 O O . GLU A 1 458 ? 28.298 -15.807 15.939 1.00 49.75 458 GLU A O 1
ATOM 3614 N N . ASP A 1 459 ? 26.892 -16.781 17.377 1.00 51.22 459 ASP A N 1
ATOM 3615 C CA . ASP A 1 459 ? 25.776 -15.845 17.204 1.00 51.22 459 ASP A CA 1
ATOM 3616 C C . ASP A 1 459 ? 25.837 -14.654 18.186 1.00 51.22 459 ASP A C 1
ATOM 3618 O O . ASP A 1 459 ? 24.842 -14.323 18.846 1.00 51.22 459 ASP A O 1
ATOM 3622 N N . GLU A 1 460 ? 26.996 -13.987 18.293 1.00 48.22 460 GLU A N 1
ATOM 3623 C CA . GLU A 1 460 ? 27.182 -12.802 19.159 1.00 48.22 460 GLU A CA 1
ATOM 3624 C C . GLU A 1 460 ? 26.122 -11.705 18.906 1.00 48.22 460 GLU A C 1
ATOM 3626 O O . GLU A 1 460 ? 25.718 -11.009 19.843 1.00 48.22 460 GLU A O 1
ATOM 3631 N N . ASP A 1 461 ? 25.573 -11.616 17.691 1.00 49.84 461 ASP A N 1
ATOM 3632 C CA . ASP A 1 461 ? 24.573 -10.619 17.284 1.00 49.84 461 ASP A CA 1
ATOM 3633 C C . ASP A 1 461 ? 23.200 -10.770 17.976 1.00 49.84 461 ASP A C 1
ATOM 3635 O O . ASP A 1 461 ? 22.511 -9.779 18.226 1.00 49.84 461 ASP A O 1
ATOM 3639 N N . LEU A 1 462 ? 22.773 -11.986 18.349 1.00 49.81 462 LEU A N 1
ATOM 3640 C CA . LEU A 1 462 ? 21.438 -12.215 18.940 1.00 49.81 462 LEU A CA 1
ATOM 3641 C C . LEU A 1 462 ? 21.406 -12.051 20.465 1.00 49.81 462 LEU A C 1
ATOM 3643 O O . LEU A 1 462 ? 20.330 -11.852 21.043 1.00 49.81 462 LEU A O 1
ATOM 3647 N N . SER A 1 463 ? 22.578 -12.032 21.111 1.00 48.25 463 SER A N 1
ATOM 3648 C CA . SER A 1 463 ? 22.734 -11.609 22.511 1.00 48.25 463 SER A CA 1
ATOM 3649 C C . SER A 1 463 ? 22.283 -10.156 22.737 1.00 48.25 463 SER A C 1
ATOM 3651 O O . SER A 1 463 ? 21.946 -9.773 23.859 1.00 48.25 463 SER A O 1
ATOM 3653 N N . GLN A 1 464 ? 22.208 -9.367 21.658 1.00 49.22 464 GLN A N 1
ATOM 3654 C CA . GLN A 1 464 ? 21.858 -7.954 21.683 1.00 49.22 464 GLN A CA 1
ATOM 3655 C C . GLN A 1 464 ? 20.357 -7.679 21.531 1.00 49.22 464 GLN A C 1
ATOM 3657 O O . GLN A 1 464 ? 19.964 -6.519 21.619 1.00 49.22 464 GLN A O 1
ATOM 3662 N N . LEU A 1 465 ? 19.485 -8.671 21.311 1.00 53.03 465 LEU A N 1
ATOM 3663 C CA . LEU A 1 465 ? 18.038 -8.421 21.220 1.00 53.03 465 LEU A CA 1
ATOM 3664 C C . LEU A 1 465 ? 17.556 -7.570 22.410 1.00 53.03 465 LEU A C 1
ATOM 3666 O O . LEU A 1 465 ? 17.832 -7.890 23.565 1.00 53.03 465 LEU A O 1
ATOM 3670 N N . ARG A 1 466 ? 16.791 -6.496 22.147 1.00 52.28 466 ARG A N 1
ATOM 3671 C CA . ARG A 1 466 ? 16.306 -5.528 23.166 1.00 52.28 466 ARG A CA 1
ATOM 3672 C C . ARG A 1 466 ? 15.359 -6.119 24.226 1.00 52.28 466 ARG A C 1
ATOM 3674 O O . ARG A 1 466 ? 14.666 -5.378 24.920 1.00 52.28 466 ARG A O 1
ATOM 3681 N N . THR A 1 467 ? 15.241 -7.437 24.318 1.00 53.88 467 THR A N 1
ATOM 3682 C CA . THR A 1 467 ? 14.170 -8.109 25.043 1.00 53.88 467 THR A CA 1
ATOM 3683 C C . THR A 1 467 ? 14.571 -9.491 25.539 1.00 53.88 467 THR A C 1
ATOM 3685 O O . THR A 1 467 ? 15.263 -10.267 24.881 1.00 53.88 467 THR A O 1
ATOM 3688 N N . THR A 1 468 ? 14.095 -9.811 26.738 1.00 52.88 468 THR A N 1
ATOM 3689 C CA . THR A 1 468 ? 14.233 -11.127 27.358 1.00 52.88 468 THR A CA 1
ATOM 3690 C C . THR A 1 468 ? 13.138 -12.104 26.921 1.00 52.88 468 THR A C 1
ATOM 3692 O O . THR A 1 468 ? 13.291 -13.299 27.169 1.00 52.88 468 THR A O 1
ATOM 3695 N N . SER A 1 469 ? 12.074 -11.622 26.260 1.00 58.34 469 SER A N 1
ATOM 3696 C CA . SER A 1 469 ? 10.932 -12.435 25.824 1.00 58.34 469 SER A CA 1
ATOM 3697 C C . SER A 1 469 ? 11.259 -13.263 24.577 1.00 58.34 469 SER A C 1
ATOM 3699 O O . SER A 1 469 ? 11.772 -12.703 23.606 1.00 58.34 469 SER A O 1
ATOM 3701 N N . PRO A 1 470 ? 10.897 -14.559 24.545 1.00 65.50 470 PRO A N 1
ATOM 3702 C CA . PRO A 1 470 ? 11.023 -15.388 23.351 1.00 65.50 470 PRO A CA 1
ATOM 3703 C C . PRO A 1 470 ? 9.960 -15.075 22.287 1.00 65.50 470 PRO A C 1
ATOM 3705 O O . PRO A 1 470 ? 10.084 -15.560 21.174 1.00 65.50 470 PRO A O 1
ATOM 3708 N N . LEU A 1 471 ? 8.913 -14.299 22.599 1.00 73.19 471 LEU A N 1
ATOM 3709 C CA . LEU A 1 471 ? 7.865 -13.897 21.652 1.00 73.19 471 LEU A CA 1
ATOM 3710 C C . LEU A 1 471 ? 7.783 -12.369 21.575 1.00 73.19 471 LEU A C 1
ATOM 3712 O O . LEU A 1 471 ? 7.664 -11.701 22.608 1.00 73.19 471 LEU A O 1
ATOM 3716 N N . LEU A 1 472 ? 7.825 -11.826 20.358 1.00 75.56 472 LEU A N 1
ATOM 3717 C CA . LEU A 1 472 ? 7.711 -10.398 20.072 1.00 75.56 472 LEU A CA 1
ATOM 3718 C C . LEU A 1 472 ? 6.649 -10.143 19.012 1.00 75.56 472 LEU A C 1
ATOM 3720 O O . LEU A 1 472 ? 6.637 -10.793 17.971 1.00 75.56 472 LEU A O 1
ATOM 3724 N N . ARG A 1 473 ? 5.791 -9.151 19.258 1.00 79.38 473 ARG A N 1
ATOM 3725 C CA . ARG A 1 473 ? 4.713 -8.759 18.346 1.00 79.38 473 ARG A CA 1
ATOM 3726 C C . ARG A 1 473 ? 4.807 -7.275 18.049 1.00 79.38 473 ARG A C 1
ATOM 3728 O O . ARG A 1 473 ? 4.518 -6.439 18.902 1.00 79.38 473 ARG A O 1
ATOM 3735 N N . PHE A 1 474 ? 5.185 -6.946 16.824 1.00 83.62 474 PHE A N 1
ATOM 3736 C CA . PHE A 1 474 ? 5.244 -5.572 16.357 1.00 83.62 474 PHE A CA 1
ATOM 3737 C C . PHE A 1 474 ? 4.126 -5.324 15.364 1.00 83.62 474 PHE A C 1
ATOM 3739 O O . PHE A 1 474 ? 4.028 -5.983 14.328 1.00 83.62 474 PHE A O 1
ATOM 3746 N N . TYR A 1 475 ? 3.302 -4.330 15.664 1.00 88.69 475 TYR A N 1
ATOM 3747 C CA . TYR A 1 475 ? 2.355 -3.799 14.700 1.00 88.69 475 TYR A CA 1
ATOM 3748 C C . TYR A 1 475 ? 2.943 -2.554 14.056 1.00 88.69 475 TYR A C 1
ATOM 3750 O O . TYR A 1 475 ? 3.685 -1.790 14.681 1.00 88.69 475 TYR A O 1
ATOM 3758 N N . ALA A 1 476 ? 2.562 -2.334 12.807 1.00 88.31 476 ALA A N 1
ATOM 3759 C CA . ALA A 1 476 ? 2.923 -1.142 12.064 1.00 88.31 476 ALA A CA 1
ATOM 3760 C C . ALA A 1 476 ? 1.675 -0.499 11.465 1.00 88.31 476 ALA A C 1
ATOM 3762 O O . ALA A 1 476 ? 0.682 -1.175 11.179 1.00 88.31 476 ALA A O 1
ATOM 3763 N N . ALA A 1 477 ? 1.727 0.817 11.270 1.00 90.31 477 ALA A N 1
ATOM 3764 C CA . ALA A 1 477 ? 0.709 1.515 10.505 1.00 90.31 477 ALA A CA 1
ATOM 3765 C C . ALA A 1 477 ? 0.720 0.989 9.062 1.00 90.31 477 ALA A C 1
ATOM 3767 O O . ALA A 1 477 ? 1.766 0.955 8.412 1.00 90.31 477 ALA A O 1
ATOM 3768 N N . VAL A 1 478 ? -0.447 0.609 8.549 1.00 88.69 478 VAL A N 1
ATOM 3769 C CA . VAL A 1 478 ? -0.591 0.015 7.213 1.00 88.69 478 VAL A CA 1
ATOM 3770 C C . VAL A 1 478 ? -1.588 0.797 6.375 1.00 88.69 478 VAL A C 1
ATOM 3772 O O . VAL A 1 478 ? -2.583 1.291 6.896 1.00 88.69 478 VAL A O 1
ATOM 3775 N N . ASN A 1 479 ? -1.350 0.874 5.065 1.00 90.44 479 ASN A N 1
ATOM 3776 C CA . ASN A 1 479 ? -2.410 1.105 4.087 1.00 90.44 479 ASN A CA 1
ATOM 3777 C C . ASN A 1 479 ? -2.780 -0.267 3.500 1.00 90.44 479 ASN A C 1
ATOM 3779 O O . ASN A 1 479 ? -1.986 -0.800 2.720 1.00 90.44 479 ASN A O 1
ATOM 3783 N N . PRO A 1 480 ? -3.931 -0.856 3.868 1.00 91.56 480 PRO A N 1
ATOM 3784 C CA . PRO A 1 480 ? -4.273 -2.207 3.436 1.00 91.56 480 PRO A CA 1
ATOM 3785 C C . PRO A 1 480 ? -4.502 -2.354 1.931 1.00 91.56 480 PRO A C 1
ATOM 3787 O O . PRO A 1 480 ? -4.453 -3.482 1.456 1.00 91.56 480 PRO A O 1
ATOM 3790 N N . HIS A 1 481 ? -4.733 -1.251 1.201 1.00 94.81 481 HIS A N 1
ATOM 3791 C CA . HIS A 1 481 ? -5.158 -1.263 -0.206 1.00 94.81 481 HIS A CA 1
ATOM 3792 C C . HIS A 1 481 ? -6.452 -2.059 -0.411 1.00 94.81 481 HIS A C 1
ATOM 3794 O O . HIS A 1 481 ? -6.566 -2.885 -1.303 1.00 94.81 481 HIS A O 1
ATOM 3800 N N . THR A 1 482 ? -7.427 -1.826 0.463 1.00 96.44 482 THR A N 1
ATOM 3801 C CA . THR A 1 482 ? -8.773 -2.417 0.398 1.00 96.44 482 THR A CA 1
ATOM 3802 C C . THR A 1 482 ? -9.825 -1.320 0.536 1.00 96.44 482 THR A C 1
ATOM 3804 O O . THR A 1 482 ? -10.852 -1.480 1.194 1.00 96.44 482 THR A O 1
ATOM 3807 N N . THR A 1 483 ? -9.536 -0.147 -0.028 1.00 95.88 483 THR A N 1
ATOM 3808 C CA . THR A 1 483 ? -10.374 1.046 0.080 1.00 95.88 483 THR A CA 1
ATOM 3809 C C . THR A 1 483 ? -11.740 0.777 -0.532 1.00 95.88 483 THR A C 1
ATOM 3811 O O . THR A 1 483 ? -11.830 0.358 -1.683 1.00 95.88 483 THR A O 1
ATOM 3814 N N . GLN A 1 484 ? -12.807 1.069 0.203 1.00 95.12 484 GLN A N 1
ATOM 3815 C CA . GLN A 1 484 ? -14.181 0.964 -0.273 1.00 95.12 484 GLN A CA 1
ATOM 3816 C C . GLN A 1 484 ? -14.842 2.334 -0.393 1.00 95.12 484 GLN A C 1
ATOM 3818 O O . GLN A 1 484 ? -14.510 3.287 0.320 1.00 95.12 484 GLN A O 1
ATOM 3823 N N . LYS A 1 485 ? -15.838 2.417 -1.284 1.00 90.25 485 LYS A N 1
ATOM 3824 C CA . LYS A 1 485 ? -16.660 3.624 -1.461 1.00 90.25 485 LYS A CA 1
ATOM 3825 C C . LYS A 1 485 ? -17.346 4.035 -0.155 1.00 90.25 485 LYS A C 1
ATOM 3827 O O . LYS A 1 485 ? -17.362 5.214 0.187 1.00 90.25 485 LYS A O 1
ATOM 3832 N N . ASN A 1 486 ? -17.898 3.061 0.565 1.00 88.75 486 ASN A N 1
ATOM 3833 C CA . ASN A 1 486 ? -18.567 3.287 1.839 1.00 88.75 486 ASN A CA 1
ATOM 3834 C C . ASN A 1 486 ? -17.566 3.148 2.987 1.00 88.75 486 ASN A C 1
ATOM 3836 O O . ASN A 1 486 ? -16.742 2.234 2.988 1.00 88.75 486 ASN A O 1
ATOM 3840 N N . ALA A 1 487 ? -17.661 4.045 3.967 1.00 88.69 487 ALA A N 1
ATOM 3841 C CA . ALA A 1 487 ? -16.915 3.906 5.207 1.00 88.69 487 ALA A CA 1
ATOM 3842 C C . ALA A 1 487 ? -17.435 2.712 6.025 1.00 88.69 487 ALA A C 1
ATOM 3844 O O . ALA A 1 487 ? -18.596 2.310 5.903 1.00 88.69 487 ALA A O 1
ATOM 3845 N N . ARG A 1 488 ? -16.577 2.171 6.888 1.00 90.31 488 ARG A N 1
ATOM 3846 C CA . ARG A 1 488 ? -16.939 1.153 7.871 1.00 90.31 488 ARG A CA 1
ATOM 3847 C C . ARG A 1 488 ? -18.035 1.666 8.815 1.00 90.31 488 ARG A C 1
ATOM 3849 O O . ARG A 1 488 ? -18.125 2.863 9.087 1.00 90.31 488 ARG A O 1
ATOM 3856 N N . THR A 1 489 ? -18.842 0.754 9.354 1.00 91.19 489 THR A N 1
ATOM 3857 C CA . THR A 1 489 ? -19.892 1.115 10.318 1.00 91.19 489 THR A CA 1
ATOM 3858 C C . THR A 1 489 ? -19.295 1.591 11.643 1.00 91.19 489 THR A C 1
ATOM 3860 O O . THR A 1 489 ? -18.175 1.208 12.003 1.00 91.19 489 THR A O 1
ATOM 3863 N N . CYS A 1 490 ? -20.050 2.392 12.399 1.00 91.56 490 CYS A N 1
ATOM 3864 C CA . CYS A 1 490 ? -19.627 2.871 13.713 1.00 91.56 490 CYS A CA 1
ATOM 3865 C C . CYS A 1 490 ? -19.31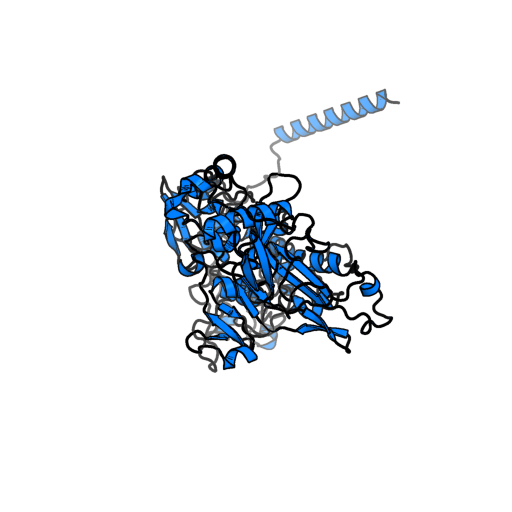6 1.704 14.667 1.00 91.56 490 CYS A C 1
ATOM 3867 O O . CYS A 1 490 ? -18.303 1.728 15.364 1.00 91.56 490 CYS A O 1
ATOM 3869 N N . GLU A 1 491 ? -20.131 0.649 14.648 1.00 93.44 491 GLU A N 1
ATOM 3870 C CA . GLU A 1 491 ? -19.969 -0.560 15.462 1.00 93.44 491 GLU A CA 1
ATOM 3871 C C . GLU A 1 491 ? -18.650 -1.269 15.162 1.00 93.44 491 GLU A C 1
ATOM 3873 O O . GLU A 1 491 ? -17.988 -1.746 16.080 1.00 93.44 491 GLU A O 1
ATOM 3878 N N . SER A 1 492 ? -18.211 -1.270 13.901 1.00 94.12 492 SER A N 1
ATOM 3879 C CA . SER A 1 492 ? -16.963 -1.928 13.508 1.00 94.12 492 SER A CA 1
ATOM 3880 C C . SER A 1 492 ? -15.714 -1.319 14.159 1.00 94.12 492 SER A C 1
ATOM 3882 O O . SER A 1 492 ? -14.662 -1.953 14.119 1.00 94.12 492 SER A O 1
ATOM 3884 N N . CYS A 1 493 ? -15.814 -0.112 14.728 1.00 94.31 493 CYS A N 1
ATOM 3885 C CA . CYS A 1 493 ? -14.733 0.585 15.428 1.00 94.31 493 CYS A CA 1
ATOM 3886 C C . CYS A 1 493 ? -15.029 0.736 16.927 1.00 94.31 493 CYS A C 1
ATOM 3888 O O . CYS A 1 493 ? -14.153 0.512 17.757 1.00 94.31 493 CYS A O 1
ATOM 3890 N N . HIS A 1 494 ? -16.261 1.114 17.276 1.00 94.50 494 HIS A N 1
ATOM 3891 C CA . HIS A 1 494 ? -16.668 1.418 18.650 1.00 94.50 494 HIS A CA 1
ATOM 3892 C C . HIS A 1 494 ? -17.118 0.189 19.450 1.00 94.50 494 HIS A C 1
ATOM 3894 O O . HIS A 1 494 ? -17.101 0.230 20.678 1.00 94.50 494 HIS A O 1
ATOM 3900 N N . TRP A 1 495 ? -17.494 -0.904 18.780 1.00 95.31 495 TRP A N 1
ATOM 3901 C CA . TRP A 1 495 ? -17.893 -2.173 19.395 1.00 95.31 495 TRP A CA 1
ATOM 3902 C C . TRP A 1 495 ? -17.189 -3.359 18.719 1.00 95.31 495 TRP A C 1
ATOM 3904 O O . TRP A 1 495 ? -17.817 -4.299 18.234 1.00 95.31 495 TRP A O 1
ATOM 3914 N N . SER A 1 496 ? -15.858 -3.294 18.649 1.00 95.94 496 SER A N 1
ATOM 3915 C CA . SER A 1 496 ? -15.027 -4.310 17.998 1.00 95.94 496 SER A CA 1
ATOM 3916 C C . SER A 1 496 ? -13.736 -4.536 18.776 1.00 95.94 496 SER A C 1
ATOM 3918 O O . SER A 1 496 ? -12.912 -3.627 18.899 1.00 95.94 496 SER A O 1
ATOM 3920 N N . SER A 1 497 ? -13.542 -5.756 19.287 1.00 96.69 497 SER A N 1
ATOM 3921 C CA . SER A 1 497 ? -12.307 -6.142 19.981 1.00 96.69 497 SER A CA 1
ATOM 3922 C C . SER A 1 497 ? -11.097 -6.069 19.046 1.00 96.69 497 SER A C 1
ATOM 3924 O O . SER A 1 497 ? -10.044 -5.562 19.435 1.00 96.69 497 SER A O 1
ATOM 3926 N N . GLN A 1 498 ? -11.285 -6.459 17.781 1.00 95.25 498 GLN A N 1
ATOM 3927 C CA . GLN A 1 498 ? -10.258 -6.392 16.748 1.00 95.25 498 GLN A CA 1
ATOM 3928 C C . GLN A 1 498 ? -9.831 -4.950 16.468 1.00 95.25 498 GLN A C 1
ATOM 3930 O O . GLN A 1 498 ? -8.641 -4.644 16.480 1.00 95.25 498 GLN A O 1
ATOM 3935 N N . ALA A 1 499 ? -10.788 -4.039 16.257 1.00 95.75 499 ALA A N 1
ATOM 3936 C CA . ALA A 1 499 ? -10.474 -2.637 15.981 1.00 95.75 499 ALA A CA 1
ATOM 3937 C C . ALA A 1 499 ? -9.757 -1.968 17.160 1.00 95.75 499 ALA A C 1
ATOM 3939 O O . ALA A 1 499 ? -8.903 -1.111 16.950 1.00 95.75 499 ALA A O 1
ATOM 3940 N N . LEU A 1 500 ? -10.069 -2.378 18.391 1.00 96.06 500 LEU A N 1
ATOM 3941 C CA . LEU A 1 500 ? -9.408 -1.881 19.594 1.00 96.06 500 LEU A CA 1
ATOM 3942 C C . LEU A 1 500 ? -8.044 -2.539 19.847 1.00 96.06 500 LEU A C 1
ATOM 3944 O O . LEU A 1 500 ? -7.295 -2.019 20.661 1.00 96.06 500 LEU A O 1
ATOM 3948 N N . GLY A 1 501 ? -7.681 -3.606 19.128 1.00 94.75 501 GLY A N 1
ATOM 3949 C CA . GLY A 1 501 ? -6.375 -4.263 19.227 1.00 94.75 501 GLY A CA 1
ATOM 3950 C C . GLY A 1 501 ? -6.302 -5.399 20.251 1.00 94.75 501 GLY A C 1
ATOM 3951 O O . GLY A 1 501 ? -5.202 -5.790 20.632 1.00 94.75 501 GLY A O 1
ATOM 3952 N N . TRP A 1 502 ? -7.437 -5.941 20.694 1.00 95.25 502 TRP A N 1
ATOM 3953 C CA . TRP A 1 502 ? -7.500 -7.067 21.643 1.00 95.25 502 TRP A CA 1
ATOM 3954 C C . TRP A 1 502 ? -7.537 -8.442 20.976 1.00 95.25 502 TRP A C 1
ATOM 3956 O O . TRP A 1 502 ? -7.651 -9.445 21.675 1.00 95.25 502 TRP A O 1
ATOM 3966 N N . GLY A 1 503 ? -7.454 -8.472 19.646 1.00 93.69 503 GLY A N 1
ATOM 3967 C CA . GLY A 1 503 ? -7.719 -9.665 18.856 1.00 93.69 503 GLY A CA 1
ATOM 3968 C C . GLY A 1 503 ? -9.212 -9.881 18.623 1.00 93.69 503 GLY A C 1
ATOM 3969 O O . GLY A 1 503 ? -10.074 -9.133 19.111 1.00 93.69 503 GLY A O 1
ATOM 3970 N N . GLN A 1 504 ? -9.531 -10.900 17.848 1.00 94.25 504 GLN A N 1
ATOM 3971 C CA . GLN A 1 504 ? -10.885 -11.348 17.599 1.00 94.25 504 GLN A CA 1
ATOM 3972 C C . GLN A 1 504 ? -11.468 -12.004 18.847 1.00 94.25 504 GLN A C 1
ATOM 3974 O O . GLN A 1 504 ? -10.777 -12.600 19.673 1.00 94.25 504 GLN A O 1
ATOM 3979 N N . GLY A 1 505 ? -12.779 -11.870 18.993 1.00 95.31 505 GLY A N 1
ATOM 3980 C CA . GLY A 1 505 ? -13.516 -12.455 20.097 1.00 95.31 505 GLY A CA 1
ATOM 3981 C C . GLY A 1 505 ? -14.870 -11.791 20.285 1.00 95.31 505 GLY A C 1
ATOM 3982 O O . GLY A 1 505 ? -15.278 -10.912 19.521 1.00 95.31 505 GLY A O 1
ATOM 3983 N N . GLN A 1 506 ? -15.579 -12.230 21.315 1.00 95.75 506 GLN A N 1
ATOM 3984 C CA . GLN A 1 506 ? -16.925 -11.774 21.615 1.00 95.75 506 GLN A CA 1
ATOM 3985 C C . GLN A 1 506 ? -16.902 -10.709 22.711 1.00 95.75 506 GLN A C 1
ATOM 3987 O O . GLN A 1 506 ? -16.348 -10.920 23.789 1.00 95.75 506 GLN A O 1
ATOM 3992 N N . LEU A 1 507 ? -17.543 -9.569 22.439 1.00 94.56 507 LEU A N 1
ATOM 3993 C CA . LEU A 1 507 ? -17.842 -8.545 23.439 1.00 94.56 507 LEU A CA 1
ATOM 3994 C C . LEU A 1 507 ? -19.287 -8.688 23.909 1.00 94.56 507 LEU A C 1
ATOM 3996 O O . LEU A 1 507 ? -20.215 -8.676 23.093 1.00 94.56 507 LEU A O 1
ATOM 4000 N N . THR A 1 508 ? -19.481 -8.755 25.221 1.00 92.75 508 THR A N 1
ATOM 4001 C CA . THR A 1 508 ? -20.804 -8.741 25.852 1.00 92.75 508 THR A CA 1
ATOM 4002 C C . THR A 1 508 ? -20.922 -7.557 26.806 1.00 92.75 508 THR A C 1
ATOM 4004 O O . THR A 1 508 ? -19.931 -7.049 27.330 1.00 92.75 508 THR A O 1
ATOM 4007 N N . TYR A 1 509 ? -22.152 -7.077 26.982 1.00 90.62 509 TYR A N 1
ATOM 4008 C CA . TYR A 1 509 ? -22.502 -6.028 27.933 1.00 90.62 509 TYR A CA 1
ATOM 4009 C C . TYR A 1 509 ? -23.637 -6.553 28.803 1.00 90.62 509 TYR A C 1
ATOM 4011 O O . TYR A 1 509 ? -24.701 -6.897 28.283 1.00 90.62 509 TYR A O 1
ATOM 4019 N N . ASP A 1 510 ? -23.378 -6.700 30.097 1.00 84.25 510 ASP A N 1
ATOM 4020 C CA . ASP A 1 510 ? -24.282 -7.396 31.006 1.00 84.25 510 ASP A CA 1
ATOM 4021 C C . ASP A 1 510 ? -25.211 -6.449 31.790 1.00 84.25 510 ASP A C 1
ATOM 4023 O O . ASP A 1 510 ? -25.139 -5.222 31.705 1.00 84.25 510 ASP A O 1
ATOM 4027 N N . ARG A 1 511 ? -26.101 -7.033 32.604 1.00 78.00 511 ARG A N 1
ATOM 4028 C CA . ARG A 1 511 ? -27.045 -6.278 33.450 1.00 78.00 511 ARG A CA 1
ATOM 4029 C C . ARG A 1 511 ? -26.377 -5.535 34.615 1.00 78.00 511 ARG A C 1
ATOM 4031 O O . ARG A 1 511 ? -27.026 -4.703 35.244 1.00 78.00 511 ARG A O 1
ATOM 4038 N N . LYS A 1 512 ? -25.110 -5.830 34.930 1.00 81.69 512 LYS A N 1
ATOM 4039 C CA . LYS A 1 512 ? -24.311 -5.089 35.921 1.00 81.69 512 LYS A CA 1
ATOM 4040 C C . LYS A 1 512 ? -23.632 -3.868 35.303 1.00 81.69 512 LYS A C 1
ATOM 4042 O O . LYS A 1 512 ? -23.068 -3.051 36.039 1.00 81.69 512 LYS A O 1
ATOM 4047 N N . ASN A 1 513 ? -23.806 -3.680 33.994 1.00 86.81 513 ASN A N 1
ATOM 4048 C CA . ASN A 1 513 ? -23.204 -2.642 33.171 1.00 86.81 513 ASN A CA 1
ATOM 4049 C C . ASN A 1 513 ? -21.708 -2.861 32.965 1.00 86.81 513 ASN A C 1
ATOM 4051 O O . ASN A 1 513 ? -20.971 -1.898 32.769 1.00 86.81 513 ASN A O 1
ATOM 4055 N N . GLU A 1 514 ? -21.258 -4.107 33.024 1.00 90.38 514 GLU A N 1
ATOM 4056 C CA . GLU A 1 514 ? -19.870 -4.477 32.797 1.00 90.38 514 GLU A CA 1
ATOM 4057 C C . GLU A 1 514 ? -19.699 -4.974 31.364 1.00 90.38 514 GLU A C 1
ATOM 4059 O O . GLU A 1 514 ? -20.583 -5.614 30.787 1.00 90.38 514 GLU A O 1
ATOM 4064 N N . ILE A 1 515 ? -18.553 -4.643 30.773 1.00 92.25 515 ILE A N 1
ATOM 4065 C CA . ILE A 1 515 ? -18.163 -5.149 29.459 1.00 92.25 515 ILE A CA 1
ATOM 4066 C C . ILE A 1 515 ? -17.236 -6.335 29.682 1.00 92.25 515 ILE A C 1
ATOM 4068 O O . ILE A 1 515 ? -16.209 -6.198 30.349 1.00 92.25 515 ILE A O 1
ATOM 4072 N N . GLN A 1 516 ? -17.583 -7.478 29.100 1.00 93.50 516 GLN A N 1
ATOM 4073 C CA . GLN A 1 516 ? -16.758 -8.681 29.132 1.00 93.50 516 GLN A CA 1
ATOM 4074 C C . GLN A 1 516 ? -16.240 -8.992 27.730 1.00 93.50 516 GLN A C 1
ATOM 4076 O O . GLN A 1 516 ? -16.893 -8.700 26.725 1.00 93.50 516 GLN A O 1
ATOM 4081 N N . PHE A 1 517 ? -15.045 -9.573 27.681 1.00 95.31 517 PHE A N 1
ATOM 4082 C CA . PHE A 1 517 ? -14.393 -9.998 26.453 1.00 95.31 517 PHE A CA 1
ATOM 4083 C C . PHE A 1 517 ? -13.983 -11.462 26.570 1.00 95.31 517 PHE A C 1
ATOM 4085 O O . PHE A 1 517 ? -13.247 -11.830 27.487 1.00 95.31 517 PHE A O 1
ATOM 4092 N N . THR A 1 518 ? -14.439 -12.266 25.616 1.00 97.00 518 THR A N 1
ATOM 4093 C CA . THR A 1 518 ? -14.011 -13.654 25.438 1.00 97.00 518 THR A CA 1
ATOM 4094 C C . THR A 1 518 ? -13.197 -13.727 24.146 1.00 97.00 518 THR A C 1
ATOM 4096 O O . THR A 1 518 ? -13.785 -13.548 23.075 1.00 97.00 518 THR A O 1
ATOM 4099 N N . PRO A 1 519 ? -11.867 -13.916 24.212 1.00 96.69 519 PRO A N 1
ATOM 4100 C CA . PRO A 1 519 ? -11.034 -13.988 23.016 1.00 96.69 519 PRO A CA 1
ATOM 4101 C C . PRO A 1 519 ? -11.346 -15.245 22.200 1.00 96.69 519 PRO A C 1
ATOM 4103 O O . PRO A 1 519 ? -11.736 -16.269 22.756 1.00 96.69 519 PRO A O 1
ATOM 4106 N N . LEU A 1 520 ? -11.167 -15.158 20.882 1.00 94.44 520 LEU A N 1
ATOM 4107 C CA . LEU A 1 520 ? -11.260 -16.309 19.979 1.00 94.44 520 LEU A CA 1
ATOM 4108 C C . LEU A 1 520 ? -10.053 -17.243 20.134 1.00 94.44 520 LEU A C 1
ATOM 4110 O O . LEU A 1 520 ? -10.191 -18.455 20.003 1.00 94.44 520 LEU A O 1
ATOM 4114 N N . TYR A 1 521 ? -8.882 -16.667 20.409 1.00 90.44 521 TYR A N 1
ATOM 4115 C CA . TYR A 1 521 ? -7.622 -17.389 20.526 1.00 90.44 521 TYR A CA 1
ATOM 4116 C C . TYR A 1 521 ? -7.135 -17.474 21.962 1.00 90.44 521 TYR A C 1
ATOM 4118 O O . TYR A 1 521 ? -7.231 -16.513 22.732 1.00 90.44 521 TYR A O 1
ATOM 4126 N N . GLU A 1 522 ? -6.516 -18.607 22.276 1.00 89.75 522 GLU A N 1
ATOM 4127 C CA . GLU A 1 522 ? -5.845 -18.808 23.551 1.00 89.75 522 GLU A CA 1
ATOM 4128 C C . GLU A 1 522 ? -4.666 -17.833 23.733 1.00 89.75 522 GLU A C 1
ATOM 4130 O O . GLU A 1 522 ? -3.998 -17.452 22.758 1.00 89.75 522 GLU A O 1
ATOM 4135 N N . PRO A 1 523 ? -4.381 -17.407 24.977 1.00 88.06 523 PRO A N 1
ATOM 4136 C CA . PRO A 1 523 ? -3.219 -16.584 25.265 1.00 88.06 523 PRO A CA 1
ATOM 4137 C C . PRO A 1 523 ? -1.897 -17.305 24.962 1.00 88.06 523 PRO A C 1
ATOM 4139 O O . PRO A 1 523 ? -1.711 -18.463 25.332 1.00 88.06 523 PRO A O 1
ATOM 4142 N N . LEU A 1 524 ? -0.936 -16.598 24.360 1.00 83.88 524 LEU A N 1
ATOM 4143 C CA . LEU A 1 524 ? 0.433 -17.097 24.182 1.00 83.88 524 LEU A CA 1
ATOM 4144 C C . LEU A 1 524 ? 1.305 -16.793 25.416 1.00 83.88 524 LEU A C 1
ATOM 4146 O O . LEU A 1 524 ? 0.823 -16.360 26.464 1.00 83.88 524 LEU A O 1
ATOM 4150 N N . LYS A 1 525 ? 2.625 -17.003 25.296 1.00 80.25 525 LYS A N 1
ATOM 4151 C CA . LYS A 1 525 ? 3.617 -16.802 26.375 1.00 80.25 525 LYS A CA 1
ATOM 4152 C C . LYS A 1 525 ? 3.640 -15.379 26.952 1.00 80.25 525 LYS A C 1
ATOM 4154 O O . LYS A 1 525 ? 4.107 -15.186 28.067 1.00 80.25 525 LYS A O 1
ATOM 4159 N N . ASP A 1 526 ? 3.148 -14.392 26.207 1.00 78.69 526 ASP A N 1
ATOM 4160 C CA . ASP A 1 526 ? 3.000 -12.998 26.637 1.00 78.69 526 ASP A CA 1
ATOM 4161 C C . ASP A 1 526 ? 1.655 -12.704 27.330 1.00 78.69 526 ASP A C 1
ATOM 4163 O O . ASP A 1 526 ? 1.375 -11.557 27.687 1.00 78.69 526 ASP A O 1
ATOM 4167 N N . HIS A 1 527 ? 0.836 -13.738 27.553 1.00 86.69 527 HIS A N 1
ATOM 4168 C CA . HIS A 1 527 ? -0.513 -13.676 28.119 1.00 86.69 527 HIS A CA 1
ATOM 4169 C C . HIS A 1 527 ? -1.503 -12.841 27.292 1.00 86.69 527 HIS A C 1
ATOM 4171 O O . HIS A 1 527 ? -2.504 -12.351 27.824 1.00 86.69 527 HIS A O 1
ATOM 4177 N N . LEU A 1 528 ? -1.235 -12.677 25.996 1.00 89.62 528 LEU A N 1
ATOM 4178 C CA . LEU A 1 528 ? -2.140 -12.055 25.034 1.00 89.62 528 LEU A CA 1
ATOM 4179 C C . LEU A 1 528 ? -2.683 -13.111 24.064 1.00 89.62 528 LEU A C 1
ATOM 4181 O O . LEU A 1 528 ? -1.916 -14.000 23.680 1.00 89.62 528 LEU A O 1
ATOM 4185 N N . PRO A 1 529 ? -3.952 -13.007 23.616 1.00 91.38 529 PRO A N 1
ATOM 4186 C CA . PRO A 1 529 ? -4.461 -13.822 22.510 1.00 91.38 529 PRO A CA 1
ATOM 4187 C C . PRO A 1 529 ? -3.514 -13.824 21.300 1.00 91.38 529 PRO A C 1
ATOM 4189 O O . PRO A 1 529 ? -2.769 -12.863 21.072 1.00 91.38 529 PRO A O 1
ATOM 4192 N N . ALA A 1 530 ? -3.513 -14.901 20.514 1.00 86.19 530 ALA A N 1
ATOM 4193 C CA . ALA A 1 530 ? -2.600 -15.080 19.378 1.00 86.19 530 ALA A CA 1
ATOM 4194 C C . ALA A 1 530 ? -2.682 -13.975 18.299 1.00 86.19 530 ALA A C 1
ATOM 4196 O O . ALA A 1 530 ? -1.702 -13.722 17.607 1.00 86.19 530 ALA A O 1
ATOM 4197 N N . ASP A 1 531 ? -3.778 -13.233 18.220 1.00 88.75 531 ASP A N 1
ATOM 4198 C CA . ASP A 1 531 ? -3.992 -12.115 17.296 1.00 88.75 531 ASP A CA 1
ATOM 4199 C C . ASP A 1 531 ? -4.068 -10.741 17.986 1.00 88.75 531 ASP A C 1
ATOM 4201 O O . ASP A 1 531 ? -4.332 -9.728 17.338 1.00 88.75 531 ASP A O 1
ATOM 4205 N N . ALA A 1 532 ? -3.827 -10.661 19.295 1.00 91.81 532 ALA A N 1
ATOM 4206 C CA . ALA A 1 532 ? -3.941 -9.409 20.030 1.00 91.81 532 ALA A CA 1
ATOM 4207 C C . ALA A 1 532 ? -2.685 -8.533 19.904 1.00 91.81 532 ALA A C 1
ATOM 4209 O O . ALA A 1 532 ? -1.547 -9.004 19.944 1.00 91.81 532 ALA A O 1
ATOM 4210 N N . TRP A 1 533 ? -2.897 -7.219 19.812 1.00 91.31 533 TRP A N 1
ATOM 4211 C CA . TRP A 1 533 ? -1.839 -6.211 19.912 1.00 91.31 533 TRP A CA 1
ATOM 4212 C C . TRP A 1 533 ? -1.599 -5.783 21.363 1.00 91.31 533 TRP A C 1
ATOM 4214 O O . TRP A 1 533 ? -0.484 -5.452 21.760 1.00 91.31 533 TRP A O 1
ATOM 4224 N N . MET A 1 534 ? -2.662 -5.765 22.168 1.00 92.44 534 MET A N 1
ATOM 4225 C CA . MET A 1 534 ? -2.627 -5.344 23.562 1.00 92.44 534 MET A CA 1
ATOM 4226 C C . MET A 1 534 ? -3.715 -6.045 24.381 1.00 92.44 534 MET A C 1
ATOM 4228 O O . MET A 1 534 ? -4.673 -6.590 23.839 1.00 92.44 534 MET A O 1
ATOM 4232 N N . ALA A 1 535 ? -3.590 -6.004 25.707 1.00 93.75 535 ALA A N 1
ATOM 4233 C CA . ALA A 1 535 ? -4.556 -6.629 26.604 1.00 93.75 535 ALA A CA 1
ATOM 4234 C C . ALA A 1 535 ? -5.883 -5.852 26.691 1.00 93.75 535 ALA A C 1
ATOM 4236 O O . ALA A 1 535 ? -5.909 -4.619 26.633 1.00 93.75 535 ALA A O 1
ATOM 4237 N N . PHE A 1 536 ? -6.970 -6.595 26.915 1.00 95.38 536 PHE A N 1
ATOM 4238 C CA . PHE A 1 536 ? -8.313 -6.061 27.136 1.00 95.38 536 PHE A CA 1
ATOM 4239 C C . PHE A 1 536 ? -8.342 -5.030 28.269 1.00 95.38 536 PHE A C 1
ATOM 4241 O O . PHE A 1 536 ? -7.952 -5.340 29.396 1.00 95.38 536 PHE A O 1
ATOM 4248 N N . LEU A 1 537 ? -8.802 -3.810 27.958 1.00 94.38 537 LEU A N 1
ATOM 4249 C CA . LEU A 1 537 ? -8.973 -2.693 28.899 1.00 94.38 537 LEU A CA 1
ATOM 4250 C C . LEU A 1 537 ? -7.763 -2.428 29.812 1.00 94.38 537 LEU A C 1
ATOM 4252 O O . LEU A 1 537 ? -7.907 -2.040 30.972 1.00 94.38 537 LEU A O 1
ATOM 4256 N N . LYS A 1 538 ? -6.550 -2.588 29.277 1.00 92.44 538 LYS A N 1
ATOM 4257 C CA . LYS A 1 538 ? -5.300 -2.273 29.979 1.00 92.44 538 LYS A CA 1
ATOM 4258 C C . LYS A 1 538 ? -4.475 -1.255 29.203 1.00 92.44 538 LYS A C 1
ATOM 4260 O O . LYS A 1 538 ? -4.626 -1.072 27.994 1.00 92.44 538 LYS A O 1
ATOM 4265 N N . SER A 1 539 ? -3.578 -0.586 29.922 1.00 89.00 539 SER A N 1
ATOM 4266 C CA . SER A 1 539 ? -2.542 0.233 29.296 1.00 89.00 539 SER A CA 1
ATOM 4267 C C . SER A 1 539 ? -1.630 -0.657 28.441 1.00 89.00 539 SER A C 1
ATOM 4269 O O . SER A 1 539 ? -1.207 -1.713 28.927 1.00 89.00 539 SER A O 1
ATOM 4271 N N . PRO A 1 540 ? -1.308 -0.257 27.198 1.00 85.50 540 PRO A N 1
ATOM 4272 C CA . PRO A 1 540 ? -0.396 -1.022 26.359 1.00 85.50 540 PRO A CA 1
ATOM 4273 C C . PRO A 1 540 ? 0.983 -1.167 27.005 1.00 85.50 540 PRO A C 1
ATOM 4275 O O . PRO A 1 540 ? 1.487 -0.223 27.616 1.00 85.50 540 PRO A O 1
ATOM 4278 N N . LYS A 1 541 ? 1.601 -2.341 26.852 1.00 81.69 541 LYS A N 1
ATOM 4279 C CA . LYS A 1 541 ? 2.964 -2.613 27.323 1.00 81.69 541 LYS A CA 1
ATOM 4280 C C . LYS A 1 541 ? 3.935 -2.548 26.149 1.00 81.69 541 LYS A C 1
ATOM 4282 O O . LYS A 1 541 ? 3.628 -3.043 25.070 1.00 81.69 541 LYS A O 1
ATOM 4287 N N . VAL A 1 542 ? 5.086 -1.916 26.357 1.00 75.69 542 VAL A N 1
ATOM 4288 C CA . VAL A 1 542 ? 6.175 -1.898 25.369 1.00 75.69 542 VAL A CA 1
ATOM 4289 C C . VAL A 1 542 ? 6.911 -3.249 25.349 1.00 75.69 542 VAL A C 1
ATOM 4291 O O . VAL A 1 542 ? 6.999 -3.886 26.401 1.00 75.69 542 VAL A O 1
ATOM 4294 N N . PRO A 1 543 ? 7.479 -3.664 24.200 1.00 73.75 543 PRO A N 1
ATOM 4295 C CA . PRO A 1 543 ? 7.409 -3.001 22.895 1.00 73.75 543 PRO A CA 1
ATOM 4296 C C . PRO A 1 543 ? 6.134 -3.371 22.108 1.00 73.75 543 PRO A C 1
ATOM 4298 O O . PRO A 1 543 ? 5.692 -4.510 22.146 1.00 73.75 543 PRO A O 1
ATOM 4301 N N . PHE A 1 544 ? 5.562 -2.413 21.367 1.00 83.06 544 PHE A N 1
ATOM 4302 C CA . PHE A 1 544 ? 4.354 -2.620 20.539 1.00 83.06 544 PHE A CA 1
ATOM 4303 C C . PHE A 1 544 ? 4.528 -2.229 19.057 1.00 83.06 544 PHE A C 1
ATOM 4305 O O . PHE A 1 544 ? 3.714 -2.614 18.217 1.00 83.06 544 PHE A O 1
ATOM 4312 N N . SER A 1 545 ? 5.568 -1.454 18.730 1.00 84.44 545 SER A N 1
ATOM 4313 C CA . SER A 1 545 ? 5.951 -1.025 17.378 1.00 84.44 545 SER A CA 1
ATOM 4314 C C . SER A 1 545 ? 7.451 -0.712 17.353 1.00 84.44 545 SER A C 1
ATOM 4316 O O . SER A 1 545 ? 8.036 -0.394 18.389 1.00 84.44 545 SER A O 1
ATOM 4318 N N . LEU A 1 546 ? 8.066 -0.790 16.172 1.00 79.44 546 LEU A N 1
ATOM 4319 C CA . LEU A 1 546 ? 9.451 -0.355 15.918 1.00 79.44 546 LEU A CA 1
ATOM 4320 C C . LEU A 1 546 ? 9.567 1.130 15.557 1.00 79.44 546 LEU A C 1
ATOM 4322 O O . LEU A 1 546 ? 10.664 1.675 15.369 1.00 79.44 546 LEU A O 1
ATOM 4326 N N . HIS A 1 547 ? 8.416 1.779 15.442 1.00 80.69 547 HIS A N 1
ATOM 4327 C CA . HIS A 1 547 ? 8.258 3.178 15.115 1.00 80.69 547 HIS A CA 1
ATOM 4328 C C . HIS A 1 547 ? 7.786 3.922 16.366 1.00 80.69 547 HIS A C 1
ATOM 4330 O O . HIS A 1 547 ? 6.725 3.632 16.913 1.00 80.69 547 HIS A O 1
ATOM 4336 N N . GLU A 1 548 ? 8.585 4.874 16.844 1.00 82.50 548 GLU A N 1
ATOM 4337 C CA . GLU A 1 548 ? 8.304 5.612 18.086 1.00 82.50 548 GLU A CA 1
ATOM 4338 C C . GLU A 1 548 ? 7.049 6.495 17.984 1.00 82.50 548 GLU A C 1
ATOM 4340 O O . GLU A 1 548 ? 6.383 6.776 18.987 1.00 82.50 548 GLU A O 1
ATOM 4345 N N . ASP A 1 549 ? 6.701 6.893 16.760 1.00 86.06 549 ASP A N 1
ATOM 4346 C CA . ASP A 1 549 ? 5.522 7.677 16.407 1.00 86.06 549 ASP A CA 1
ATOM 4347 C C . ASP A 1 549 ? 4.244 6.830 16.311 1.00 86.06 549 ASP A C 1
ATOM 4349 O O . ASP A 1 549 ? 3.187 7.361 15.988 1.00 86.06 549 ASP A O 1
ATOM 4353 N N . GLN A 1 550 ? 4.301 5.524 16.581 1.00 89.06 550 GLN A N 1
ATOM 4354 C CA . GLN A 1 550 ? 3.189 4.595 16.379 1.00 89.06 550 GLN A CA 1
ATOM 4355 C C . GLN A 1 550 ? 2.820 3.871 17.667 1.00 89.06 550 GLN A C 1
ATOM 4357 O O . GLN A 1 550 ? 3.648 3.177 18.248 1.00 89.06 550 GLN A O 1
ATOM 4362 N N . LYS A 1 551 ? 1.569 4.010 18.121 1.00 91.00 551 LYS A N 1
ATOM 4363 C CA . LYS A 1 551 ? 1.128 3.501 19.430 1.00 91.00 551 LYS A CA 1
ATOM 4364 C C . LYS A 1 551 ? -0.274 2.885 19.363 1.00 91.00 551 LYS A C 1
ATOM 4366 O O . LYS A 1 551 ? -1.116 3.398 18.626 1.00 91.00 551 LYS A O 1
ATOM 4371 N N . PRO A 1 552 ? -0.574 1.847 20.160 1.00 93.25 552 PRO A N 1
ATOM 4372 C CA . PRO A 1 552 ? -1.947 1.399 20.370 1.00 93.25 552 PRO A CA 1
ATOM 4373 C C . PRO A 1 552 ? -2.804 2.490 21.021 1.00 93.25 552 PRO A C 1
ATOM 4375 O O . PRO A 1 552 ? -2.289 3.456 21.593 1.00 93.25 552 PRO A O 1
ATOM 4378 N N . LEU A 1 553 ? -4.126 2.315 20.985 1.00 93.25 553 LEU A N 1
ATOM 4379 C CA . LEU A 1 553 ? -5.042 3.187 21.718 1.00 93.25 553 LEU A CA 1
ATOM 4380 C C . LEU A 1 553 ? -4.787 3.080 23.228 1.00 93.25 553 LEU A C 1
ATOM 4382 O O . LEU A 1 553 ? -4.758 1.991 23.805 1.00 93.25 553 LEU A O 1
ATOM 4386 N N . ASN A 1 554 ? -4.643 4.222 23.898 1.00 92.06 554 ASN A N 1
ATOM 4387 C CA . ASN A 1 554 ? -4.492 4.241 25.350 1.00 92.06 554 ASN A CA 1
ATOM 4388 C C . ASN A 1 554 ? -5.811 3.883 26.059 1.00 92.06 554 ASN A C 1
ATOM 4390 O O . ASN A 1 554 ? -6.889 3.914 25.461 1.00 92.06 554 ASN A O 1
ATOM 4394 N N . LEU A 1 555 ? -5.739 3.579 27.357 1.00 93.81 555 LEU A N 1
ATOM 4395 C CA . LEU A 1 555 ? -6.902 3.136 28.131 1.00 93.81 555 LEU A CA 1
ATOM 4396 C C . LEU A 1 555 ? -8.070 4.137 28.084 1.00 93.81 555 LEU A C 1
ATOM 4398 O O . LEU A 1 555 ? -9.224 3.742 27.943 1.00 93.81 555 LEU A O 1
ATOM 4402 N N . THR A 1 556 ? -7.786 5.439 28.139 1.00 92.31 556 THR A N 1
ATOM 4403 C CA . THR A 1 556 ? -8.815 6.485 28.038 1.00 92.31 556 THR A CA 1
ATOM 4404 C C . THR A 1 556 ? -9.528 6.447 26.686 1.00 92.31 556 THR A C 1
ATOM 4406 O O . THR A 1 556 ? -10.747 6.597 26.628 1.00 92.31 556 THR A O 1
ATOM 4409 N N . GLN A 1 557 ? -8.791 6.238 25.595 1.00 92.00 557 GLN A N 1
ATOM 4410 C CA . GLN A 1 557 ? -9.356 6.113 24.250 1.00 92.00 557 GLN A CA 1
ATOM 4411 C C . GLN A 1 557 ? -10.184 4.834 24.102 1.00 92.00 557 GLN A C 1
ATOM 4413 O O . GLN A 1 557 ? -11.284 4.902 23.562 1.00 92.00 557 GLN A O 1
ATOM 4418 N N . GLN A 1 558 ? -9.707 3.708 24.640 1.00 94.81 558 GLN A N 1
ATOM 4419 C CA . GLN A 1 558 ? -10.456 2.446 24.662 1.00 94.81 558 GLN A CA 1
ATOM 4420 C C . GLN A 1 558 ? -11.802 2.613 25.381 1.00 94.81 558 GLN A C 1
ATOM 4422 O O . GLN A 1 558 ? -12.850 2.293 24.820 1.00 94.81 558 GLN A O 1
ATOM 4427 N N . LYS A 1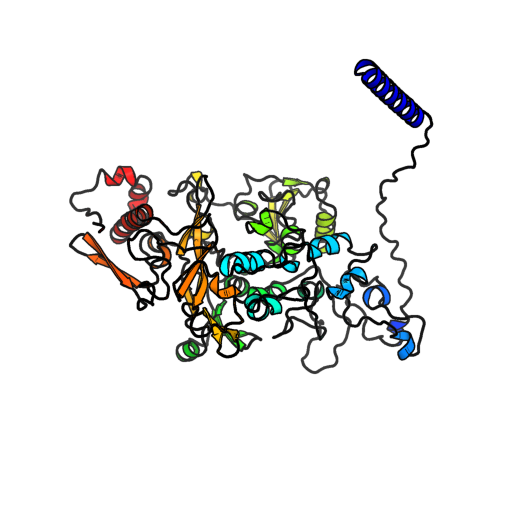 559 ? -11.788 3.189 26.594 1.00 94.38 559 LYS A N 1
ATOM 4428 C CA . LYS A 1 559 ? -13.003 3.448 27.382 1.00 94.38 559 LYS A CA 1
ATOM 4429 C C . LYS A 1 559 ? -13.964 4.374 26.624 1.00 94.38 559 LYS A C 1
ATOM 4431 O O . LYS A 1 559 ? -15.135 4.046 26.482 1.00 94.38 559 LYS A O 1
ATOM 4436 N N . LYS A 1 560 ? -13.472 5.479 26.044 1.00 91.62 560 LYS A N 1
ATOM 4437 C CA . LYS A 1 560 ? -14.291 6.394 25.220 1.00 91.62 560 LYS A CA 1
ATOM 4438 C C . LYS A 1 560 ? -14.933 5.698 24.019 1.00 91.62 560 LYS A C 1
ATOM 4440 O O . LYS A 1 560 ? -16.115 5.916 23.761 1.00 91.62 560 LYS A O 1
ATOM 4445 N N . ALA A 1 561 ? -14.170 4.878 23.295 1.00 93.44 561 ALA A N 1
ATOM 4446 C CA . ALA A 1 561 ? -14.672 4.157 22.133 1.00 93.44 561 ALA A CA 1
ATOM 4447 C C . ALA A 1 561 ? -15.800 3.192 22.522 1.00 93.44 561 ALA A C 1
ATOM 4449 O O . ALA A 1 561 ? -16.859 3.231 21.899 1.00 93.44 561 ALA A O 1
ATOM 4450 N N . LEU A 1 562 ? -15.612 2.415 23.594 1.00 94.75 562 LEU A N 1
ATOM 4451 C CA . LEU A 1 562 ? -16.624 1.486 24.095 1.00 94.75 562 LEU A CA 1
ATOM 4452 C C . LEU A 1 562 ? -17.859 2.175 24.675 1.00 94.75 562 LEU A C 1
ATOM 4454 O O . LEU A 1 562 ? -18.954 1.645 24.517 1.00 94.75 562 LEU A O 1
ATOM 4458 N N . THR A 1 563 ? -17.734 3.349 25.305 1.00 92.44 563 THR A N 1
ATOM 4459 C CA . THR A 1 563 ? -18.916 4.106 25.754 1.00 92.44 563 THR A CA 1
ATOM 4460 C C . THR A 1 563 ? -19.836 4.423 24.577 1.00 92.44 563 THR A C 1
ATOM 4462 O O . THR A 1 563 ? -21.044 4.222 24.673 1.00 92.44 563 THR A O 1
ATOM 4465 N N . VAL A 1 564 ? -19.273 4.850 23.441 1.00 92.12 564 VAL A N 1
ATOM 4466 C CA . VAL A 1 564 ? -20.041 5.044 22.200 1.00 92.12 564 VAL A CA 1
ATOM 4467 C C . VAL A 1 564 ? -20.589 3.709 21.685 1.00 92.12 564 VAL A C 1
ATOM 4469 O O . VAL A 1 564 ? -21.745 3.643 21.272 1.00 92.12 564 VAL A O 1
ATOM 4472 N N . GLY A 1 565 ? -19.795 2.637 21.751 1.00 92.81 565 GLY A N 1
ATOM 4473 C CA . GLY A 1 565 ? -20.198 1.291 21.342 1.00 92.81 565 GLY A CA 1
ATOM 4474 C C . GLY A 1 565 ? -21.428 0.766 22.083 1.00 92.81 565 GLY A C 1
ATOM 4475 O O . GLY A 1 565 ? -22.363 0.296 21.441 1.00 92.81 565 GLY A O 1
ATOM 4476 N N . VAL A 1 566 ? -21.485 0.923 23.409 1.00 91.56 566 VAL A N 1
ATOM 4477 C CA . VAL A 1 566 ? -22.668 0.564 24.213 1.00 91.56 566 VAL A CA 1
ATOM 4478 C C . VAL A 1 566 ? -23.890 1.364 23.768 1.00 91.56 566 VAL A C 1
ATOM 4480 O O . VAL A 1 566 ? -24.963 0.792 23.591 1.00 91.56 566 VAL A O 1
ATOM 4483 N N . CYS A 1 567 ? -23.741 2.668 23.507 1.00 88.62 567 CYS A N 1
ATOM 4484 C CA . CYS A 1 567 ? -24.844 3.470 22.978 1.00 88.62 567 CYS A CA 1
ATOM 4485 C C . CYS A 1 567 ? -25.337 2.939 21.625 1.00 88.62 567 CYS A C 1
ATOM 4487 O O . CYS A 1 567 ? -26.542 2.858 21.431 1.00 88.62 567 CYS A O 1
ATOM 4489 N N . LEU A 1 568 ? -24.441 2.537 20.715 1.00 90.31 568 LEU A N 1
ATOM 4490 C CA . LEU A 1 568 ? -24.801 1.959 19.408 1.00 90.31 568 LEU A CA 1
ATOM 4491 C C . LEU A 1 568 ? -25.513 0.600 19.519 1.00 90.31 568 LEU A C 1
ATOM 4493 O O . LEU A 1 568 ? -26.292 0.238 18.643 1.00 90.31 568 LEU A O 1
ATOM 4497 N N . LYS A 1 569 ? -25.304 -0.154 20.607 1.00 88.00 569 LYS A N 1
ATOM 4498 C CA . LYS A 1 569 ? -26.069 -1.386 20.874 1.00 88.00 569 LYS A CA 1
ATOM 4499 C C . LYS A 1 569 ? -27.528 -1.112 21.242 1.00 88.00 569 LYS A C 1
ATOM 4501 O O . LYS A 1 569 ? -28.369 -1.974 21.000 1.00 88.00 569 LYS A O 1
ATOM 4506 N N . CYS A 1 570 ? -27.816 0.057 21.813 1.00 85.44 570 CYS A N 1
ATOM 4507 C CA . CYS A 1 570 ? -29.151 0.440 22.278 1.00 85.44 570 CYS A CA 1
ATOM 4508 C C . CYS A 1 570 ? -29.864 1.425 21.338 1.00 85.44 570 CYS A C 1
ATOM 4510 O O . CYS A 1 570 ? -31.092 1.474 21.315 1.00 85.44 570 CYS A O 1
ATOM 4512 N N . HIS A 1 571 ? -29.113 2.220 20.577 1.00 86.00 571 HIS A N 1
ATOM 4513 C CA . HIS A 1 571 ? -29.617 3.304 19.743 1.00 86.00 571 HIS A CA 1
ATOM 4514 C C . HIS A 1 571 ? -29.108 3.168 18.312 1.00 86.00 571 HIS A C 1
ATOM 4516 O O . HIS A 1 571 ? -27.912 3.016 18.078 1.00 86.00 571 HIS A O 1
ATOM 4522 N N . SER A 1 572 ? -30.013 3.299 17.340 1.00 86.69 572 SER A N 1
ATOM 4523 C CA . SER A 1 572 ? -29.612 3.377 15.937 1.00 86.69 572 SER A CA 1
ATOM 4524 C C . SER A 1 572 ? -29.054 4.761 15.616 1.00 86.69 572 SER A C 1
ATOM 4526 O O . SER A 1 572 ? -29.749 5.772 15.787 1.00 86.69 572 SER A O 1
ATOM 4528 N N . TRP A 1 573 ? -27.839 4.781 15.060 1.00 82.81 573 TRP A N 1
ATOM 4529 C CA . TRP A 1 573 ? -27.186 5.976 14.526 1.00 82.81 573 TRP A CA 1
ATOM 4530 C C . TRP A 1 573 ? -28.116 6.809 13.633 1.00 82.81 573 TRP A C 1
ATOM 4532 O O . TRP A 1 573 ? -28.202 8.025 13.794 1.00 82.81 573 TRP A O 1
ATOM 4542 N N . SER A 1 574 ? -28.849 6.163 12.717 1.00 82.62 574 SER A N 1
ATOM 4543 C CA . SER A 1 574 ? -29.686 6.861 11.731 1.00 82.62 574 SER A CA 1
ATOM 4544 C C . SER A 1 574 ? -30.808 7.679 12.372 1.00 82.62 574 SER A C 1
ATOM 4546 O O . SER A 1 574 ? -31.168 8.733 11.858 1.00 82.62 574 SER A O 1
ATOM 4548 N N . SER A 1 575 ? -31.339 7.205 13.499 1.00 84.06 575 SER A N 1
ATOM 4549 C CA . SER A 1 575 ? -32.445 7.842 14.224 1.00 84.06 575 SER A CA 1
ATOM 4550 C C . SER A 1 575 ? -31.998 8.793 15.334 1.00 84.06 575 SER A C 1
ATOM 4552 O O . SER A 1 575 ? -32.799 9.590 15.804 1.00 84.06 575 SER A O 1
ATOM 4554 N N . GLN A 1 576 ? -30.744 8.689 15.784 1.00 80.25 576 GLN A N 1
ATOM 4555 C CA . GLN A 1 576 ? -30.238 9.363 16.987 1.00 80.25 576 GLN A CA 1
ATOM 4556 C C . GLN A 1 576 ? -28.937 10.133 16.717 1.00 80.25 576 GLN A C 1
ATOM 4558 O O . GLN A 1 576 ? -28.094 10.273 17.601 1.00 80.25 576 GLN A O 1
ATOM 4563 N N . LYS A 1 577 ? -28.755 10.635 15.491 1.00 80.81 577 LYS A N 1
ATOM 4564 C CA . LYS A 1 577 ? -27.543 11.345 15.044 1.00 80.81 577 LYS A CA 1
ATOM 4565 C C . LYS A 1 577 ? -27.128 12.478 15.990 1.00 80.81 577 LYS A C 1
ATOM 4567 O O . LYS A 1 577 ? -25.954 12.582 16.347 1.00 80.81 577 LYS A O 1
ATOM 4572 N N . ASP A 1 578 ? -28.102 13.248 16.470 1.00 81.12 578 ASP A N 1
ATOM 4573 C CA . ASP A 1 578 ? -27.889 14.381 17.376 1.00 81.12 578 ASP A CA 1
ATOM 4574 C C . ASP A 1 578 ? -27.223 13.972 18.695 1.00 81.12 578 ASP A C 1
ATOM 4576 O O . ASP A 1 578 ? -26.429 14.744 19.247 1.00 81.12 578 ASP A O 1
ATOM 4580 N N . ILE A 1 579 ? -27.502 12.751 19.190 1.00 80.88 579 ILE A N 1
ATOM 4581 C CA . ILE A 1 579 ? -26.874 12.212 20.405 1.00 80.88 579 ILE A CA 1
ATOM 4582 C C . ILE A 1 579 ? -25.364 12.227 20.235 1.00 80.88 579 ILE A C 1
ATOM 4584 O O . ILE A 1 579 ? -24.651 12.692 21.122 1.00 80.88 579 ILE A O 1
ATOM 4588 N N . TYR A 1 580 ? -24.887 11.751 19.094 1.00 81.44 580 TYR A N 1
ATOM 4589 C CA . TYR A 1 580 ? -23.474 11.546 18.848 1.00 81.44 580 TYR A CA 1
ATOM 4590 C C . TYR A 1 580 ? -22.757 12.797 18.331 1.00 81.44 580 TYR A C 1
ATOM 4592 O O . TYR A 1 580 ? -21.582 12.977 18.640 1.00 81.44 580 TYR A O 1
ATOM 4600 N N . GLU A 1 581 ? -23.444 13.690 17.611 1.00 80.38 581 GLU A N 1
ATOM 4601 C CA . GLU A 1 581 ? -22.883 14.994 17.216 1.00 80.38 581 GLU A CA 1
ATOM 4602 C C . GLU A 1 581 ? -22.510 15.853 18.423 1.00 80.38 581 GLU A C 1
ATOM 4604 O O . GLU A 1 581 ? -21.472 16.511 18.425 1.00 80.38 581 GLU A O 1
ATOM 4609 N N . ASN A 1 582 ? -23.305 15.774 19.490 1.00 80.00 582 ASN A N 1
ATOM 4610 C CA . ASN A 1 582 ? -23.074 16.498 20.735 1.00 80.00 582 ASN A CA 1
ATOM 4611 C C . ASN A 1 582 ? -22.827 15.546 21.913 1.00 80.00 582 ASN A C 1
ATOM 4613 O O . ASN A 1 582 ? -23.276 15.809 23.032 1.00 80.00 582 ASN A O 1
ATOM 4617 N N . PHE A 1 583 ? -22.107 14.444 21.670 1.00 83.69 583 PHE A N 1
ATOM 4618 C CA . PHE A 1 583 ? -21.965 13.317 22.602 1.00 83.69 583 PHE A CA 1
ATOM 4619 C C . PHE A 1 583 ? -21.660 13.737 24.044 1.00 83.69 583 PHE A C 1
ATOM 4621 O O . PHE A 1 583 ? -22.396 13.387 24.964 1.00 83.69 583 PHE A O 1
ATOM 4628 N N . THR A 1 584 ? -20.640 14.571 24.253 1.00 82.06 584 THR A N 1
ATOM 4629 C CA . THR A 1 584 ? -20.248 15.047 25.592 1.00 82.06 584 THR A CA 1
ATOM 4630 C C . THR A 1 584 ? -21.357 15.832 26.300 1.00 82.06 584 THR A C 1
ATOM 4632 O O . THR A 1 584 ? -21.517 15.721 27.516 1.00 82.06 584 THR A O 1
ATOM 4635 N N . SER A 1 585 ? -22.127 16.632 25.562 1.00 84.75 585 SER A N 1
ATOM 4636 C CA . SER A 1 585 ? -23.238 17.416 26.114 1.00 84.75 585 SER A CA 1
ATOM 4637 C C . SER A 1 585 ? -24.453 16.536 26.406 1.00 84.75 585 SER A C 1
ATOM 4639 O O . SER A 1 585 ? -25.099 16.710 27.438 1.00 84.75 585 SER A O 1
ATOM 4641 N N . ASN A 1 586 ? -24.740 15.565 25.539 1.00 84.56 586 ASN A N 1
ATOM 4642 C CA . ASN A 1 586 ? -25.869 14.649 25.694 1.00 84.56 586 ASN A CA 1
ATOM 4643 C C . ASN A 1 586 ? -25.642 13.611 26.797 1.00 84.56 586 ASN A C 1
ATOM 4645 O O . ASN A 1 586 ? -26.585 13.271 27.507 1.00 84.56 586 ASN A O 1
ATOM 4649 N N . LEU A 1 587 ? -24.391 13.204 27.043 1.00 83.38 587 LEU A N 1
ATOM 4650 C CA . LEU A 1 587 ? -24.025 12.376 28.198 1.00 83.38 587 LEU A CA 1
ATOM 4651 C C . LEU A 1 587 ? -24.422 13.009 29.545 1.00 83.38 587 LEU A C 1
ATOM 4653 O O . LEU A 1 587 ? -24.650 12.294 30.514 1.00 83.38 587 LEU A O 1
ATOM 4657 N N . LYS A 1 588 ? -24.539 14.342 29.624 1.00 84.31 588 LYS A N 1
ATOM 4658 C CA . LYS A 1 588 ? -24.993 15.042 30.841 1.00 84.31 588 LYS A CA 1
ATOM 4659 C C . LYS A 1 588 ? -26.515 15.044 31.013 1.00 84.31 588 LYS A C 1
ATOM 4661 O O . LYS A 1 588 ? -27.000 15.422 32.072 1.00 84.31 588 LYS A O 1
ATOM 4666 N N . LYS A 1 589 ? -27.264 14.662 29.975 1.00 83.88 589 LYS A N 1
ATOM 4667 C CA . LYS A 1 589 ? -28.735 14.704 29.912 1.00 83.88 589 LYS A CA 1
ATOM 4668 C C . LYS A 1 589 ? -29.353 13.306 29.813 1.00 83.88 589 LYS A C 1
ATOM 4670 O O . LYS A 1 589 ? -30.477 13.159 29.341 1.00 83.88 589 LYS A O 1
ATOM 4675 N N . LEU A 1 590 ? -28.611 12.275 30.212 1.00 81.44 590 LEU A N 1
ATOM 4676 C CA . LEU A 1 590 ? -29.063 10.892 30.116 1.00 81.44 590 LEU A CA 1
ATOM 4677 C C . LEU A 1 590 ? -30.308 10.657 30.975 1.00 81.44 590 LEU A C 1
ATOM 4679 O O . LEU A 1 590 ? -30.392 11.097 32.122 1.00 81.44 590 LEU A O 1
ATOM 4683 N N . SER A 1 591 ? -31.272 9.936 30.406 1.00 80.62 591 SER A N 1
ATOM 4684 C CA . SER A 1 591 ? -32.439 9.475 31.155 1.00 80.62 591 SER A CA 1
ATOM 4685 C C . SER A 1 591 ? -32.022 8.464 32.227 1.00 80.62 591 SER A C 1
ATOM 4687 O O . SER A 1 591 ? -30.984 7.813 32.107 1.00 80.62 591 SER A O 1
ATOM 4689 N N . ARG A 1 592 ? -32.864 8.258 33.248 1.00 78.50 592 ARG A N 1
ATOM 4690 C CA . ARG A 1 592 ? -32.635 7.211 34.266 1.00 78.50 592 ARG A CA 1
ATOM 4691 C C . ARG A 1 592 ? -32.571 5.798 33.670 1.00 78.50 592 ARG A C 1
ATOM 4693 O O . ARG A 1 592 ? -32.019 4.903 34.297 1.00 78.50 592 ARG A O 1
ATOM 4700 N N . SER A 1 593 ? -33.130 5.612 32.476 1.00 78.12 593 SER A N 1
ATOM 4701 C CA . SER A 1 593 ? -33.128 4.363 31.711 1.00 78.12 593 SER A CA 1
ATOM 4702 C C . SER A 1 593 ? -31.794 4.099 31.003 1.00 78.12 593 SER A C 1
ATOM 4704 O O . SER A 1 593 ? -31.534 2.973 30.589 1.00 78.12 593 SER A O 1
ATOM 4706 N N . CYS A 1 594 ? -30.964 5.129 30.815 1.00 81.19 594 CYS A N 1
ATOM 4707 C CA . CYS A 1 594 ? -29.680 5.018 30.136 1.00 81.19 594 CYS A CA 1
ATOM 4708 C C . CYS A 1 594 ? -28.599 4.645 31.146 1.00 81.19 594 CYS A C 1
ATOM 4710 O O . CYS A 1 594 ? -28.272 5.440 32.028 1.00 81.19 594 CYS A O 1
ATOM 4712 N N . VAL A 1 595 ? -28.007 3.462 30.985 1.00 80.94 595 VAL A N 1
ATOM 4713 C CA . VAL A 1 595 ? -26.933 3.010 31.867 1.00 80.94 595 VAL A CA 1
ATOM 4714 C C . VAL A 1 595 ? -25.601 3.032 31.135 1.00 80.94 595 VAL A C 1
ATOM 4716 O O . VAL A 1 595 ? -25.473 2.530 30.021 1.00 80.94 595 VAL A O 1
ATOM 4719 N N . LEU A 1 596 ? -24.617 3.686 31.749 1.00 86.56 596 LEU A N 1
ATOM 4720 C CA . LEU A 1 596 ? -23.270 3.795 31.205 1.00 86.56 596 LEU A CA 1
ATOM 4721 C C . LEU A 1 596 ? -22.440 2.563 31.573 1.00 86.56 596 LEU A C 1
ATOM 4723 O O . LEU A 1 596 ? -22.637 1.999 32.654 1.00 86.56 596 LEU A O 1
ATOM 4727 N N . PRO A 1 597 ? -21.486 2.155 30.718 1.00 89.38 597 PRO A N 1
ATOM 4728 C CA . PRO A 1 597 ? -20.584 1.074 31.063 1.00 89.38 597 PRO A CA 1
ATOM 4729 C C . PRO A 1 597 ? -19.722 1.435 32.268 1.00 89.38 597 PRO A C 1
ATOM 4731 O O . PRO A 1 597 ? -19.142 2.522 32.354 1.00 89.38 597 PRO A O 1
ATOM 4734 N N . LYS A 1 598 ? -19.612 0.479 33.184 1.00 88.44 598 LYS A N 1
ATOM 4735 C CA . LYS A 1 598 ? -18.606 0.445 34.232 1.00 88.44 598 LYS A CA 1
ATOM 4736 C C . LYS A 1 598 ? -17.373 -0.229 33.660 1.00 88.44 598 LYS A C 1
ATOM 4738 O O . LYS A 1 598 ? -17.444 -1.324 33.104 1.00 88.44 598 LYS A O 1
ATOM 4743 N N . PHE A 1 599 ? -16.246 0.452 33.791 1.00 87.00 599 PHE A N 1
ATOM 4744 C CA . PHE A 1 599 ? -14.960 -0.098 33.405 1.00 87.00 599 PHE A CA 1
ATOM 4745 C C . PHE A 1 599 ? -14.196 -0.526 34.658 1.00 87.00 599 PHE A C 1
ATOM 4747 O O . PHE A 1 599 ? -14.265 0.207 35.649 1.00 87.00 599 PHE A O 1
ATOM 4754 N N . PRO A 1 600 ? -13.460 -1.647 34.599 1.00 68.06 600 PRO A N 1
ATOM 4755 C CA . PRO A 1 600 ? -12.519 -2.027 35.640 1.00 68.06 600 PRO A CA 1
ATOM 4756 C C . PRO A 1 600 ? -11.393 -0.997 35.823 1.00 68.06 600 PRO A C 1
ATOM 4758 O O . PRO A 1 600 ? -11.160 -0.132 34.923 1.00 68.06 600 PRO A O 1
#

Secondary structure (DSSP, 8-state):
-HHHHHHHHHHHHHHHHHHHHHHHHS----------------------THHHH-TT-PPPTT-TTTTS-HHHHH-S-TT--SHHHHTTT--SSTTSGGGGGGTTTSTTS-HHHHHHHHTSHHHH-HHHHHHHHHHH------S--TT-----SHHHHHHTGGG-TTS--SSSSS--TT----TTHHHHEEPPTT--TTS---SPPEE-S---HHHHHHHHTSTT-HHHHHTTEEEE-TGGGGGS-GGGEEE-TTS-EEEE-PPPHHHHTT--HHHHS-HHHHHSPP-HHHHHS-SS-HHHHH-GGG--EEEGGGS-HHHHHHHHHH-TT---TT-EEEEPSSSSSEEEEEEEETTEEEEE-TTT--EEEPPPPPGGGSGGGSTTTT-B-HHHHHB--EEEESS-EEEE-TTS-EEEE---EEEEPPEEEEE-SSSS-EEEEEEEEEEEE--GGG--TT-GGGGG-S-S-SEEEEEEE---S-B-SSPPPSHHHHT-HHHHTS-SEEEEE-TTSBEEEEESS-B-TTSSBTT-SS-TTSPPPSPS-SSTTEEEPPHHHHHHHHHHHHHHHHS-TTT-HHHHHTHHHHGGG--TT--PPBP-

Foldseek 3Di:
DVVVVVVVVVVVVVVVVVVVVVVVPPPDDPDPDDPDPPPPPLDQADPQLVCVVVVQAQADPLFPCNSPHPCLQQNADSPDPDPVRRCVSGRPARQALVNCCSHQCDPVHCVVLNVFQLQACLQVVVLVVVLVCLFQVDCPPPDDCSPCPDPVDQVCVQPPPLQHANDPAPDDAAQAQSRNYGHLCLFFWDGQPDCPDPDDRGYHIGGAPQGAQSSVCSRCCPQQNQSCQQAQWFWADPVCVVVDDCVQWDADRNRTITGGGQHFVCVVVVAGPCLQQPCCLNRGHDDPDNSVDGQAAPCLQAVVVVFDKAAPVRADPVLVVLLCRQCVPDDRRQKIFTQTPNDNHGSSQFIDHPNFTWGQHSNPRDTGGRYHDDPCPPQCNHLNRNQEGLLLFFAAWGKAWLQQEFEQDLVRHTDGDTHDIDIGFFAWWWFDDPDSIHIAGKYFNHKYFYDPVSDDPVPPSNVPRPDPDRIDTEMDGDNRSSGDPGTDDLCSQLVACRNQQQADFDWDQDPVLEIDTDHPAAADPVRGGSGGLAHDLAARDPDRHSDPRIGGDGNVRNLVSNQVNVVVVVDPCVVPVVCSSPVVVNVVVDDPPDDTHDDD

pLDDT: mean 78.83, std 16.56, range [25.61, 97.62]